Protein 2CB1 (pdb70)

InterPro domains:
  IPR000277 Cys/Met metabolism, pyridoxal phosphate-dependent enzyme [PF01053] (5-410)
  IPR000277 Cys/Met metabolism, pyridoxal phosphate-dependent enzyme [PIRSF001434] (5-411)
  IPR006235 O-acetylhomoserine/O-acetylserine sulfhydrylase [PTHR43797] (2-411)
  IPR015421 Pyridoxal phosphate-dependent transferase, major domain [G3DSA:3.40.640.10] (1-277)
  IPR015422 Pyridoxal phosphate-dependent transferase, small domain [G3DSA:3.90.1150.10] (278-412)
  IPR015424 Pyridoxal phosphate-dependent transferase [SSF53383] (5-410)

Structure (mmCIF, N/CA/C/O backbone):
data_2CB1
#
_entry.id   2CB1
#
_cell.length_a   55.986
_cell.length_b   86.392
_cell.length_c   156.138
_cell.angle_alpha   90.00
_cell.angle_beta   90.00
_cell.angle_gamma   90.00
#
_symmetry.space_group_name_H-M   'I 2 2 2'
#
loop_
_entity.id
_entity.type
_entity.pdbx_description
1 polymer 'O-ACETYL HOMOSERINE SULFHYDRYLASE'
2 non-polymer "PYRIDOXAL-5'-PHOSPHATE"
3 water water
#
loop_
_atom_site.group_PDB
_atom_site.id
_atom_site.type_symbol
_atom_site.label_atom_id
_atom_site.label_alt_id
_atom_site.label_comp_id
_atom_site.label_asym_id
_atom_site.label_entity_id
_atom_site.label_seq_id
_atom_site.pdbx_PDB_ins_code
_atom_site.Cartn_x
_atom_site.Cartn_y
_atom_site.Cartn_z
_atom_site.occupancy
_atom_site.B_iso_or_equiv
_atom_site.auth_seq_id
_atom_site.auth_comp_id
_atom_site.auth_asym_id
_atom_site.auth_atom_id
_atom_site.pdbx_PDB_model_num
ATOM 1 N N . MET A 1 1 ? 9.550 26.206 70.640 1.00 32.11 1 MET A N 1
ATOM 2 C CA . MET A 1 1 ? 10.676 25.945 71.608 1.00 33.83 1 MET A CA 1
ATOM 3 C C . MET A 1 1 ? 11.995 26.248 70.915 1.00 30.05 1 MET A C 1
ATOM 4 O O . MET A 1 1 ? 12.083 26.015 69.722 1.00 29.22 1 MET A O 1
ATOM 9 N N . GLU A 1 2 ? 12.978 26.768 71.648 1.00 26.26 2 GLU A N 1
ATOM 10 C CA . GLU A 1 2 ? 14.293 27.100 71.089 1.00 25.45 2 GLU A CA 1
ATOM 11 C C . GLU A 1 2 ? 15.150 25.848 71.003 1.00 23.63 2 GLU A C 1
ATOM 12 O O . GLU A 1 2 ? 14.838 24.842 71.654 1.00 22.55 2 GLU A O 1
ATOM 18 N N . TYR A 1 3 ? 16.223 25.908 70.211 1.00 21.62 3 TYR A N 1
ATOM 19 C CA . TYR A 1 3 ? 17.123 24.761 70.023 1.00 19.54 3 TYR A CA 1
ATOM 20 C C . TYR A 1 3 ? 17.586 24.108 71.404 1.00 20.25 3 TYR A C 1
ATOM 21 O O . TYR A 1 3 ? 17.659 22.864 71.565 1.00 17.27 3 TYR A O 1
ATOM 30 N N . THR A 1 4 ? 17.953 24.957 72.366 1.00 19.75 4 THR A N 1
ATOM 31 C CA . THR A 1 4 ? 18.524 24.479 73.638 1.00 21.03 4 THR A CA 1
ATOM 32 C C . TH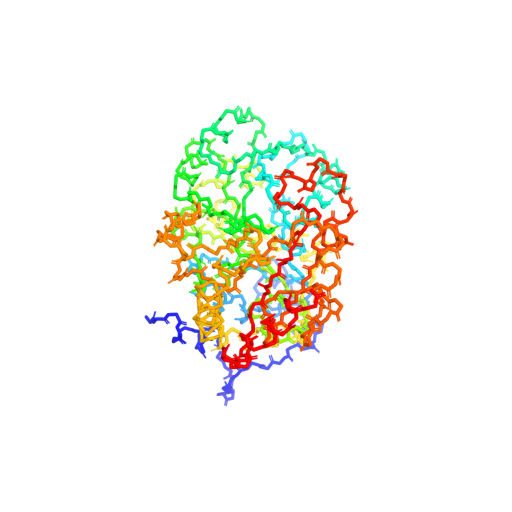R A 1 4 ? 17.436 23.712 74.391 1.00 19.15 4 THR A C 1
ATOM 33 O O . THR A 1 4 ? 17.715 22.717 75.038 1.00 18.54 4 THR A O 1
ATOM 37 N N . THR A 1 5 ? 16.195 24.216 74.301 1.00 18.82 5 THR A N 1
ATOM 38 C CA . THR A 1 5 ? 15.054 23.527 74.847 1.00 19.11 5 THR A CA 1
ATOM 39 C C . THR A 1 5 ? 14.797 22.183 74.190 1.00 19.67 5 THR A C 1
ATOM 40 O O . THR A 1 5 ? 14.636 21.107 74.876 1.00 18.64 5 THR A O 1
ATOM 44 N N . LEU A 1 6 ? 14.750 22.171 72.849 1.00 17.83 6 LEU A N 1
ATOM 45 C CA . LEU A 1 6 ? 14.456 20.916 72.125 1.00 19.12 6 LEU A CA 1
ATOM 46 C C . LEU A 1 6 ? 15.537 19.827 72.412 1.00 17.20 6 LEU A C 1
ATOM 47 O O . LEU A 1 6 ? 15.276 18.650 72.434 1.00 16.52 6 LEU A O 1
ATOM 52 N N . ALA A 1 7 ? 16.753 20.285 72.620 1.00 17.04 7 ALA A N 1
ATOM 53 C CA . ALA A 1 7 ? 17.908 19.389 72.679 1.00 17.26 7 ALA A CA 1
ATOM 54 C C . ALA A 1 7 ? 17.866 18.501 73.901 1.00 16.67 7 ALA A C 1
ATOM 55 O O . ALA A 1 7 ? 18.536 17.492 73.890 1.00 17.52 7 ALA A O 1
ATOM 57 N N . VAL A 1 8 ? 17.148 18.918 74.978 1.00 16.84 8 VAL A N 1
ATOM 58 C CA . VAL A 1 8 ? 17.067 18.096 76.203 1.00 17.32 8 VAL A CA 1
ATOM 59 C C . VAL A 1 8 ? 15.704 17.417 76.299 1.00 20.14 8 VAL A C 1
ATOM 60 O O . VAL A 1 8 ? 15.517 16.544 77.158 1.00 18.54 8 VAL A O 1
ATOM 64 N N . LEU A 1 9 ? 14.754 17.797 75.416 1.00 18.71 9 LEU A N 1
ATOM 65 C CA . LEU A 1 9 ? 13.395 17.233 75.490 1.00 19.60 9 LEU A CA 1
ATOM 66 C C . LEU A 1 9 ? 13.009 16.379 74.277 1.00 18.89 9 LEU A C 1
ATOM 67 O O . LEU A 1 9 ? 12.377 15.346 74.434 1.00 20.07 9 LEU A O 1
ATOM 72 N N . ALA A 1 10 ? 13.373 16.822 73.063 1.00 18.11 10 ALA A N 1
ATOM 73 C CA . ALA A 1 10 ? 12.962 16.095 71.854 1.00 18.66 10 ALA A CA 1
ATOM 74 C C . ALA A 1 10 ? 13.455 14.696 71.831 1.00 18.27 10 ALA A C 1
ATOM 75 O O . ALA A 1 10 ? 14.598 14.429 72.202 1.00 18.30 10 ALA A O 1
ATOM 77 N N . GLY A 1 11 ? 12.584 13.747 71.474 1.00 18.31 11 GLY A N 1
ATOM 78 C CA . GLY A 1 11 ? 13.021 12.354 71.292 1.00 19.00 11 GLY A CA 1
ATOM 79 C C . GLY A 1 11 ? 13.012 11.525 72.610 1.00 20.35 11 GLY A C 1
ATOM 80 O O . GLY A 1 11 ? 13.245 10.372 72.566 1.00 21.94 11 GLY A O 1
ATOM 81 N N . LEU A 1 12 ? 12.835 12.125 73.768 1.00 19.21 12 LEU A N 1
ATOM 82 C CA . LEU A 1 12 ? 12.592 11.364 74.980 1.00 20.56 12 LEU A CA 1
ATOM 83 C C . LEU A 1 12 ? 11.382 10.437 74.818 1.00 21.49 12 LEU A C 1
ATOM 84 O O . LEU A 1 12 ? 10.304 10.883 74.455 1.00 18.72 12 LEU A O 1
ATOM 89 N N . PRO A 1 13 ? 11.575 9.147 75.077 1.00 24.51 13 PRO A N 1
ATOM 90 C CA . PRO A 1 13 ? 10.489 8.185 74.873 1.00 25.03 13 PRO A CA 1
ATOM 91 C C . PRO A 1 13 ? 9.422 8.335 75.951 1.00 26.11 13 PRO A C 1
ATOM 92 O O . PRO A 1 13 ? 9.697 8.862 77.057 1.00 23.81 13 PRO A O 1
ATOM 96 N N . GLU A 1 14 ? 8.209 7.919 75.612 1.00 27.48 14 GLU A N 1
ATOM 97 C CA . GLU A 1 14 ? 7.140 7.796 76.581 1.00 30.60 14 GLU A CA 1
ATOM 98 C C . GLU A 1 14 ? 7.337 6.444 77.314 1.00 29.60 14 GLU A C 1
ATOM 99 O O . GLU A 1 14 ? 6.842 5.368 76.938 1.00 29.93 14 GLU A O 1
ATOM 105 N N . ASP A 1 15 ? 8.154 6.507 78.357 1.00 27.69 15 ASP A N 1
ATOM 106 C CA . ASP A 1 15 ? 8.549 5.272 79.014 1.00 27.10 15 ASP A CA 1
ATOM 107 C C . ASP A 1 15 ? 7.431 4.776 79.914 1.00 26.80 15 ASP A C 1
ATOM 108 O O . ASP A 1 15 ? 6.802 5.575 80.541 1.00 27.83 15 ASP A O 1
ATOM 113 N N . PRO A 1 16 ? 7.176 3.459 79.977 1.00 28.01 16 PRO A N 1
ATOM 114 C CA . PRO A 1 16 ? 6.060 3.017 80.836 1.00 28.70 16 PRO A CA 1
ATOM 115 C C . PRO A 1 16 ? 6.280 3.380 82.299 1.00 28.74 16 PRO A C 1
ATOM 116 O O . PRO A 1 16 ? 5.319 3.394 83.050 1.00 28.40 16 PRO A O 1
ATOM 120 N N . HIS A 1 17 ? 7.527 3.663 82.699 1.00 27.55 17 HIS A N 1
ATOM 121 C CA . HIS A 1 17 ? 7.777 3.879 84.133 1.00 26.38 17 HIS A CA 1
ATOM 122 C C . HIS A 1 17 ? 7.927 5.358 84.437 1.00 26.72 17 HIS A C 1
ATOM 123 O O . HIS A 1 17 ? 8.181 5.738 85.583 1.00 27.64 17 HIS A O 1
ATOM 130 N N . GLY A 1 18 ? 7.868 6.203 83.409 1.00 24.38 18 GLY A N 1
ATOM 131 C CA . GLY A 1 18 ? 8.166 7.602 83.623 1.00 23.80 18 GLY A CA 1
ATOM 132 C C . GLY A 1 18 ? 9.657 7.951 83.482 1.00 21.89 18 GLY A C 1
ATOM 133 O O . GLY A 1 18 ? 10.017 9.068 83.755 1.00 24.06 18 GLY A O 1
ATOM 134 N N . ALA A 1 19 ? 10.507 7.007 83.102 1.00 22.76 19 ALA A N 1
ATOM 135 C CA . ALA A 1 19 ? 11.971 7.229 82.993 1.00 20.57 19 ALA A CA 1
ATOM 136 C C . ALA A 1 19 ? 12.345 8.534 82.301 1.00 21.25 19 ALA A C 1
ATOM 137 O O . ALA A 1 19 ? 11.826 8.900 81.197 1.00 21.59 19 ALA A O 1
ATOM 139 N N . VAL A 1 20 ? 13.193 9.303 82.972 1.00 20.40 20 VAL A N 1
ATOM 140 C CA . VAL A 1 20 ? 13.647 10.598 82.447 1.00 20.48 20 VAL A CA 1
ATOM 141 C C . VAL A 1 20 ? 14.991 10.316 81.827 1.00 22.09 20 VAL A C 1
ATOM 142 O O . VAL A 1 20 ? 16.110 10.513 82.433 1.00 22.05 20 VAL A O 1
ATOM 146 N N . GLY A 1 21 ? 14.904 9.790 80.599 1.00 21.82 21 GLY A N 1
ATOM 147 C CA . GLY A 1 21 ? 16.101 9.490 79.826 1.00 18.20 21 GLY A CA 1
ATOM 148 C C . GLY A 1 21 ? 15.756 8.371 78.889 1.00 19.65 21 GLY A C 1
ATOM 149 O O . GLY A 1 21 ? 14.547 8.121 78.587 1.00 18.66 21 GLY A O 1
ATOM 150 N N . LEU A 1 22 ? 16.790 7.660 78.479 1.00 17.72 22 LEU A N 1
ATOM 151 C CA . LEU A 1 22 ? 16.687 6.710 77.370 1.00 19.91 22 LEU A CA 1
ATOM 152 C C . LEU A 1 22 ? 17.220 5.310 77.680 1.00 19.96 22 LEU A C 1
ATOM 153 O O . LEU A 1 22 ? 18.445 5.090 77.641 1.00 18.65 22 LEU A O 1
ATOM 158 N N . PRO A 1 23 ? 16.326 4.340 77.917 1.00 20.26 23 PRO A N 1
ATOM 159 C CA . PRO A 1 23 ? 16.855 2.984 78.123 1.00 19.92 23 PRO A CA 1
ATOM 160 C C . PRO A 1 23 ? 17.632 2.516 76.839 1.00 21.09 23 PRO A C 1
ATOM 161 O O . PRO A 1 23 ? 17.307 2.963 75.692 1.00 21.61 23 PRO A O 1
ATOM 165 N N . ILE A 1 24 ? 18.623 1.645 77.015 1.00 18.06 24 ILE A N 1
ATOM 166 C CA . ILE A 1 24 ? 19.417 1.147 75.898 1.00 18.26 24 ILE A CA 1
ATOM 167 C C . ILE A 1 24 ? 18.872 -0.204 75.501 1.00 18.43 24 ILE A C 1
ATOM 168 O O . ILE A 1 24 ? 18.889 -1.189 76.275 1.00 18.36 24 ILE A O 1
ATOM 173 N N . TYR A 1 25 ? 18.278 -0.234 74.330 1.00 18.37 25 TYR A N 1
ATOM 174 C CA . TYR A 1 25 ? 17.721 -1.464 73.811 1.00 19.01 25 TYR A CA 1
ATOM 175 C C . TYR A 1 25 ? 18.783 -2.300 73.149 1.00 18.57 25 TYR A C 1
ATOM 176 O O . TYR A 1 25 ? 18.764 -2.486 71.919 1.00 18.43 25 TYR A O 1
ATOM 185 N N . ALA A 1 26 ? 19.668 -2.892 73.966 1.00 17.50 26 ALA A N 1
ATOM 186 C CA . ALA A 1 26 ? 20.700 -3.832 73.517 1.00 17.23 26 ALA A CA 1
ATOM 187 C C . ALA A 1 26 ? 20.111 -5.245 73.450 1.00 19.24 26 ALA A C 1
ATOM 188 O O . ALA A 1 26 ? 20.498 -6.181 74.200 1.00 18.13 26 ALA A O 1
ATOM 190 N N . VAL A 1 27 ? 19.144 -5.389 72.509 1.00 19.35 27 VAL A N 1
ATOM 191 C CA . VAL A 1 27 ? 18.409 -6.603 72.206 1.00 20.17 27 VAL A CA 1
ATOM 192 C C . VAL A 1 27 ? 18.344 -6.729 70.675 1.00 19.99 27 VAL A C 1
ATOM 193 O O . VAL A 1 27 ? 18.132 -5.706 69.961 1.00 21.21 27 VAL A O 1
ATOM 197 N N . ALA A 1 28 ? 18.551 -7.934 70.185 1.00 19.03 28 ALA A N 1
ATOM 198 C CA . ALA A 1 28 ? 18.588 -8.170 68.741 1.00 18.49 28 ALA A CA 1
ATOM 199 C C . ALA A 1 28 ? 17.176 -8.307 68.132 1.00 20.45 28 ALA A C 1
ATOM 200 O O . ALA A 1 28 ? 16.970 -7.890 66.955 1.00 21.49 28 ALA A O 1
ATOM 202 N N . ALA A 1 29 ? 16.259 -8.950 68.858 1.00 20.36 29 ALA A N 1
ATOM 203 C CA . ALA A 1 29 ? 14.963 -9.306 68.256 1.00 21.37 29 ALA A CA 1
ATOM 204 C C . ALA A 1 29 ? 13.769 -9.055 69.202 1.00 22.96 29 ALA A C 1
ATOM 205 O O . ALA A 1 29 ? 13.912 -8.938 70.449 1.00 21.22 29 ALA A O 1
ATOM 207 N N . TYR A 1 30 ? 12.581 -8.962 68.582 1.00 22.99 30 TYR A N 1
ATOM 208 C CA . TYR A 1 30 ? 11.371 -8.609 69.286 1.00 23.60 30 TYR A CA 1
ATOM 209 C C . TYR A 1 30 ? 10.388 -9.714 68.906 1.00 24.79 30 TYR A C 1
ATOM 210 O O . TYR A 1 30 ? 10.161 -10.014 67.693 1.00 25.62 30 TYR A O 1
ATOM 219 N N . GLY A 1 31 ? 9.800 -10.329 69.919 1.00 24.20 31 GLY A N 1
ATOM 220 C CA . GLY A 1 31 ? 8.919 -11.469 69.670 1.00 24.56 31 GLY A CA 1
ATOM 221 C C . GLY A 1 31 ? 7.443 -11.100 69.493 1.00 23.11 31 GLY A C 1
ATOM 222 O O . GLY A 1 31 ? 7.029 -9.962 69.696 1.00 23.24 31 GLY A O 1
ATOM 223 N N . PHE A 1 32 ? 6.675 -12.074 69.042 1.00 24.64 32 PHE A N 1
ATOM 224 C CA . PHE A 1 32 ? 5.247 -11.894 68.739 1.00 25.44 32 PHE A CA 1
ATOM 225 C C . PHE A 1 32 ? 4.518 -13.152 69.160 1.00 25.78 32 PHE A C 1
ATOM 226 O O . PHE A 1 32 ? 5.143 -14.248 69.319 1.00 24.86 32 PHE A O 1
ATOM 234 N N . LYS A 1 33 ? 3.209 -13.015 69.394 1.00 26.61 33 LYS A N 1
ATOM 235 C CA . LYS A 1 33 ? 2.498 -14.127 70.046 1.00 28.85 33 LYS A CA 1
ATOM 236 C C . LYS A 1 33 ? 1.856 -15.083 69.052 1.00 27.71 33 LYS A C 1
ATOM 237 O O . LYS A 1 33 ? 1.586 -16.229 69.390 1.00 26.60 33 LYS A O 1
ATOM 243 N N . THR A 1 34 ? 1.676 -14.645 67.796 1.00 27.20 34 THR A N 1
ATOM 244 C CA . THR A 1 34 ? 1.041 -15.529 66.812 1.00 26.91 34 THR A CA 1
ATOM 245 C C . THR A 1 34 ? 1.719 -15.442 65.479 1.00 26.08 34 THR A C 1
ATOM 246 O O . THR A 1 34 ? 2.448 -14.460 65.181 1.00 24.44 34 THR A O 1
ATOM 250 N N . LEU A 1 35 ? 1.452 -16.448 64.633 1.00 25.49 35 LEU A N 1
ATOM 251 C CA . LEU A 1 35 ? 1.940 -16.385 63.253 1.00 24.83 35 LEU A CA 1
ATOM 252 C C . LEU A 1 35 ? 1.525 -15.069 62.625 1.00 24.95 35 LEU A C 1
ATOM 253 O O . LEU A 1 35 ? 2.360 -14.356 61.977 1.00 23.22 35 LEU A O 1
ATOM 258 N N . GLU A 1 36 ? 0.245 -14.712 62.833 1.00 24.57 36 GLU A N 1
ATOM 259 C CA . GLU A 1 36 ? -0.333 -13.499 62.237 1.00 25.83 36 GLU A CA 1
ATOM 260 C C . GLU A 1 36 ? 0.263 -12.159 62.691 1.00 25.17 36 GLU A C 1
ATOM 261 O O . GLU A 1 36 ? 0.452 -11.201 61.899 1.00 26.13 36 GLU A O 1
ATOM 267 N N . GLU A 1 37 ? 0.587 -12.065 63.965 1.00 25.33 37 GLU A N 1
ATOM 268 C CA . GLU A 1 37 ? 1.199 -10.843 64.481 1.00 25.48 37 GLU A CA 1
ATOM 269 C C . GLU A 1 37 ? 2.550 -10.646 63.843 1.00 25.11 37 GLU A C 1
ATOM 270 O O . GLU A 1 37 ? 2.864 -9.549 63.392 1.00 26.53 37 GLU A O 1
ATOM 276 N N . GLY A 1 38 ? 3.344 -11.715 63.825 1.00 26.14 38 GLY A N 1
ATOM 277 C CA . GLY A 1 38 ? 4.645 -11.726 63.095 1.00 26.93 38 GLY A CA 1
ATOM 278 C C . GLY A 1 38 ? 4.539 -11.288 61.640 1.00 26.40 38 GLY A C 1
ATOM 279 O O . GLY A 1 38 ? 5.320 -10.471 61.147 1.00 25.39 38 GLY A O 1
ATOM 280 N N . GLN A 1 39 ? 3.566 -11.862 60.951 1.00 26.77 39 GLN A N 1
ATOM 281 C CA . GLN A 1 39 ? 3.319 -11.568 59.546 1.00 26.23 39 GLN A CA 1
ATOM 282 C C . GLN A 1 39 ? 2.943 -10.093 59.325 1.00 25.38 39 GLN A C 1
ATOM 283 O O . GLN A 1 39 ? 3.423 -9.460 58.385 1.00 24.52 39 GLN A O 1
ATOM 289 N N . GLU A 1 40 ? 2.058 -9.553 60.169 1.00 25.25 40 GLU A N 1
ATOM 290 C CA . GLU A 1 40 ? 1.702 -8.127 60.084 1.00 27.45 40 GLU A CA 1
ATOM 291 C C . GLU A 1 40 ? 2.882 -7.149 60.367 1.00 26.59 40 GLU A C 1
ATOM 292 O O . GLU A 1 40 ? 3.018 -6.134 59.655 1.00 26.06 40 GLU A O 1
ATOM 298 N N . ARG A 1 41 ? 3.738 -7.426 61.364 1.00 25.82 41 ARG A N 1
ATOM 299 C CA . ARG A 1 41 ? 4.922 -6.511 61.591 1.00 27.61 41 ARG A CA 1
ATOM 300 C C . ARG A 1 41 ? 5.882 -6.529 60.369 1.00 28.37 41 ARG A C 1
ATOM 301 O O . ARG A 1 41 ? 6.421 -5.505 59.957 1.00 26.76 41 ARG A O 1
ATOM 309 N N . PHE A 1 42 ? 6.057 -7.711 59.787 1.00 28.99 42 PHE A N 1
ATOM 310 C CA . PHE A 1 42 ? 6.882 -7.826 58.564 1.00 31.09 42 PHE A CA 1
ATOM 311 C C . PHE A 1 42 ? 6.308 -7.094 57.304 1.00 31.79 42 PHE A C 1
ATOM 312 O O . PHE A 1 42 ? 7.058 -6.441 56.534 1.00 31.36 42 PHE A O 1
ATOM 320 N N . ALA A 1 43 ? 4.986 -7.172 57.141 1.00 31.92 43 ALA A N 1
ATOM 321 C CA . ALA A 1 43 ? 4.276 -6.536 56.030 1.00 32.41 43 ALA A CA 1
ATOM 322 C C . ALA A 1 43 ? 4.270 -4.997 56.130 1.00 33.93 43 ALA A C 1
ATOM 323 O O . ALA A 1 43 ? 4.546 -4.291 55.170 1.00 34.68 43 ALA A O 1
ATOM 325 N N . THR A 1 44 ? 3.959 -4.470 57.311 1.00 34.69 44 THR A N 1
ATOM 326 C CA . THR A 1 44 ? 3.718 -3.049 57.499 1.00 33.35 44 THR A CA 1
ATOM 327 C C . THR A 1 44 ? 4.952 -2.299 58.007 1.00 34.30 44 THR A C 1
ATOM 328 O O . THR A 1 44 ? 4.991 -1.060 57.953 1.00 35.17 44 THR A O 1
ATOM 332 N N . GLY A 1 45 ? 5.952 -3.028 58.490 1.00 34.25 45 GLY A N 1
ATOM 333 C CA . GLY A 1 45 ? 7.118 -2.409 59.149 1.00 35.09 45 GLY A CA 1
ATOM 334 C C . GLY A 1 45 ? 6.775 -1.700 60.459 1.00 35.86 45 GLY A C 1
ATOM 335 O O . GLY A 1 45 ? 7.584 -0.957 61.014 1.00 37.09 45 GLY A O 1
ATOM 336 N N . GLU A 1 46 ? 5.580 -1.907 60.982 1.00 35.47 46 GLU A N 1
ATOM 337 C CA . GLU A 1 46 ? 5.255 -1.274 62.235 1.00 36.40 46 GLU A CA 1
ATOM 338 C C . GLU A 1 46 ? 5.644 -2.172 63.388 1.00 34.72 46 GLU A C 1
ATOM 339 O O . GLU A 1 46 ? 5.762 -3.396 63.218 1.00 34.48 46 GLU A O 1
ATOM 345 N N . GLY A 1 47 ? 5.812 -1.585 64.568 1.00 32.29 47 GLY A N 1
ATOM 346 C CA . GLY A 1 47 ? 6.371 -2.369 65.679 1.00 31.91 47 GLY A CA 1
ATOM 347 C C . GLY A 1 47 ? 7.823 -2.813 65.411 1.00 30.25 47 GLY A C 1
ATOM 348 O O . GLY A 1 47 ? 8.424 -2.472 64.394 1.00 29.92 47 GLY A O 1
ATOM 349 N N . TYR A 1 48 ? 8.391 -3.606 66.306 1.00 29.57 48 TYR A N 1
ATOM 350 C CA . TYR A 1 48 ? 9.776 -4.007 66.101 1.00 27.85 48 TYR A CA 1
ATOM 351 C C . TYR A 1 48 ? 9.915 -5.493 65.768 1.00 26.86 48 TYR A C 1
ATOM 352 O O . TYR A 1 48 ? 9.125 -6.317 66.238 1.00 24.35 48 TYR A O 1
ATOM 361 N N . VAL A 1 49 ? 10.965 -5.859 64.999 1.00 26.21 49 VAL A N 1
ATOM 362 C CA . VAL A 1 49 ? 11.225 -7.293 64.877 1.00 23.92 49 VAL A CA 1
ATOM 363 C C . VAL A 1 49 ? 12.705 -7.664 65.045 1.00 21.97 49 VAL A C 1
ATOM 364 O O . VAL A 1 49 ? 13.034 -8.701 65.561 1.00 19.99 49 VAL A O 1
ATOM 368 N N . TYR A 1 50 ? 13.567 -6.812 64.556 1.00 21.38 50 TYR A N 1
ATOM 369 C CA . TYR A 1 50 ? 14.989 -7.154 64.497 1.00 20.99 50 TYR A CA 1
ATOM 370 C C . TYR A 1 50 ? 15.758 -5.840 64.470 1.00 20.15 50 TYR A C 1
ATOM 371 O O . TYR A 1 50 ? 15.374 -4.876 63.792 1.00 18.04 50 TYR A O 1
ATOM 380 N N . ALA A 1 51 ? 16.858 -5.802 65.229 1.00 19.81 51 ALA A N 1
ATOM 381 C CA . ALA A 1 51 ? 17.476 -4.543 65.532 1.00 20.70 51 ALA A CA 1
ATOM 382 C C . ALA A 1 51 ? 18.194 -3.949 64.281 1.00 20.51 51 ALA A C 1
ATOM 383 O O . ALA A 1 51 ? 18.417 -2.746 64.241 1.00 20.40 51 ALA A O 1
ATOM 385 N N . ARG A 1 52 ? 18.583 -4.768 63.278 1.00 19.90 52 ARG A N 1
ATOM 386 C CA . ARG A 1 52 ? 19.223 -4.147 62.119 1.00 22.52 52 ARG A CA 1
ATOM 387 C C . ARG A 1 52 ? 18.279 -3.157 61.365 1.00 24.46 52 ARG A C 1
ATOM 388 O O . ARG A 1 52 ? 18.773 -2.190 60.791 1.00 27.79 52 ARG A O 1
ATOM 396 N N . GLN A 1 53 ? 16.974 -3.411 61.317 1.00 27.54 53 GLN A N 1
ATOM 397 C CA . GLN A 1 53 ? 16.030 -2.470 60.637 1.00 31.57 53 GLN A CA 1
ATOM 398 C C . GLN A 1 53 ? 15.735 -1.202 61.439 1.00 31.84 53 GLN A C 1
ATOM 399 O O . GLN A 1 53 ? 15.802 -0.084 60.891 1.00 35.16 53 GLN A O 1
ATOM 405 N N . LYS A 1 54 ? 15.424 -1.373 62.735 1.00 31.14 54 LYS A N 1
ATOM 406 C CA . LYS A 1 54 ? 15.176 -0.245 63.676 1.00 28.67 54 LYS A CA 1
ATOM 407 C C . LYS A 1 54 ? 15.202 -0.747 65.164 1.00 24.48 54 LYS A C 1
ATOM 408 O O . LYS A 1 54 ? 15.006 -1.914 65.442 1.00 22.74 54 LYS A O 1
ATOM 414 N N . ASP A 1 55 ? 15.385 0.201 66.084 1.00 22.25 55 ASP A N 1
ATOM 415 C CA . ASP A 1 55 ? 15.596 -0.058 67.470 1.00 20.63 55 ASP A CA 1
ATOM 416 C C . ASP A 1 55 ? 15.104 1.193 68.224 1.00 20.55 55 ASP A C 1
ATOM 417 O O . ASP A 1 55 ? 15.196 2.307 67.702 1.00 18.01 55 ASP A O 1
ATOM 422 N N . PRO A 1 56 ? 14.414 1.021 69.371 1.00 18.73 56 PRO A N 1
ATOM 423 C CA . PRO A 1 56 ? 13.862 2.244 70.067 1.00 19.18 56 PRO A CA 1
ATOM 424 C C . PRO A 1 56 ? 14.890 3.237 70.499 1.00 17.89 56 PRO A C 1
ATOM 425 O O . PRO A 1 56 ? 14.586 4.433 70.637 1.00 17.99 56 PRO A O 1
ATOM 429 N N . THR A 1 57 ? 16.132 2.786 70.744 1.00 18.14 57 THR A N 1
ATOM 430 C C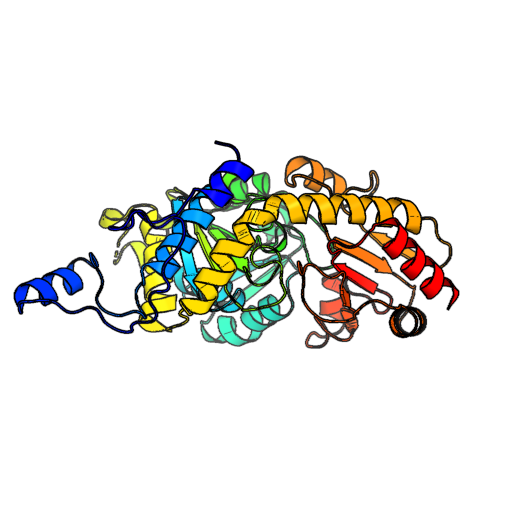A . THR A 1 57 ? 17.138 3.762 71.192 1.00 16.39 57 THR A CA 1
ATOM 431 C C . THR A 1 57 ? 17.591 4.625 70.008 1.00 17.33 57 THR A C 1
ATOM 432 O O . THR A 1 57 ? 17.707 5.828 70.126 1.00 17.18 57 THR A O 1
ATOM 436 N N . ALA A 1 58 ? 17.946 3.998 68.871 1.00 16.73 58 ALA A N 1
ATOM 437 C CA . ALA A 1 58 ? 18.249 4.776 67.665 1.00 16.22 58 ALA A CA 1
ATOM 438 C C . ALA A 1 58 ? 17.047 5.703 67.312 1.00 16.65 58 ALA A C 1
ATOM 439 O O . ALA A 1 58 ? 17.216 6.782 66.856 1.00 14.07 58 ALA A O 1
ATOM 441 N N . LYS A 1 59 ? 15.813 5.227 67.465 1.00 17.25 59 LYS A N 1
ATOM 442 C CA . LYS A 1 59 ? 14.633 6.053 67.106 1.00 17.87 59 LYS A CA 1
ATOM 443 C C . LYS A 1 59 ? 14.586 7.322 67.923 1.00 17.20 59 LYS A C 1
ATOM 444 O O . LYS A 1 59 ? 14.353 8.419 67.372 1.00 16.68 59 LYS A O 1
ATOM 450 N N . ALA A 1 60 ? 14.859 7.239 69.228 1.00 15.50 60 ALA A N 1
ATOM 451 C CA . ALA A 1 60 ? 14.950 8.468 70.027 1.00 15.80 60 ALA A CA 1
ATOM 452 C C . ALA A 1 60 ? 15.983 9.426 69.516 1.00 16.92 60 ALA A C 1
ATOM 453 O O . ALA A 1 60 ? 15.761 10.638 69.512 1.00 16.69 60 ALA A O 1
ATOM 455 N N . LEU A 1 61 ? 17.147 8.913 69.112 1.00 16.10 61 LEU A N 1
ATOM 456 C CA . LEU A 1 61 ? 18.192 9.837 68.647 1.00 15.77 61 LEU A CA 1
ATOM 457 C C . LEU A 1 61 ? 17.764 10.467 67.292 1.00 15.85 61 LEU A C 1
ATOM 458 O O . LEU A 1 61 ? 18.082 11.571 67.052 1.00 17.41 61 LEU A O 1
ATOM 463 N N . GLU A 1 62 ? 17.128 9.698 66.399 1.00 16.72 62 GLU A N 1
ATOM 464 C CA . GLU A 1 62 ? 16.555 10.232 65.142 1.00 15.70 62 GLU A CA 1
ATOM 465 C C . GLU A 1 62 ? 15.563 11.334 65.486 1.00 17.33 62 GLU A C 1
ATOM 466 O O . GLU A 1 62 ? 15.572 12.423 64.903 1.00 16.41 62 GLU A O 1
ATOM 472 N N . GLU A 1 63 ? 14.652 11.067 66.411 1.00 16.62 63 GLU A N 1
ATOM 473 C CA . GLU A 1 63 ? 13.637 12.096 66.670 1.00 17.88 63 GLU A CA 1
ATOM 474 C C . GLU A 1 63 ? 14.280 13.340 67.218 1.00 16.85 63 GLU A C 1
ATOM 475 O O . GLU A 1 63 ? 13.826 14.470 66.924 1.00 16.06 63 GLU A O 1
ATOM 481 N N . ARG A 1 64 ? 15.325 13.205 68.048 1.00 14.64 64 ARG A N 1
ATOM 482 C CA . ARG A 1 64 ? 15.934 14.425 68.556 1.00 14.37 64 ARG A CA 1
ATOM 483 C C . ARG A 1 64 ? 16.669 15.179 67.425 1.00 14.46 64 ARG A C 1
ATOM 484 O O . ARG A 1 64 ? 16.533 16.423 67.292 1.00 13.74 64 ARG A O 1
ATOM 492 N N . LEU A 1 65 ? 17.453 14.422 66.622 1.00 14.58 65 LEU A N 1
ATOM 493 C CA . LEU A 1 65 ? 18.176 15.088 65.540 1.00 15.86 65 LEU A CA 1
ATOM 494 C C . LEU A 1 65 ? 17.167 15.706 64.559 1.00 15.42 65 LEU A C 1
ATOM 495 O O . LEU A 1 65 ? 17.439 16.710 64.017 1.00 15.32 65 LEU A O 1
ATOM 500 N N . LYS A 1 66 ? 16.060 15.024 64.256 1.00 16.66 66 LYS A N 1
ATOM 501 C CA . LYS A 1 66 ? 15.000 15.659 63.437 1.00 17.45 66 LYS A CA 1
ATOM 502 C C . LYS A 1 66 ? 14.578 17.051 63.976 1.00 17.66 66 LYS A C 1
ATOM 503 O O . LYS A 1 66 ? 14.436 18.020 63.233 1.00 18.46 66 LYS A O 1
ATOM 509 N N . ALA A 1 67 ? 14.288 17.137 65.278 1.00 17.67 67 ALA A N 1
ATOM 510 C CA . ALA A 1 67 ? 13.892 18.375 65.919 1.00 17.37 67 ALA A CA 1
ATOM 511 C C . ALA A 1 67 ? 15.012 19.417 65.807 1.00 16.09 67 ALA A C 1
ATOM 512 O O . ALA A 1 67 ? 14.733 20.612 65.514 1.00 16.78 67 ALA A O 1
ATOM 514 N N . LEU A 1 68 ? 16.280 18.982 65.898 1.00 15.57 68 LEU A N 1
ATOM 515 C CA . LEU A 1 68 ? 17.325 19.948 66.018 1.00 15.69 68 LEU A CA 1
ATOM 516 C C . LEU A 1 68 ? 17.717 20.493 64.621 1.00 17.95 68 LEU A C 1
ATOM 517 O O . LEU A 1 68 ? 18.112 21.663 64.478 1.00 20.36 68 LEU A O 1
ATOM 522 N N . GLU A 1 69 ? 17.704 19.617 63.622 1.00 18.51 69 GLU A N 1
ATOM 523 C CA . GLU A 1 69 ? 17.973 20.054 62.220 1.00 18.47 69 GLU A CA 1
ATOM 524 C C . GLU A 1 69 ? 16.732 20.617 61.520 1.00 19.82 69 GLU A C 1
ATOM 525 O O . GLU A 1 69 ? 16.865 21.300 60.491 1.00 19.56 69 GLU A O 1
ATOM 531 N N . GLY A 1 70 ? 15.562 20.354 62.103 1.00 21.70 70 GLY A N 1
ATOM 532 C CA . GLY A 1 70 ? 14.263 20.903 61.599 1.00 22.08 70 GLY A CA 1
ATOM 533 C C . GLY A 1 70 ? 13.872 20.111 60.371 1.00 22.24 70 GLY A C 1
ATOM 534 O O . GLY A 1 70 ? 13.484 20.702 59.344 1.00 23.05 70 GLY A O 1
ATOM 535 N N . ALA A 1 71 ? 14.067 18.797 60.435 1.00 18.97 71 ALA A N 1
ATOM 536 C CA . ALA A 1 71 ? 13.865 17.940 59.286 1.00 17.74 71 ALA A CA 1
ATOM 537 C C . ALA A 1 71 ? 12.487 17.287 59.222 1.00 18.12 71 ALA A C 1
ATOM 538 O O . ALA A 1 71 ? 11.760 17.216 60.207 1.00 18.02 71 ALA A O 1
ATOM 540 N N . LEU A 1 72 ? 12.202 16.713 58.064 1.00 17.43 72 LEU A N 1
ATOM 541 C CA . LEU A 1 72 ? 11.140 15.721 57.959 1.00 18.70 72 LEU A CA 1
ATOM 542 C C . LEU A 1 72 ? 11.393 14.372 58.669 1.00 19.57 72 LEU A C 1
ATOM 543 O O . LEU A 1 72 ? 10.484 13.786 59.297 1.00 18.59 72 LEU A O 1
ATOM 548 N N . GLU A 1 73 ? 12.590 13.827 58.522 1.00 18.51 73 GLU A N 1
ATOM 549 C CA . GLU A 1 73 ? 12.876 12.496 59.013 1.00 19.00 73 GLU A CA 1
ATOM 550 C C . GLU A 1 73 ? 14.424 12.411 59.165 1.00 18.32 73 GLU A C 1
ATOM 551 O O . GLU A 1 73 ? 15.139 13.063 58.381 1.00 17.72 73 GLU A O 1
ATOM 557 N N . ALA A 1 74 ? 14.909 11.654 60.150 1.00 16.77 74 ALA A N 1
ATOM 558 C CA . ALA A 1 74 ? 16.332 11.318 60.301 1.00 16.11 74 ALA A CA 1
ATOM 559 C C . ALA A 1 74 ? 16.480 9.850 60.310 1.00 16.44 74 ALA A C 1
ATOM 560 O O . ALA A 1 74 ? 15.581 9.165 60.807 1.00 17.19 74 ALA A O 1
ATOM 562 N N . VAL A 1 75 ? 17.629 9.342 59.792 1.00 16.06 75 VAL A N 1
ATOM 563 C CA . VAL A 1 75 ? 18.013 7.961 59.851 1.00 15.10 75 VAL A CA 1
ATOM 564 C C . VAL A 1 75 ? 19.445 7.940 60.421 1.00 15.13 75 VAL A C 1
ATOM 565 O O . VAL A 1 75 ? 20.346 8.669 59.908 1.00 13.83 75 VAL A O 1
ATOM 569 N N . VAL A 1 76 ? 19.670 7.145 61.467 1.00 13.91 76 VAL A N 1
ATOM 570 C CA . VAL A 1 76 ? 21.053 7.078 61.994 1.00 14.48 76 VAL A CA 1
ATOM 571 C C . VAL A 1 76 ? 21.723 5.807 61.542 1.00 12.51 76 VAL A C 1
ATOM 572 O O . VAL A 1 76 ? 21.066 4.771 61.338 1.00 16.24 76 VAL A O 1
ATOM 576 N N . LEU A 1 77 ? 23.047 5.848 61.424 1.00 13.75 77 LEU A N 1
ATOM 577 C CA . LEU A 1 77 ? 23.855 4.764 60.926 1.00 12.24 77 LEU A CA 1
ATOM 578 C C . LEU A 1 77 ? 25.230 4.803 61.669 1.00 13.95 77 LEU A C 1
ATOM 579 O O . LEU A 1 77 ? 25.456 5.659 62.486 1.00 11.82 77 LEU A O 1
ATOM 584 N N . ALA A 1 78 ? 26.084 3.821 61.364 1.00 14.76 78 ALA A N 1
ATOM 585 C CA . ALA A 1 78 ? 27.209 3.430 62.202 1.00 15.26 78 ALA A CA 1
ATOM 586 C C . ALA A 1 78 ? 28.286 4.494 62.276 1.00 16.10 78 ALA A C 1
ATOM 587 O O . ALA A 1 78 ? 29.038 4.555 63.246 1.00 14.46 78 ALA A O 1
ATOM 589 N N . SER A 1 79 ? 28.300 5.402 61.286 1.00 14.37 79 SER A N 1
ATOM 590 C CA . SER A 1 79 ? 29.298 6.468 61.197 1.00 14.48 79 SER A CA 1
ATOM 591 C C . SER A 1 79 ? 28.856 7.550 60.208 1.00 16.02 79 SER A C 1
ATOM 592 O O . SER A 1 79 ? 27.854 7.347 59.526 1.00 17.24 79 SER A O 1
ATOM 595 N N . GLY A 1 80 ? 29.512 8.727 60.265 1.00 15.11 80 GLY A N 1
ATOM 596 C CA . GLY A 1 80 ? 29.421 9.793 59.273 1.00 15.64 80 GLY A CA 1
ATOM 597 C C . GLY A 1 80 ? 29.650 9.274 57.862 1.00 16.32 80 GLY A C 1
ATOM 598 O O . GLY A 1 80 ? 28.825 9.545 56.968 1.00 16.85 80 GLY A O 1
ATOM 599 N N . GLN A 1 81 ? 30.723 8.487 57.662 1.00 15.54 81 GLN A N 1
ATOM 600 C CA . GLN A 1 81 ? 30.982 7.886 56.357 1.00 15.66 81 GLN A CA 1
ATOM 601 C C . GLN A 1 81 ? 29.807 7.049 55.895 1.00 15.48 81 GLN A C 1
ATOM 602 O O . GLN A 1 81 ? 29.451 7.107 54.704 1.00 15.41 81 GLN A O 1
ATOM 608 N N . ALA A 1 82 ? 29.216 6.228 56.792 1.00 13.40 82 ALA A N 1
ATOM 609 C CA . ALA A 1 82 ? 28.139 5.316 56.396 1.00 13.59 82 ALA A CA 1
ATOM 610 C C . ALA A 1 82 ? 26.930 6.113 55.901 1.00 14.17 82 ALA A C 1
ATOM 611 O O . ALA A 1 82 ? 26.180 5.628 55.000 1.00 15.41 82 ALA A O 1
ATOM 613 N N . ALA A 1 83 ? 26.677 7.261 56.557 1.00 13.49 83 ALA A N 1
ATOM 614 C CA . ALA A 1 83 ? 25.552 8.169 56.233 1.00 13.93 83 ALA A CA 1
ATOM 615 C C . ALA A 1 83 ? 25.763 8.854 54.842 1.00 15.82 83 ALA A C 1
ATOM 616 O O . ALA A 1 83 ? 24.793 8.939 54.055 1.00 15.04 83 ALA A O 1
ATOM 618 N N . THR A 1 84 ? 26.957 9.437 54.619 1.00 13.83 84 THR A N 1
ATOM 619 C CA . THR A 1 84 ? 27.260 10.000 53.284 1.00 17.70 84 THR A CA 1
ATOM 620 C C . THR A 1 84 ? 27.031 8.853 52.262 1.00 18.68 84 THR A C 1
ATOM 621 O 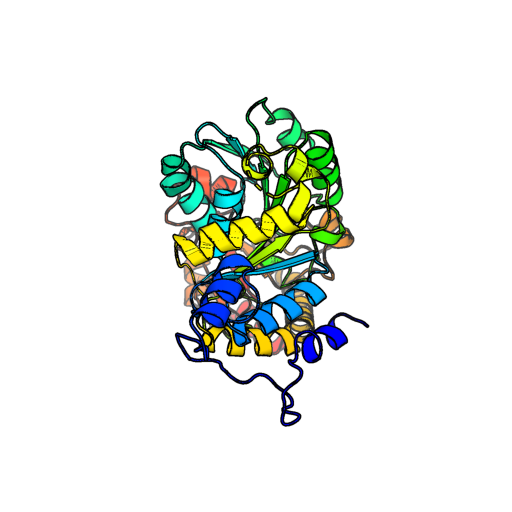O . THR A 1 84 ? 26.336 9.015 51.258 1.00 20.95 84 THR A O 1
ATOM 625 N N . PHE A 1 85 ? 27.614 7.678 52.512 1.00 18.78 85 PHE A N 1
ATOM 626 C CA . PHE A 1 85 ? 27.460 6.571 51.554 1.00 18.65 85 PHE A CA 1
ATOM 627 C C . PHE A 1 85 ? 25.988 6.104 51.337 1.00 18.58 85 PHE A C 1
ATOM 628 O O . PHE A 1 85 ? 25.551 5.911 50.185 1.00 18.89 85 PHE A O 1
ATOM 636 N N . ALA A 1 86 ? 25.222 5.921 52.421 1.00 16.14 86 ALA A N 1
ATOM 637 C CA . ALA A 1 86 ? 23.850 5.481 52.317 1.00 17.40 86 ALA A CA 1
ATOM 638 C C . ALA A 1 86 ? 22.934 6.475 51.585 1.00 17.34 86 ALA A C 1
ATOM 639 O O . ALA A 1 86 ? 22.043 6.057 50.812 1.00 17.58 86 ALA A O 1
ATOM 641 N N . ALA A 1 87 ? 23.108 7.750 51.879 1.00 19.23 87 ALA A N 1
ATOM 642 C CA . ALA A 1 87 ? 22.356 8.830 51.231 1.00 19.30 87 ALA A CA 1
ATOM 643 C C . ALA A 1 87 ? 22.533 8.834 49.670 1.00 20.02 87 ALA A C 1
ATOM 644 O O . ALA A 1 87 ? 21.545 9.010 48.932 1.00 17.87 87 ALA A O 1
ATOM 646 N N . LEU A 1 88 ? 23.780 8.687 49.224 1.00 19.69 88 LEU A N 1
ATOM 647 C CA . LEU A 1 88 ? 24.155 8.689 47.801 1.00 21.12 88 LEU A CA 1
ATOM 648 C C . LEU A 1 88 ? 23.712 7.401 47.139 1.00 22.18 88 LEU A C 1
ATOM 649 O O . LEU A 1 88 ? 23.193 7.446 46.031 1.00 22.52 88 LEU A O 1
ATOM 654 N N . LEU A 1 89 ? 23.915 6.265 47.824 1.00 21.24 89 LEU A N 1
ATOM 655 C CA . LEU A 1 89 ? 23.426 4.966 47.401 1.00 23.33 89 LEU A CA 1
ATOM 656 C C . LEU A 1 89 ? 21.871 5.006 47.152 1.00 23.71 89 LEU A C 1
ATOM 657 O O . LEU A 1 89 ? 21.385 4.425 46.185 1.00 19.23 89 LEU A O 1
ATOM 662 N N . ALA A 1 90 ? 21.138 5.739 47.998 1.00 22.28 90 ALA A N 1
ATOM 663 C CA . ALA A 1 90 ? 19.679 5.847 47.844 1.00 24.43 90 ALA A CA 1
ATOM 664 C C . ALA A 1 90 ? 19.238 6.769 46.683 1.00 25.09 90 ALA A C 1
ATOM 665 O O . ALA A 1 90 ? 18.084 6.706 46.227 1.00 25.22 90 ALA A O 1
ATOM 667 N N . LEU A 1 91 ? 20.154 7.603 46.235 1.00 26.31 91 LEU A N 1
ATOM 668 C CA . LEU A 1 91 ? 19.935 8.615 45.159 1.00 28.62 91 LEU A CA 1
ATOM 669 C C . LEU A 1 91 ? 20.359 8.188 43.755 1.00 28.23 91 LEU A C 1
ATOM 670 O O . LEU A 1 91 ? 19.744 8.585 42.772 1.00 28.80 91 LEU A O 1
ATOM 675 N N . LEU A 1 92 ? 21.402 7.396 43.664 1.00 27.60 92 LEU A N 1
ATOM 676 C CA . LEU A 1 92 ? 22.184 7.289 42.447 1.00 28.11 92 LEU A CA 1
ATOM 677 C C . LEU A 1 92 ? 22.035 5.927 41.750 1.00 29.73 92 LEU A C 1
ATOM 678 O O . LEU A 1 92 ? 21.701 4.928 42.424 1.00 28.71 92 LEU A O 1
ATOM 683 N N . ARG A 1 93 ? 22.299 5.905 40.416 1.00 29.86 93 ARG A N 1
ATOM 684 C CA . ARG A 1 93 ? 22.274 4.703 39.553 1.00 31.22 93 ARG A CA 1
ATOM 685 C C . ARG A 1 93 ? 23.565 4.688 38.748 1.00 30.25 93 ARG A C 1
ATOM 686 O O . ARG A 1 93 ? 24.198 5.721 38.593 1.00 28.36 93 ARG A O 1
ATOM 694 N N . PRO A 1 94 ? 23.985 3.512 38.223 1.00 31.26 94 PRO A N 1
ATOM 695 C CA . PRO A 1 94 ? 25.192 3.537 37.398 1.00 31.02 94 PRO A CA 1
ATOM 696 C C . PRO A 1 94 ? 25.050 4.503 36.176 1.00 30.75 94 PRO A C 1
ATOM 697 O O . PRO A 1 94 ? 24.022 4.512 35.522 1.00 32.54 94 PRO A O 1
ATOM 701 N N . GLY A 1 95 ? 26.046 5.335 35.917 1.00 29.63 95 GLY A N 1
ATOM 702 C CA . GLY A 1 95 ? 25.946 6.311 34.854 1.00 29.52 95 GLY A CA 1
ATOM 703 C C . GLY A 1 95 ? 25.573 7.702 35.369 1.00 29.07 95 GLY A C 1
ATOM 704 O O . GLY A 1 95 ? 25.700 8.710 34.631 1.00 28.56 95 GLY A O 1
ATOM 705 N N . ASP A 1 96 ? 25.101 7.811 36.619 1.00 26.22 96 ASP A N 1
ATOM 706 C CA . ASP A 1 96 ? 24.799 9.161 37.118 1.00 25.73 96 ASP A CA 1
ATOM 707 C C . ASP A 1 96 ? 26.091 9.969 37.314 1.00 23.43 96 ASP A C 1
ATOM 708 O O . ASP A 1 96 ? 27.169 9.427 37.396 1.00 21.96 96 ASP A O 1
ATOM 713 N N . GLU A 1 97 ? 25.938 11.273 37.445 1.00 24.86 97 GLU A N 1
ATOM 714 C CA . GLU A 1 97 ? 27.064 12.111 37.850 1.00 26.12 97 GLU A CA 1
ATOM 715 C C . GLU A 1 97 ? 26.715 12.868 39.109 1.00 23.97 97 GLU A C 1
ATOM 716 O O . GLU A 1 97 ? 25.547 13.294 39.329 1.00 24.65 97 GLU A O 1
ATOM 722 N N . VAL A 1 98 ? 27.738 13.098 39.920 1.00 23.71 98 VAL A N 1
ATOM 723 C CA . VAL A 1 98 ? 27.633 14.046 41.007 1.00 21.83 98 VAL A CA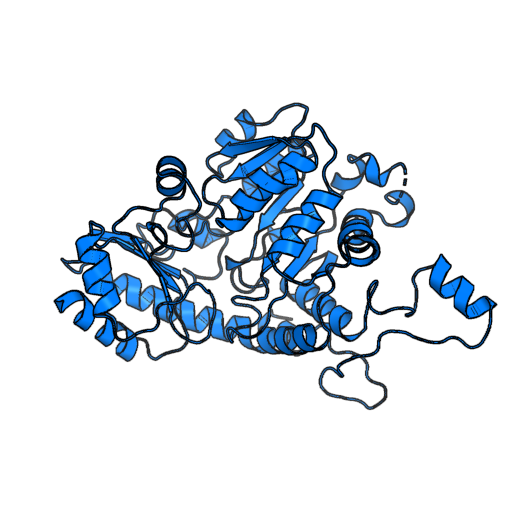 1
ATOM 724 C C . VAL A 1 98 ? 28.516 15.272 40.752 1.00 22.73 98 VAL A C 1
ATOM 725 O O . VAL A 1 98 ? 29.656 15.125 40.327 1.00 22.96 98 VAL A O 1
ATOM 729 N N . VAL A 1 99 ? 28.016 16.450 41.112 1.00 22.00 99 VAL A N 1
ATOM 730 C CA . VAL A 1 99 ? 28.832 17.638 41.136 1.00 22.89 99 VAL A CA 1
ATOM 731 C C . VAL A 1 99 ? 29.117 17.974 42.580 1.00 22.26 99 VAL A C 1
ATOM 732 O O . VAL A 1 99 ? 28.143 18.372 43.306 1.00 20.48 99 VAL A O 1
ATOM 736 N N . ALA A 1 100 ? 30.408 17.878 42.971 1.00 20.24 100 ALA A N 1
ATOM 737 C CA . ALA A 1 100 ? 30.827 17.922 44.377 1.00 20.02 100 ALA A CA 1
ATOM 738 C C . ALA A 1 100 ? 31.777 19.120 44.610 1.00 21.26 100 ALA A C 1
ATOM 739 O O . ALA A 1 100 ? 32.559 19.437 43.749 1.00 21.74 100 ALA A O 1
ATOM 741 N N . ALA A 1 101 ? 31.665 19.825 45.731 1.00 20.38 101 ALA A N 1
ATOM 742 C CA . ALA A 1 101 ? 32.623 20.885 46.057 1.00 20.79 101 ALA A CA 1
ATOM 743 C C . ALA A 1 101 ? 34.062 20.324 46.048 1.00 20.80 101 ALA A C 1
ATOM 744 O O . ALA A 1 101 ? 34.295 19.212 46.406 1.00 18.18 101 ALA A O 1
ATOM 746 N N . LYS A 1 102 ? 35.021 21.155 45.697 1.00 21.98 102 LYS A N 1
ATOM 747 C CA . LYS A 1 102 ? 36.413 20.743 45.797 1.00 25.76 102 LYS A CA 1
ATOM 748 C C . LYS A 1 102 ? 36.945 20.576 47.226 1.00 26.16 102 LYS A C 1
ATOM 749 O O . LYS A 1 102 ? 37.936 19.853 47.454 1.00 26.28 102 LYS A O 1
ATOM 755 N N . GLY A 1 103 ? 36.400 21.285 48.183 1.00 27.64 103 GLY A N 1
ATOM 756 C CA . GLY A 1 103 ? 37.208 21.277 49.462 1.00 30.87 103 GLY A CA 1
ATOM 757 C C . GLY A 1 103 ? 37.077 20.090 50.443 1.00 31.38 103 GLY A C 1
ATOM 758 O O . GLY A 1 103 ? 37.488 20.204 51.577 1.00 33.60 103 GLY A O 1
ATOM 759 N N . LEU A 1 104 ? 36.610 18.929 49.978 1.00 30.43 104 LEU A N 1
ATOM 760 C CA . LEU A 1 104 ? 35.834 18.018 50.843 1.00 28.32 104 LEU A CA 1
ATOM 761 C C . LEU A 1 104 ? 36.695 17.235 51.865 1.00 27.97 104 LEU A C 1
ATOM 762 O O . LEU A 1 104 ? 37.938 17.134 51.684 1.00 26.94 104 LEU A O 1
ATOM 767 N N . PHE A 1 105 ? 36.038 16.679 52.910 1.00 25.92 105 PHE A N 1
ATOM 768 C CA . PHE A 1 105 ? 36.654 15.704 53.812 1.00 26.33 105 PHE A CA 1
ATOM 769 C C . PHE A 1 105 ? 37.387 14.595 53.003 1.00 26.37 105 PHE A C 1
ATOM 770 O O . PHE A 1 105 ? 36.827 14.088 52.014 1.00 24.52 105 PHE A O 1
ATOM 778 N N . GLY A 1 106 ? 38.626 14.246 53.392 1.00 25.73 106 GLY A N 1
ATOM 779 C CA . GLY A 1 106 ? 39.449 13.314 52.552 1.00 25.02 106 GLY A CA 1
ATOM 780 C C . GLY A 1 106 ? 38.809 11.957 52.306 1.00 25.31 106 GLY A C 1
ATOM 781 O O . GLY A 1 106 ? 38.873 11.422 51.185 1.00 23.75 106 GLY A O 1
ATOM 782 N N . GLN A 1 107 ? 38.143 11.396 53.347 1.00 24.92 107 GLN A N 1
ATOM 783 C CA . GLN A 1 107 ? 37.385 10.179 53.178 1.00 26.03 107 GLN A CA 1
ATOM 784 C C . GLN A 1 107 ? 36.131 10.404 52.326 1.00 24.83 107 GLN A C 1
ATOM 785 O O . GLN A 1 107 ? 35.631 9.494 51.750 1.00 27.12 107 GLN A O 1
ATOM 791 N N . THR A 1 108 ? 35.583 11.604 52.245 1.00 23.22 108 THR A N 1
ATOM 792 C CA . THR A 1 108 ? 34.458 11.732 51.277 1.00 23.78 108 THR A CA 1
ATOM 793 C C . THR A 1 108 ? 35.063 11.625 49.859 1.00 22.82 108 THR A C 1
ATOM 794 O O . THR A 1 108 ? 34.543 10.985 49.000 1.00 22.85 108 THR A O 1
ATOM 798 N N . ILE A 1 109 ? 36.188 12.258 49.634 1.00 24.71 109 ILE A N 1
ATOM 799 C CA . ILE A 1 109 ? 36.852 12.137 48.294 1.00 24.14 10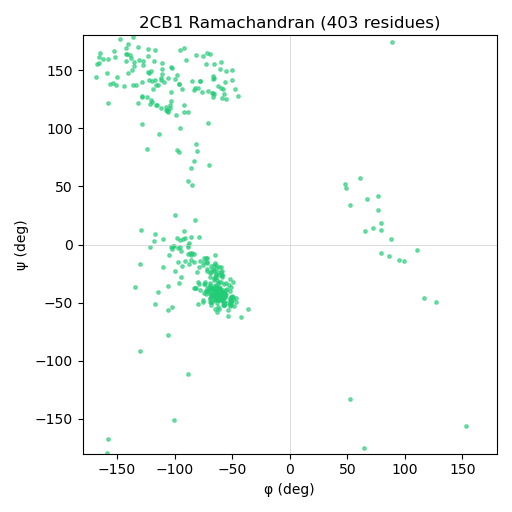9 ILE A CA 1
ATOM 800 C C . ILE A 1 109 ? 37.252 10.702 48.026 1.00 24.49 109 ILE A C 1
ATOM 801 O O . ILE A 1 109 ? 37.029 10.187 46.931 1.00 25.49 109 ILE A O 1
ATOM 806 N N . GLY A 1 110 ? 37.810 10.027 49.047 1.00 25.80 110 GLY A N 1
ATOM 807 C CA . GLY A 1 110 ? 38.115 8.610 48.919 1.00 23.68 110 GLY A CA 1
ATOM 808 C C . GLY A 1 110 ? 36.884 7.749 48.636 1.00 26.32 110 GLY A C 1
ATOM 809 O O . GLY A 1 110 ? 36.892 6.856 47.743 1.00 23.80 110 GLY A O 1
ATOM 810 N N . LEU A 1 111 ? 35.803 7.964 49.415 1.00 25.15 111 LEU A N 1
ATOM 811 C CA . LEU A 1 111 ? 34.585 7.229 49.128 1.00 25.01 111 LEU A CA 1
ATOM 812 C C . LEU A 1 111 ? 34.140 7.500 47.674 1.00 26.49 111 LEU A C 1
ATOM 813 O O . LEU A 1 111 ? 33.655 6.577 46.983 1.00 26.67 111 LEU A O 1
ATOM 818 N N . PHE A 1 112 ? 34.206 8.768 47.245 1.00 26.37 112 PHE A N 1
ATOM 819 C CA . PHE A 1 112 ? 33.737 9.100 45.867 1.00 28.52 112 PHE A CA 1
ATOM 820 C C . PHE A 1 112 ? 34.602 8.387 44.818 1.00 29.93 112 PHE A C 1
ATOM 821 O O . PHE A 1 112 ? 34.053 7.743 43.866 1.00 30.87 112 PHE A O 1
ATOM 829 N N . GLY A 1 113 ? 35.932 8.450 45.026 1.00 30.32 113 GLY A N 1
ATOM 830 C CA . GLY A 1 113 ? 36.897 7.819 44.104 1.00 31.17 113 GLY A CA 1
ATOM 831 C C . GLY A 1 113 ? 36.906 6.289 44.055 1.00 31.81 113 GLY A C 1
ATOM 832 O O . GLY A 1 113 ? 37.077 5.682 42.975 1.00 33.12 113 GLY A O 1
ATOM 833 N N . GLN A 1 114 ? 36.713 5.640 45.197 1.00 30.77 114 GLN A N 1
ATOM 834 C CA . GLN A 1 114 ? 37.010 4.229 45.312 1.00 31.30 114 GLN A CA 1
ATOM 835 C C . GLN A 1 114 ? 35.755 3.359 45.442 1.00 30.54 114 GLN A C 1
ATOM 836 O O . GLN A 1 114 ? 35.776 2.147 45.121 1.00 29.21 114 GLN A O 1
ATOM 842 N N . VAL A 1 115 ? 34.639 3.982 45.839 1.00 28.20 115 VAL A N 1
ATOM 843 C CA . VAL A 1 115 ? 33.434 3.223 46.053 1.00 26.37 115 VAL A CA 1
ATOM 844 C C . VAL A 1 115 ? 32.380 3.679 45.080 1.00 27.29 115 VAL A C 1
ATOM 845 O O . VAL A 1 115 ? 31.780 2.858 44.419 1.00 27.21 115 VAL A O 1
ATOM 849 N N . LEU A 1 116 ? 32.121 4.975 44.988 1.00 28.50 116 LEU A N 1
ATOM 850 C CA . LEU A 1 116 ? 31.075 5.437 43.998 1.00 30.55 116 LEU A CA 1
ATOM 851 C C . LEU A 1 116 ? 31.472 5.135 42.550 1.00 30.27 116 LEU A C 1
ATOM 852 O O . LEU A 1 116 ? 30.586 4.943 41.677 1.00 29.53 116 LEU A O 1
ATOM 857 N N . SER A 1 117 ? 32.786 5.028 42.324 1.00 30.15 117 SER A N 1
ATOM 858 C CA . SER A 1 117 ? 33.307 4.501 41.024 1.00 30.43 117 SER A CA 1
ATOM 859 C C . SER A 1 117 ? 32.789 3.079 40.700 1.00 31.04 117 SER A C 1
ATOM 860 O O . SER A 1 117 ? 32.409 2.781 39.562 1.00 28.33 117 SER A O 1
ATOM 863 N N . LEU A 1 118 ? 32.767 2.235 41.738 1.00 31.46 118 LEU A N 1
ATOM 864 C CA . LEU A 1 118 ? 32.206 0.867 41.731 1.00 32.74 118 LEU A CA 1
ATOM 865 C C . LEU A 1 118 ? 30.667 0.782 41.511 1.00 34.00 118 LEU A C 1
ATOM 866 O O . LEU A 1 118 ? 30.168 -0.255 41.049 1.00 33.65 118 LEU A O 1
ATOM 871 N N . MET A 1 119 ? 29.939 1.823 41.935 1.00 34.05 119 MET A N 1
ATOM 872 C CA . MET A 1 119 ? 28.516 1.999 41.671 1.00 35.34 119 MET A CA 1
ATOM 873 C C . MET A 1 119 ? 28.300 2.686 40.295 1.00 34.77 119 MET A C 1
ATOM 874 O O . MET A 1 119 ? 27.151 3.067 39.965 1.00 35.23 119 MET A O 1
ATOM 879 N N . GLY A 1 120 ? 29.372 2.893 39.516 1.00 33.33 120 GLY A N 1
ATOM 880 C CA . GLY A 1 120 ? 29.255 3.478 38.136 1.00 32.49 120 GLY A CA 1
ATOM 881 C C . GLY A 1 120 ? 29.070 5.014 38.000 1.00 31.26 120 GLY A C 1
ATOM 882 O O . GLY A 1 120 ? 28.646 5.509 36.968 1.00 31.11 120 GLY A O 1
ATOM 883 N N . VAL A 1 121 ? 29.401 5.776 39.042 1.00 29.01 121 VAL A N 1
ATOM 884 C CA . VAL A 1 121 ? 29.066 7.179 39.144 1.00 27.27 121 VAL A CA 1
ATOM 885 C C . VAL A 1 121 ? 30.314 7.998 38.901 1.00 26.96 121 VAL A C 1
ATOM 886 O O . VAL A 1 121 ? 31.430 7.563 39.231 1.00 27.22 121 VAL A O 1
ATOM 890 N N . THR A 1 122 ? 30.168 9.140 38.239 1.00 26.28 122 THR A N 1
ATOM 891 C CA . THR A 1 122 ? 31.352 9.957 38.004 1.00 27.77 122 THR A CA 1
ATOM 892 C C . THR A 1 122 ? 31.193 11.207 38.848 1.00 26.78 122 THR A C 1
ATOM 893 O O . THR A 1 122 ? 30.076 11.708 39.008 1.00 26.97 122 THR A O 1
ATOM 897 N N . VAL A 1 123 ? 32.282 11.767 39.355 1.00 26.77 123 VAL A N 1
ATOM 898 C CA . VAL A 1 123 ? 32.130 13.017 40.113 1.00 27.16 123 VAL A CA 1
ATOM 899 C C . VAL A 1 123 ? 32.897 14.170 39.454 1.00 28.56 123 VAL A C 1
ATOM 900 O O . VAL A 1 123 ? 34.089 14.034 39.093 1.00 27.97 123 VAL A O 1
ATOM 904 N N . ARG A 1 124 ? 32.227 15.308 39.339 1.00 27.73 124 ARG A N 1
ATOM 905 C CA . ARG A 1 124 ? 32.874 16.538 38.890 1.00 28.90 124 ARG A CA 1
ATOM 906 C C . ARG A 1 124 ? 33.101 17.443 40.047 1.00 27.52 124 ARG A C 1
ATOM 907 O O . ARG A 1 124 ? 32.110 17.928 40.631 1.00 27.85 124 ARG A O 1
ATOM 915 N N . TYR A 1 125 ? 34.353 17.785 40.308 1.00 25.10 125 TYR A N 1
ATOM 916 C CA . TYR A 1 125 ? 34.641 18.675 41.429 1.00 26.48 125 TYR A CA 1
ATOM 917 C C . TYR A 1 125 ? 34.705 20.157 40.994 1.00 26.89 125 TYR A C 1
ATOM 918 O O . TYR A 1 125 ? 35.361 20.452 39.996 1.00 28.39 125 TYR A O 1
ATOM 927 N N . VAL A 1 126 ? 34.054 21.063 41.730 1.00 24.98 126 VAL A N 1
ATOM 928 C CA . VAL A 1 126 ? 33.987 22.476 41.379 1.00 26.68 126 VAL A CA 1
ATOM 929 C C . VAL A 1 126 ? 34.093 23.357 42.601 1.00 27.44 126 VAL A C 1
ATOM 930 O O . VAL A 1 126 ? 33.874 22.860 43.721 1.00 26.50 126 VAL A O 1
ATOM 934 N N . ASP A 1 127 ? 34.369 24.645 42.411 1.00 26.98 127 ASP A N 1
ATOM 935 C CA . ASP A 1 127 ? 34.130 25.627 43.481 1.00 31.04 127 ASP A CA 1
ATOM 936 C C . ASP A 1 127 ? 32.626 25.605 43.874 1.00 31.43 127 ASP A C 1
ATOM 937 O O . ASP A 1 127 ? 31.773 25.708 42.997 1.00 32.76 127 ASP A O 1
ATOM 942 N N . PRO A 1 128 ? 32.302 25.424 45.184 1.00 30.91 128 PRO A N 1
ATOM 943 C CA . PRO A 1 128 ? 30.866 25.332 45.624 1.00 31.23 128 PRO A CA 1
ATOM 944 C C . PRO A 1 128 ? 30.068 26.663 45.545 1.00 30.53 128 PRO A C 1
ATOM 945 O O . PRO A 1 128 ? 29.722 27.292 46.585 1.00 30.60 128 PRO A O 1
ATOM 949 N N . GLU A 1 129 ? 29.833 27.095 44.315 1.00 27.86 129 GLU A N 1
ATOM 950 C CA . GLU A 1 129 ? 29.366 28.439 44.010 1.00 28.15 129 GLU A CA 1
ATOM 951 C C . GLU A 1 129 ? 28.396 28.319 42.823 1.00 26.05 129 GLU A C 1
ATOM 952 O O . GLU A 1 129 ? 28.676 27.552 41.931 1.00 24.32 129 GLU A O 1
ATOM 958 N N . PRO A 1 130 ? 27.232 29.032 42.851 1.00 25.85 130 PRO A N 1
ATOM 959 C CA . PRO A 1 130 ? 26.156 28.747 41.849 1.00 26.17 130 PRO A CA 1
ATOM 960 C C . PRO A 1 130 ? 26.615 28.616 40.377 1.00 24.99 130 PRO A C 1
ATOM 961 O O . PRO A 1 130 ? 26.237 27.705 39.663 1.00 25.07 130 PRO A O 1
ATOM 965 N N . GLU A 1 131 ? 27.448 29.521 39.911 1.00 25.83 131 GLU A N 1
ATOM 966 C CA . GLU A 1 131 ? 27.767 29.523 38.489 1.00 25.96 131 GLU A CA 1
ATOM 967 C C . GLU A 1 131 ? 28.654 28.395 38.111 1.00 26.16 131 GLU A C 1
ATOM 968 O O . GLU A 1 131 ? 28.475 27.787 37.034 1.00 25.13 131 GLU A O 1
ATOM 974 N N . ALA A 1 132 ? 29.641 28.084 38.983 1.00 24.47 132 ALA A N 1
ATOM 975 C CA . ALA A 1 132 ? 30.526 26.956 38.710 1.00 23.28 132 ALA A CA 1
ATOM 976 C C . ALA A 1 132 ? 29.693 25.663 38.733 1.00 23.15 132 ALA A C 1
ATOM 977 O O . ALA A 1 132 ? 29.897 24.744 37.946 1.00 23.26 132 ALA A O 1
ATOM 979 N N . VAL A 1 133 ? 28.725 25.593 39.634 1.00 22.55 133 VAL A N 1
ATOM 980 C CA . VAL A 1 133 ? 27.851 24.401 39.686 1.00 23.26 133 VAL A CA 1
ATOM 981 C C . VAL A 1 133 ? 26.967 24.235 38.401 1.00 22.56 133 VAL A C 1
ATOM 982 O O . VAL A 1 133 ? 26.977 23.172 37.769 1.00 23.10 133 VAL A O 1
ATOM 986 N N . ARG A 1 134 ? 26.202 25.274 38.096 1.00 23.65 134 ARG A N 1
ATOM 987 C CA . ARG A 1 134 ? 25.447 25.514 36.817 1.00 25.75 134 ARG A CA 1
ATOM 988 C C . ARG A 1 134 ? 26.198 25.028 35.594 1.00 26.69 134 ARG A C 1
ATOM 989 O O . ARG A 1 134 ? 25.743 24.139 34.842 1.00 25.31 134 ARG A O 1
ATOM 997 N N . GLU A 1 135 ? 27.420 25.523 35.440 1.00 25.45 135 GLU A N 1
ATOM 998 C CA . GLU A 1 135 ? 28.181 25.159 34.262 1.00 28.15 135 GLU A CA 1
ATOM 999 C C . GLU A 1 135 ? 28.687 23.761 34.342 1.00 27.33 135 GLU A C 1
ATOM 1000 O O . GLU A 1 135 ? 29.143 23.212 33.343 1.00 28.78 135 GLU A O 1
ATOM 1006 N N . ALA A 1 136 ? 28.608 23.119 35.518 1.00 29.01 136 ALA A N 1
ATOM 1007 C CA . ALA A 1 136 ? 28.937 21.668 35.555 1.00 28.58 136 ALA A CA 1
ATOM 1008 C C . ALA A 1 136 ? 27.735 20.725 35.342 1.00 26.23 136 ALA A C 1
ATOM 1009 O O . ALA A 1 136 ? 27.890 19.548 35.108 1.00 27.22 136 ALA A O 1
ATOM 1011 N N . LEU A 1 137 ? 26.544 21.245 35.433 1.00 27.08 137 LEU A N 1
ATOM 1012 C CA . LEU A 1 137 ? 25.348 20.413 35.212 1.00 27.27 137 LEU A CA 1
ATOM 1013 C C . LEU A 1 137 ? 25.364 19.733 33.842 1.00 28.88 137 LEU A C 1
ATOM 1014 O O . LEU A 1 137 ? 25.797 20.334 32.850 1.00 27.35 137 LEU A O 1
ATOM 1019 N N . SER A 1 138 ? 24.930 18.482 33.805 1.00 28.31 138 SER A N 1
ATOM 1020 C CA . SER A 1 138 ? 24.647 17.817 32.580 1.00 29.92 138 SER A CA 1
ATOM 1021 C C . SER A 1 138 ? 23.327 17.060 32.719 1.00 30.20 138 SER A C 1
ATOM 1022 O O . SER A 1 138 ? 22.709 17.062 33.798 1.00 29.67 138 SER A O 1
ATOM 1025 N N . ALA A 1 139 ? 22.900 16.405 31.629 1.00 29.19 139 ALA A N 1
ATOM 1026 C CA . ALA A 1 139 ? 21.660 15.649 31.621 1.00 29.51 139 ALA A CA 1
ATOM 1027 C C . ALA A 1 139 ? 21.744 14.556 32.701 1.00 28.81 139 ALA A C 1
ATOM 1028 O O . ALA A 1 139 ? 20.715 14.060 33.152 1.00 29.91 139 ALA A O 1
ATOM 1030 N N . LYS A 1 140 ? 22.968 14.165 33.070 1.00 27.55 140 LYS A N 1
ATOM 1031 C CA . LYS A 1 140 ? 23.198 13.033 33.978 1.00 28.21 140 LYS A CA 1
ATOM 1032 C C . LYS A 1 140 ? 23.422 13.442 35.453 1.00 27.61 140 LYS A C 1
ATOM 1033 O O . LYS A 1 140 ? 23.539 12.593 36.316 1.00 27.76 140 LYS A O 1
ATOM 1039 N N . THR A 1 141 ? 23.442 14.733 35.736 1.00 27.66 141 THR A N 1
ATOM 1040 C CA . THR A 1 141 ? 23.679 15.170 37.117 1.00 27.28 141 THR A CA 1
ATOM 1041 C C . THR A 1 141 ? 22.493 14.706 37.987 1.00 27.43 141 THR A C 1
ATOM 1042 O O . THR A 1 141 ? 21.318 14.943 37.629 1.00 25.73 141 THR A O 1
ATOM 1046 N N . ARG A 1 142 ? 22.790 14.047 39.102 1.00 26.22 142 ARG A N 1
ATOM 1047 C CA . ARG A 1 142 ? 21.722 13.624 39.991 1.00 26.11 142 ARG A CA 1
ATOM 1048 C C . ARG A 1 142 ? 21.841 14.182 41.413 1.00 26.79 142 ARG A C 1
ATOM 1049 O O . ARG A 1 142 ? 20.968 13.964 42.252 1.00 26.56 142 ARG A O 1
ATOM 1057 N N . ALA A 1 143 ? 22.904 14.934 41.680 1.00 24.77 143 ALA A N 1
ATOM 1058 C CA . ALA A 1 143 ? 23.140 15.462 43.038 1.00 23.47 143 ALA A CA 1
ATOM 1059 C C . ALA A 1 143 ? 24.229 16.500 42.994 1.00 22.33 143 ALA A C 1
ATOM 1060 O O . ALA A 1 143 ? 25.176 16.401 42.183 1.00 21.05 143 ALA A O 1
ATOM 1062 N N . VAL A 1 144 ? 24.052 17.516 43.833 1.00 20.83 144 VAL A N 1
ATOM 1063 C CA . VAL A 1 144 ? 25.069 18.519 44.033 1.00 20.31 144 VAL A CA 1
ATOM 1064 C C . VAL A 1 144 ? 25.426 18.262 45.542 1.00 20.11 144 VAL A C 1
ATOM 1065 O O . VAL A 1 144 ? 24.535 18.355 46.438 1.00 18.53 144 VAL A O 1
ATOM 1069 N N . PHE A 1 145 ? 26.681 17.927 45.782 1.00 17.87 145 PHE A N 1
ATOM 1070 C CA . PHE A 1 145 ? 27.210 17.696 47.167 1.00 17.37 145 PHE A CA 1
ATOM 1071 C C . PHE A 1 145 ? 28.228 18.747 47.656 1.00 18.11 145 PHE A C 1
ATOM 1072 O O . PHE A 1 145 ? 29.317 18.876 47.086 1.00 16.54 145 PHE A O 1
ATOM 1080 N N . VAL A 1 146 ? 27.878 19.467 48.735 1.00 17.00 146 VAL A N 1
ATOM 1081 C CA . VAL A 1 146 ? 28.783 20.411 49.385 1.00 17.37 146 VAL A CA 1
ATOM 1082 C C . VAL A 1 146 ? 28.801 20.176 50.950 1.00 17.97 146 VAL A C 1
ATOM 1083 O O . VAL A 1 146 ? 27.927 19.460 51.524 1.00 17.14 146 VAL A O 1
ATOM 1087 N N . GLU A 1 147 ? 29.738 20.837 51.633 1.00 17.81 147 GLU A N 1
ATOM 1088 C CA . GLU A 1 147 ? 29.844 20.767 53.079 1.00 19.53 147 GLU A CA 1
ATOM 1089 C C . GLU A 1 147 ? 29.461 22.137 53.550 1.00 20.10 147 GLU A C 1
ATOM 1090 O O . GLU A 1 147 ? 29.814 23.091 52.921 1.00 21.52 147 GLU A O 1
ATOM 1096 N N . THR A 1 148 ? 28.757 22.238 54.673 1.00 19.37 148 THR A N 1
ATOM 1097 C CA . THR A 1 148 ? 28.419 23.509 55.266 1.00 17.94 148 THR A CA 1
ATOM 1098 C C . THR A 1 148 ? 29.603 24.492 55.428 1.00 19.96 148 THR A C 1
ATOM 1099 O O . THR A 1 148 ? 29.449 25.683 55.154 1.00 17.73 148 THR A O 1
ATOM 1103 N N . VAL A 1 149 ? 30.748 23.992 55.921 1.00 20.30 149 VAL A N 1
ATOM 1104 C CA . VAL A 1 149 ? 31.947 24.817 56.006 1.00 23.31 149 VAL A CA 1
ATOM 1105 C C . VAL A 1 149 ? 32.997 23.946 55.424 1.00 21.24 149 VAL A C 1
ATOM 1106 O O . VAL A 1 149 ? 33.192 22.877 55.919 1.00 24.23 149 VAL A O 1
ATOM 1110 N N . ALA A 1 150 ? 33.683 24.367 54.376 1.00 23.41 150 ALA A N 1
ATOM 1111 C CA . ALA A 1 150 ? 34.739 23.473 53.805 1.00 23.36 150 ALA A CA 1
ATOM 1112 C C . ALA A 1 150 ? 35.856 23.187 54.817 1.00 23.80 150 ALA A C 1
ATOM 1113 O O . ALA A 1 150 ? 36.334 24.051 55.470 1.00 27.46 150 ALA A O 1
ATOM 1115 N N . ASN A 1 151 ? 36.289 21.967 54.917 1.00 27.49 151 ASN A N 1
ATOM 1116 C CA . ASN A 1 151 ? 37.334 21.663 55.847 1.00 27.95 151 ASN A CA 1
ATOM 1117 C C . ASN A 1 151 ? 38.539 21.110 55.227 1.00 25.54 151 ASN A C 1
ATOM 1118 O O . ASN A 1 151 ? 38.461 20.064 54.606 1.00 26.69 151 ASN A O 1
ATOM 1123 N N . PRO A 1 152 ? 39.697 21.764 55.440 1.00 24.36 152 PRO A N 1
ATOM 1124 C CA . PRO A 1 152 ? 40.013 22.974 56.195 1.00 23.07 152 PRO A CA 1
ATOM 1125 C C . PRO A 1 152 ? 40.003 24.335 55.475 1.00 23.26 152 PRO A C 1
ATOM 1126 O O . PRO A 1 152 ? 40.506 25.320 56.040 1.00 23.20 152 PRO A O 1
ATOM 1130 N N . ALA A 1 153 ? 39.479 24.419 54.252 1.00 22.08 153 ALA A N 1
ATOM 1131 C CA . ALA A 1 153 ? 39.535 25.681 53.504 1.00 22.93 153 ALA A CA 1
ATOM 1132 C C . ALA A 1 153 ? 38.694 26.769 54.185 1.00 23.29 153 ALA A C 1
ATOM 1133 O O . ALA A 1 153 ? 38.872 27.946 53.873 1.00 22.67 153 ALA A O 1
ATOM 1135 N N . LEU A 1 154 ? 37.767 26.357 55.092 1.00 23.64 154 LEU A N 1
ATOM 1136 C CA . LEU A 1 154 ? 36.825 27.261 55.803 1.00 24.41 154 LEU A CA 1
ATOM 1137 C C . LEU A 1 154 ? 36.138 28.215 54.869 1.00 25.53 154 LEU A C 1
ATOM 1138 O O . LEU A 1 154 ? 36.220 29.436 55.060 1.00 29.56 154 LEU A O 1
ATOM 1143 N N . LEU A 1 155 ? 35.545 27.691 53.807 1.00 25.48 155 LEU A N 1
ATOM 1144 C CA . LEU A 1 155 ? 34.671 28.541 52.960 1.00 26.99 155 LEU A CA 1
ATOM 1145 C C . LEU A 1 155 ? 33.269 28.082 53.206 1.00 24.42 155 LEU A C 1
ATOM 1146 O O . LEU A 1 155 ? 33.048 26.898 53.266 1.00 26.70 155 LEU A O 1
ATOM 1151 N N . VAL A 1 156 ? 32.338 29.011 53.300 1.00 23.84 156 VAL A N 1
ATOM 1152 C CA . VAL A 1 156 ? 30.902 28.717 53.502 1.00 23.12 156 VAL A CA 1
ATOM 1153 C C . VAL A 1 156 ? 30.195 28.971 52.173 1.00 22.71 156 VAL A C 1
ATOM 1154 O O . VAL A 1 156 ? 30.163 30.112 51.713 1.00 23.33 156 VAL A O 1
ATOM 1158 N N . PRO A 1 157 ? 29.618 27.919 51.567 1.00 22.58 157 PRO A N 1
ATOM 1159 C CA . PRO A 1 157 ? 28.842 28.044 50.335 1.00 21.99 157 PRO A CA 1
ATOM 1160 C C . PRO A 1 157 ? 27.576 28.854 50.536 1.00 21.52 157 PRO A C 1
ATOM 1161 O O . PRO A 1 157 ? 27.049 28.915 51.668 1.00 20.12 157 PRO A O 1
ATOM 1165 N N . ASP A 1 158 ? 27.095 29.434 49.445 1.00 20.79 158 ASP A N 1
ATOM 1166 C CA . ASP A 1 158 ? 25.878 30.187 49.398 1.00 21.68 158 ASP A CA 1
ATOM 1167 C C . ASP A 1 158 ? 24.718 29.167 49.300 1.00 21.06 158 ASP A C 1
ATOM 1168 O O . ASP A 1 158 ? 24.220 28.849 48.207 1.00 21.51 158 ASP A O 1
ATOM 1173 N N . LEU A 1 159 ? 24.320 28.583 50.450 1.00 20.76 159 LEU A N 1
ATOM 1174 C CA . LEU A 1 159 ? 23.364 27.447 50.441 1.00 19.27 159 LEU A CA 1
ATOM 1175 C C . LEU A 1 159 ? 22.035 27.771 49.819 1.00 19.42 159 LEU A C 1
ATOM 1176 O O . LEU A 1 159 ? 21.379 26.916 49.193 1.00 20.38 159 LEU A O 1
ATOM 1181 N N . GLU A 1 160 ? 21.542 28.940 50.115 1.00 21.28 160 GLU A N 1
ATOM 1182 C CA . GLU A 1 160 ? 20.192 29.224 49.641 1.00 23.20 160 GLU A CA 1
ATOM 1183 C C . GLU A 1 160 ? 20.182 29.266 48.107 1.00 22.53 160 GLU A C 1
ATOM 1184 O O . GLU A 1 160 ? 19.267 28.751 47.487 1.00 22.05 160 GLU A O 1
ATOM 1190 N N . ALA A 1 161 ? 21.177 29.920 47.508 1.00 22.07 161 ALA A N 1
ATOM 1191 C CA . ALA A 1 161 ? 21.279 29.997 46.032 1.00 21.63 161 ALA A CA 1
ATOM 1192 C C . ALA A 1 161 ? 21.632 28.682 45.407 1.00 21.36 161 ALA A C 1
ATOM 1193 O O . ALA A 1 161 ? 21.139 28.360 44.325 1.00 20.15 161 ALA A O 1
ATOM 1195 N N . LEU A 1 162 ? 22.491 27.870 46.050 1.00 21.46 162 LEU A N 1
ATOM 1196 C CA . LEU A 1 162 ? 22.667 26.493 45.573 1.00 20.43 162 LEU A CA 1
ATOM 1197 C C . LEU A 1 162 ? 21.346 25.664 45.644 1.00 20.49 162 LEU A C 1
ATOM 1198 O O . LEU A 1 162 ? 21.134 24.793 44.807 1.00 19.16 162 LEU A O 1
ATOM 1203 N N . ALA A 1 163 ? 20.560 25.853 46.698 1.00 19.92 163 ALA A N 1
ATOM 1204 C CA . ALA A 1 163 ? 19.285 25.055 46.814 1.00 21.95 163 ALA A CA 1
ATOM 1205 C C . ALA A 1 163 ? 18.291 25.497 45.725 1.00 22.75 163 ALA A C 1
ATOM 1206 O O . ALA A 1 163 ? 17.610 24.681 45.148 1.00 23.25 163 ALA A O 1
ATOM 1208 N N . THR A 1 164 ? 18.189 26.799 45.514 1.00 23.35 164 THR A N 1
ATOM 1209 C CA . THR A 1 164 ? 17.334 27.299 44.380 1.00 25.11 164 THR A CA 1
ATOM 1210 C C . THR A 1 164 ? 17.770 26.698 43.024 1.00 23.27 164 THR A C 1
ATOM 1211 O O . THR A 1 164 ? 16.918 26.167 42.245 1.00 24.27 164 THR A O 1
ATOM 1215 N N . LEU A 1 165 ? 19.074 26.679 42.754 1.00 22.33 165 LEU A N 1
ATOM 1216 C CA . LEU A 1 165 ? 19.590 26.045 41.503 1.00 22.79 165 LEU A CA 1
ATOM 1217 C C . LEU A 1 165 ? 19.301 24.556 41.414 1.00 24.62 165 LEU A C 1
ATOM 1218 O O . LEU A 1 165 ? 18.850 24.060 40.386 1.00 24.36 165 LEU A O 1
ATOM 1223 N N . ALA A 1 166 ? 19.585 23.814 42.507 1.00 24.19 166 ALA A N 1
ATOM 1224 C CA . ALA A 1 166 ? 19.334 22.378 42.507 1.00 23.41 166 ALA A CA 1
ATOM 1225 C C . ALA A 1 166 ? 17.814 22.129 42.230 1.00 22.92 166 ALA A C 1
ATOM 1226 O O . ALA A 1 166 ? 17.479 21.287 41.382 1.00 20.94 166 ALA A O 1
ATOM 1228 N N . GLU A 1 167 ? 16.953 22.851 42.965 1.00 24.45 167 GLU A N 1
ATOM 1229 C CA . GLU A 1 167 ? 15.488 22.716 42.867 1.00 26.77 167 GLU A CA 1
ATOM 1230 C C . GLU A 1 167 ? 15.125 22.989 41.411 1.00 26.93 167 GLU A C 1
ATOM 1231 O O . GLU A 1 167 ? 14.512 22.136 40.759 1.00 27.58 167 GLU A O 1
ATOM 1237 N N . GLU A 1 168 ? 15.584 24.131 40.863 1.00 27.49 168 GLU A N 1
ATOM 1238 C CA . GLU A 1 168 ? 15.389 24.414 39.386 1.00 27.28 168 GLU A CA 1
ATOM 1239 C C . GLU A 1 168 ? 15.902 23.393 38.392 1.00 26.08 168 GLU A C 1
ATOM 1240 O O . GLU A 1 168 ? 15.149 23.025 37.498 1.00 27.76 168 GLU A O 1
ATOM 1246 N N . ALA A 1 169 ? 17.111 22.827 38.590 1.00 24.45 169 ALA A N 1
ATOM 1247 C CA . ALA A 1 169 ? 17.573 21.697 37.791 1.00 22.67 169 ALA A CA 1
ATOM 1248 C C . ALA A 1 169 ? 16.932 20.334 38.011 1.00 22.16 169 ALA A C 1
ATOM 1249 O O . ALA A 1 169 ? 17.254 19.427 37.238 1.00 23.34 169 ALA A O 1
ATOM 1251 N N . GLY A 1 170 ? 16.131 20.126 39.075 1.00 21.02 170 GLY A N 1
ATOM 1252 C CA . GLY A 1 170 ? 15.543 18.817 39.383 1.00 22.97 170 GLY A CA 1
ATOM 1253 C C . GLY A 1 170 ? 16.567 17.860 40.013 1.00 22.31 170 GLY A C 1
ATOM 1254 O O . GLY A 1 170 ? 16.495 16.625 39.819 1.00 26.06 170 GLY A O 1
ATOM 1255 N N . VAL A 1 171 ? 17.541 18.400 40.737 1.00 21.71 171 VAL A N 1
ATOM 1256 C CA . VAL A 1 171 ? 18.516 17.523 41.426 1.00 21.79 171 VAL A CA 1
ATOM 1257 C C . VAL A 1 171 ? 18.625 17.862 42.878 1.00 20.32 171 VAL A C 1
ATOM 1258 O O . VAL A 1 171 ? 18.243 18.975 43.312 1.00 21.44 171 VAL A O 1
ATOM 1262 N N . ALA A 1 172 ? 19.099 16.890 43.654 1.00 19.71 172 ALA A N 1
ATOM 1263 C CA . ALA A 1 172 ? 19.178 17.073 45.097 1.00 20.03 172 ALA A CA 1
ATOM 1264 C C . ALA A 1 172 ? 20.413 17.900 45.477 1.00 20.30 172 ALA A C 1
ATOM 1265 O O . ALA A 1 172 ? 21.508 17.540 45.054 1.00 19.68 172 ALA A O 1
ATOM 1267 N N . LEU A 1 173 ? 20.264 18.876 46.370 1.00 21.01 173 LEU A N 1
ATOM 1268 C CA . LEU A 1 173 ? 21.396 19.483 47.040 1.00 19.94 173 LEU A CA 1
ATOM 1269 C C . LEU A 1 173 ? 21.592 18.683 48.329 1.00 21.62 173 LEU A C 1
ATOM 1270 O O . LEU A 1 173 ? 20.706 18.701 49.236 1.00 20.97 173 LEU A O 1
ATOM 1275 N N . VAL A 1 174 ? 22.730 17.979 48.399 1.00 20.50 174 VAL A N 1
ATOM 1276 C CA . VAL A 1 174 ? 23.100 17.152 49.573 1.00 20.42 174 VAL A CA 1
ATOM 1277 C C . VAL A 1 174 ? 24.152 17.971 50.329 1.00 21.21 174 VAL A C 1
ATOM 1278 O O . VAL A 1 174 ? 25.157 18.414 49.698 1.00 20.04 174 VAL A O 1
ATOM 1282 N N . VAL A 1 175 ? 23.904 18.266 51.627 1.00 18.38 175 VAL A N 1
ATOM 1283 C CA . VAL A 1 175 ? 24.849 19.073 52.396 1.00 17.01 175 VAL A CA 1
ATOM 1284 C C . VAL A 1 175 ? 25.381 18.186 53.517 1.00 17.87 175 VAL A C 1
ATOM 1285 O O . VAL A 1 175 ? 24.597 17.686 54.344 1.00 15.18 175 VAL A O 1
ATOM 1289 N N . ASP A 1 176 ? 26.687 17.992 53.520 1.00 16.71 176 ASP A N 1
ATOM 1290 C CA . ASP A 1 176 ? 27.387 17.545 54.730 1.00 16.17 176 ASP A CA 1
ATOM 1291 C C . ASP A 1 176 ? 27.467 18.639 55.822 1.00 15.80 176 ASP A C 1
ATOM 1292 O O . ASP A 1 176 ? 28.280 19.591 55.766 1.00 14.20 176 ASP A O 1
ATOM 1297 N N . ASN A 1 177 ? 26.624 18.471 56.843 1.00 14.67 177 ASN A N 1
ATOM 1298 C CA . ASN A 1 177 ? 26.470 19.473 57.883 1.00 16.72 177 ASN A CA 1
ATOM 1299 C C . ASN A 1 177 ? 27.266 19.101 59.124 1.00 16.33 177 ASN A C 1
ATOM 1300 O O . ASN A 1 177 ? 26.936 19.546 60.209 1.00 15.90 177 ASN A O 1
ATOM 1305 N N . THR A 1 178 ? 28.318 18.305 58.950 1.00 17.71 178 THR A N 1
ATOM 1306 C CA . THR A 1 178 ? 29.159 17.932 60.083 1.00 16.77 178 THR A CA 1
ATOM 1307 C C . THR A 1 178 ? 29.592 19.202 60.878 1.00 17.03 178 THR A C 1
ATOM 1308 O O . THR A 1 178 ? 29.371 19.266 62.092 1.00 16.07 178 THR A O 1
ATOM 1312 N N . PHE A 1 179 ? 30.089 20.252 60.204 1.00 18.27 179 PHE A N 1
ATOM 1313 C CA . PHE A 1 179 ? 30.516 21.510 60.850 1.00 17.33 179 PHE A CA 1
ATOM 1314 C C . PHE A 1 179 ? 29.319 22.338 61.356 1.00 18.57 179 PHE A C 1
ATOM 1315 O O . PHE A 1 179 ? 29.460 23.257 62.169 1.00 18.84 179 PHE A O 1
ATOM 1323 N N . GLY A 1 180 ? 28.104 22.054 60.905 1.00 17.41 180 GLY A N 1
ATOM 1324 C CA . GLY A 1 180 ? 27.017 22.864 61.419 1.00 18.34 180 GLY A CA 1
ATOM 1325 C C . GLY A 1 180 ? 26.480 22.286 62.698 1.00 18.19 180 GLY A C 1
ATOM 1326 O O . GLY A 1 180 ? 25.501 22.816 63.253 1.00 18.16 180 GLY A O 1
ATOM 1327 N N . ALA A 1 181 ? 27.085 21.197 63.144 1.00 17.98 181 ALA A N 1
ATOM 1328 C CA . ALA A 1 181 ? 26.876 20.726 64.542 1.00 19.06 181 ALA A CA 1
ATOM 1329 C C . ALA A 1 181 ? 25.425 20.389 64.804 1.00 17.88 181 ALA A C 1
ATOM 1330 O O . ALA A 1 181 ? 24.811 20.952 65.694 1.00 17.56 181 ALA A O 1
ATOM 1332 N N . ALA A 1 182 ? 24.878 19.475 64.012 1.00 17.00 182 ALA A N 1
ATOM 1333 C CA . ALA A 1 182 ? 23.503 19.015 64.227 1.00 16.65 182 ALA A CA 1
ATOM 1334 C C . ALA A 1 182 ? 22.477 20.171 64.323 1.00 19.24 182 ALA A C 1
ATOM 1335 O O . ALA A 1 182 ? 21.540 20.106 65.141 1.00 19.43 182 ALA A O 1
ATOM 1337 N N . GLY A 1 183 ? 22.709 21.274 63.559 1.00 18.85 183 GLY A N 1
ATOM 1338 C CA . GLY A 1 183 ? 21.763 22.372 63.526 1.00 18.77 183 GLY A CA 1
ATOM 1339 C C . GLY A 1 183 ? 22.106 23.479 64.490 1.00 19.45 183 GLY A C 1
ATOM 1340 O O . GLY A 1 183 ? 21.512 24.568 64.431 1.00 18.75 183 GLY A O 1
ATOM 1341 N N . ALA A 1 184 ? 23.030 23.219 65.423 1.00 17.82 184 ALA A N 1
ATOM 1342 C CA . ALA A 1 184 ? 23.379 24.267 66.415 1.00 18.24 184 ALA A CA 1
ATOM 1343 C C . ALA A 1 184 ? 24.130 25.440 65.767 1.00 20.25 184 ALA A C 1
ATOM 1344 O O . ALA A 1 184 ? 23.974 26.600 66.217 1.00 20.55 184 ALA A O 1
ATOM 1346 N N . LEU A 1 185 ? 24.929 25.145 64.737 1.00 18.62 185 LEU A N 1
ATOM 1347 C CA . LEU A 1 185 ? 25.706 26.214 64.074 1.00 20.17 185 LEU A CA 1
ATOM 1348 C C . LEU A 1 185 ? 25.053 26.530 62.728 1.00 18.84 185 LEU A C 1
ATOM 1349 O O . LEU A 1 185 ? 24.997 27.683 62.348 1.00 20.00 185 LEU A O 1
ATOM 1354 N N . CYS A 1 186 ? 24.519 25.494 62.062 1.00 19.90 186 CYS A N 1
ATOM 1355 C CA . CYS A 1 186 ? 23.819 25.661 60.740 1.00 21.16 186 CYS A CA 1
ATOM 1356 C C . CYS A 1 186 ? 22.732 24.625 60.554 1.00 19.21 186 CYS A C 1
ATOM 1357 O O . CYS A 1 186 ? 22.891 23.470 60.978 1.00 21.04 186 CYS A O 1
ATOM 1360 N N . ARG A 1 187 ? 21.629 25.028 59.912 1.00 20.48 187 ARG A N 1
ATOM 1361 C CA . ARG A 1 187 ? 20.534 24.132 59.484 1.00 20.40 187 ARG A CA 1
ATOM 1362 C C . ARG A 1 187 ? 20.282 24.280 57.949 1.00 19.28 187 ARG A C 1
ATOM 1363 O O . ARG A 1 187 ? 19.365 25.015 57.498 1.00 19.24 187 ARG A O 1
ATOM 1371 N N . PRO A 1 188 ? 21.095 23.584 57.143 1.00 18.79 188 PRO A N 1
ATOM 1372 C CA . PRO A 1 188 ? 20.993 23.616 55.685 1.00 18.18 188 PRO A CA 1
ATOM 1373 C C . PRO A 1 188 ? 19.592 23.299 55.130 1.00 20.66 188 PRO A C 1
ATOM 1374 O O . PRO A 1 188 ? 19.210 23.867 54.109 1.00 20.06 188 PRO A O 1
ATOM 1378 N N . LEU A 1 189 ? 18.842 22.397 55.779 1.00 20.21 189 LEU A N 1
ATOM 1379 C CA . LEU A 1 189 ? 17.4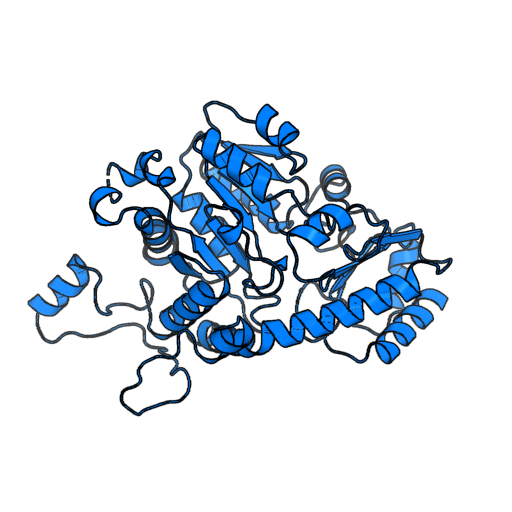89 22.111 55.321 1.00 21.93 189 LEU A CA 1
ATOM 1380 C C . LEU A 1 189 ? 16.590 23.384 55.347 1.00 21.54 189 LEU A C 1
ATOM 1381 O O . LEU A 1 189 ? 15.751 23.558 54.479 1.00 22.01 189 LEU A O 1
ATOM 1386 N N . ALA A 1 190 ? 16.839 24.273 56.292 1.00 20.51 190 ALA A N 1
ATOM 1387 C CA . ALA A 1 190 ? 16.080 25.479 56.454 1.00 23.14 190 ALA A CA 1
ATOM 1388 C C . ALA A 1 190 ? 16.331 26.454 55.280 1.00 23.88 190 ALA A C 1
ATOM 1389 O O . ALA A 1 190 ? 15.524 27.378 55.045 1.00 22.75 190 ALA A O 1
ATOM 1391 N N . TRP A 1 191 ? 17.435 26.239 54.549 1.00 21.65 191 TRP A N 1
ATOM 1392 C CA . TRP A 1 191 ? 17.771 27.125 53.454 1.00 20.95 191 TRP A CA 1
ATOM 1393 C C . TRP A 1 191 ? 17.394 26.539 52.116 1.00 20.70 191 TRP A C 1
ATOM 1394 O O . TRP A 1 191 ? 17.695 27.160 51.084 1.00 21.26 191 TRP A O 1
ATOM 1405 N N . GLY A 1 192 ? 16.836 25.312 52.129 1.00 19.99 192 GLY A N 1
ATOM 1406 C CA . GLY A 1 192 ? 16.411 24.578 50.927 1.00 18.54 192 GLY A CA 1
ATOM 1407 C C . GLY A 1 192 ? 17.220 23.331 50.549 1.00 18.41 192 GLY A C 1
ATOM 1408 O O . GLY A 1 192 ? 16.889 22.688 49.587 1.00 19.10 192 GLY A O 1
ATOM 1409 N N . ALA A 1 193 ? 18.320 22.989 51.243 1.00 19.05 193 ALA A N 1
ATOM 1410 C CA . ALA A 1 193 ? 18.945 21.665 50.993 1.00 18.43 193 ALA A CA 1
ATOM 1411 C C . ALA A 1 193 ? 17.890 20.589 51.069 1.00 17.78 193 ALA A C 1
ATOM 1412 O O . ALA A 1 193 ? 16.959 20.697 51.906 1.00 17.53 193 ALA A O 1
ATOM 1414 N N . HIS A 1 194 ? 17.988 19.589 50.181 1.00 17.68 194 HIS A N 1
ATOM 1415 C CA . HIS A 1 194 ? 17.070 18.439 50.226 1.00 18.60 194 HIS A CA 1
ATOM 1416 C C . HIS A 1 194 ? 17.487 17.389 51.242 1.00 18.48 194 HIS A C 1
ATOM 1417 O O . HIS A 1 194 ? 16.584 16.813 51.891 1.00 14.54 194 HIS A O 1
ATOM 1424 N N . VAL A 1 195 ? 18.828 17.173 51.365 1.00 16.25 195 VAL A N 1
ATOM 1425 C CA . VAL A 1 195 ? 19.382 16.110 52.197 1.00 15.82 195 VAL A CA 1
ATOM 1426 C C . VAL A 1 195 ? 20.510 16.719 53.027 1.00 16.21 195 VAL A C 1
ATOM 1427 O O . VAL A 1 195 ? 21.323 17.502 52.498 1.00 16.42 195 VAL A O 1
ATOM 1431 N N . VAL A 1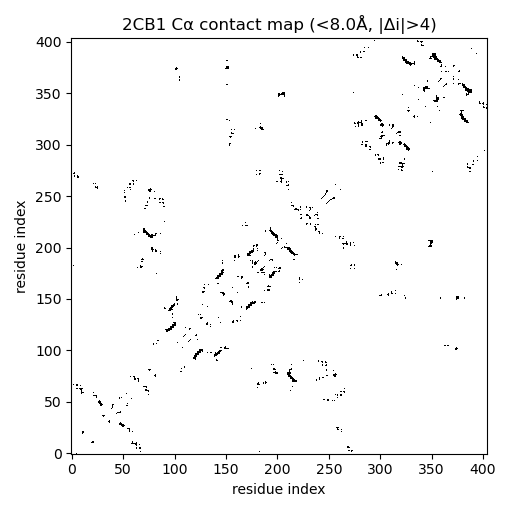 196 ? 20.573 16.363 54.329 1.00 16.74 196 VAL A N 1
ATOM 1432 C CA . VAL A 1 196 ? 21.792 16.607 55.114 1.00 17.21 196 VAL A CA 1
ATOM 1433 C C . VAL A 1 196 ? 22.368 15.251 55.503 1.00 16.35 196 VAL A C 1
ATOM 1434 O O . VAL A 1 196 ? 21.630 14.3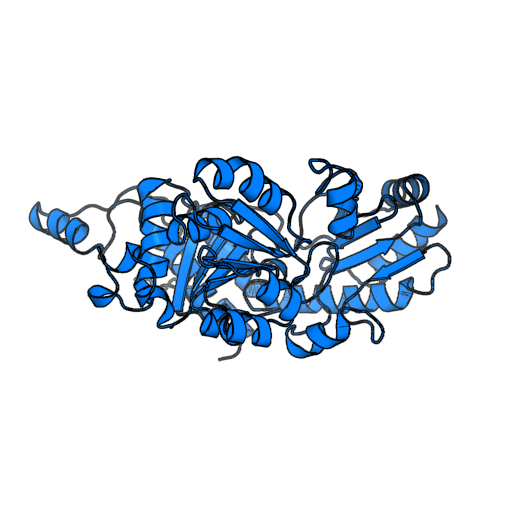37 55.846 1.00 16.70 196 VAL A O 1
ATOM 1438 N N . VAL A 1 197 ? 23.677 15.100 55.410 1.00 16.25 197 VAL A N 1
ATOM 1439 C CA . VAL A 1 197 ? 24.378 13.992 56.077 1.00 15.23 197 VAL A CA 1
ATOM 1440 C C . VAL A 1 197 ? 25.371 14.606 57.109 1.00 15.57 197 VAL A C 1
ATOM 1441 O O . VAL A 1 197 ? 25.794 15.745 56.967 1.00 15.54 197 VAL A O 1
ATOM 1445 N N . GLU A 1 198 ? 25.789 13.866 58.135 1.00 16.50 198 GLU A N 1
ATOM 1446 C CA . GLU A 1 198 ? 26.764 14.431 59.046 1.00 16.59 198 GLU A CA 1
ATOM 1447 C C . GLU A 1 198 ? 27.326 13.323 59.889 1.00 15.22 198 GLU A C 1
ATOM 1448 O O . GLU A 1 198 ? 26.667 12.298 60.082 1.00 13.66 198 GLU A O 1
ATOM 1454 N N . SER A 1 199 ? 28.537 13.579 60.394 1.00 16.24 199 SER A N 1
ATOM 1455 C CA . SER A 1 199 ? 29.197 12.726 61.418 1.00 15.50 199 SER A CA 1
ATOM 1456 C C . SER A 1 199 ? 28.746 13.235 62.796 1.00 14.01 199 SER A C 1
ATOM 1457 O O . SER A 1 199 ? 29.017 14.347 63.175 1.00 16.62 199 SER A O 1
ATOM 1460 N N . LEU A 1 200 ? 28.000 12.420 63.517 1.00 14.83 200 LEU A N 1
ATOM 1461 C CA . LEU A 1 200 ? 27.691 12.714 64.897 1.00 13.81 200 LEU A CA 1
ATOM 1462 C C . LEU A 1 200 ? 28.910 12.500 65.789 1.00 15.59 200 LEU A C 1
ATOM 1463 O O . LEU A 1 200 ? 28.856 12.850 66.939 1.00 14.95 200 LEU A O 1
ATOM 1468 N N . THR A 1 201 ? 29.972 11.858 65.256 1.00 14.61 201 THR A N 1
ATOM 1469 C CA . THR A 1 201 ? 31.153 11.586 66.015 1.00 15.02 201 THR A CA 1
ATOM 1470 C C . THR A 1 201 ? 31.794 12.806 66.558 1.00 15.20 201 THR A C 1
ATOM 1471 O O . THR A 1 201 ? 32.511 12.728 67.591 1.00 16.17 201 THR A O 1
ATOM 1475 N N . LYS A 1 202 ? 31.558 13.926 65.857 1.00 14.57 202 LYS A N 1
ATOM 1476 C CA . LYS A 1 202 ? 32.276 15.166 66.047 1.00 15.51 202 LYS A CA 1
ATOM 1477 C C . LYS A 1 202 ? 31.597 16.003 67.118 1.00 15.46 202 LYS A C 1
ATOM 1478 O O . LYS A 1 202 ? 31.591 15.576 68.297 1.00 19.07 202 LYS A O 1
ATOM 1484 N N . TRP A 1 203 ? 30.983 17.124 66.774 1.00 14.04 203 TRP A N 1
ATOM 1485 C CA . TRP A 1 203 ? 30.386 18.029 67.723 1.00 15.58 203 TRP A CA 1
ATOM 1486 C C . TRP A 1 203 ? 29.174 17.477 68.502 1.00 15.68 203 TRP A C 1
ATOM 1487 O O . TRP A 1 203 ? 28.991 17.845 69.666 1.00 16.75 203 TRP A O 1
ATOM 1498 N N . ALA A 1 204 ? 28.346 16.651 67.864 1.00 14.46 204 ALA A N 1
ATOM 1499 C CA . ALA A 1 204 ? 27.116 16.145 68.441 1.00 15.20 204 ALA A CA 1
ATOM 1500 C C . ALA A 1 204 ? 27.525 15.273 69.637 1.00 16.43 204 ALA A C 1
ATOM 1501 O O . ALA A 1 204 ? 26.916 15.358 70.717 1.00 16.72 204 ALA A O 1
ATOM 1503 N N . SER A 1 205 ? 28.539 14.416 69.420 1.00 15.11 205 SER A N 1
ATOM 1504 C CA . SER A 1 205 ? 28.995 13.547 70.507 1.00 17.17 205 SER A CA 1
ATOM 1505 C C . SER A 1 205 ? 29.640 14.440 71.542 1.00 17.83 205 SER A C 1
ATOM 1506 O O . SER A 1 205 ? 29.298 14.366 72.730 1.00 17.53 205 SER A O 1
ATOM 1509 N N . GLY A 1 206 ? 30.587 15.271 71.100 1.00 16.27 206 GLY A N 1
ATOM 1510 C CA . GLY A 1 206 ? 31.278 16.197 72.035 1.00 16.32 206 GLY A CA 1
ATOM 1511 C C . GLY A 1 206 ? 32.405 15.644 72.916 1.00 16.16 206 GLY A C 1
ATOM 1512 O O . GLY A 1 206 ? 33.095 16.430 73.566 1.00 18.28 206 GLY A O 1
ATOM 1513 N N . HIS A 1 207 ? 32.620 14.330 72.920 1.00 16.69 207 HIS A N 1
ATOM 1514 C CA . HIS A 1 207 ? 33.605 13.694 73.845 1.00 16.86 207 HIS A CA 1
ATOM 1515 C C . HIS A 1 207 ? 34.599 12.772 73.156 1.00 17.30 207 HIS A C 1
ATOM 1516 O O . HIS A 1 207 ? 35.319 12.006 73.817 1.00 15.89 207 HIS A O 1
ATOM 1523 N N . GLY A 1 208 ? 34.666 12.823 71.817 1.00 18.31 208 GLY A N 1
ATOM 1524 C CA . GLY A 1 208 ? 35.668 11.979 71.107 1.00 15.72 208 GLY A CA 1
ATOM 1525 C C . GLY A 1 208 ? 35.573 10.565 71.639 1.00 17.49 208 GLY A C 1
ATOM 1526 O O . GLY A 1 208 ? 36.607 9.917 72.007 1.00 17.03 208 GLY A O 1
ATOM 1527 N N . SER A 1 209 ? 34.326 10.071 71.689 1.00 15.10 209 SER A N 1
ATOM 1528 C CA . SER A 1 209 ? 34.046 8.774 72.216 1.00 16.26 209 SER A CA 1
ATOM 1529 C C . SER A 1 209 ? 33.708 7.713 71.130 1.00 17.22 209 SER A C 1
ATOM 1530 O O . SER A 1 209 ? 34.534 6.877 70.849 1.00 19.22 209 SER A O 1
ATOM 1533 N N . VAL A 1 210 ? 32.490 7.725 70.596 1.00 15.41 210 VAL A N 1
ATOM 1534 C CA . VAL A 1 210 ? 32.018 6.643 69.716 1.00 14.98 210 VAL A CA 1
ATOM 1535 C C . VAL A 1 210 ? 31.589 7.267 68.381 1.00 12.81 210 VAL A C 1
ATOM 1536 O O . VAL A 1 210 ? 31.389 8.469 68.329 1.00 13.57 210 VAL A O 1
ATOM 1540 N N . LEU A 1 211 ? 31.364 6.422 67.357 1.00 14.31 211 LEU A N 1
ATOM 1541 C CA . LEU A 1 211 ? 31.079 6.875 65.971 1.00 14.17 211 LEU A CA 1
ATOM 1542 C C . LEU A 1 211 ? 29.590 6.847 65.793 1.00 13.88 211 LEU A C 1
ATOM 1543 O O . LEU A 1 211 ? 28.924 6.019 66.426 1.00 11.69 211 LEU A O 1
ATOM 1548 N N . GLY A 1 212 ? 29.071 7.797 65.015 1.00 14.41 212 GLY A N 1
ATOM 1549 C CA . GLY A 1 212 ? 27.677 7.672 64.573 1.00 13.75 212 GLY A CA 1
ATOM 1550 C C . GLY A 1 212 ? 27.574 8.628 63.393 1.00 12.93 212 GLY A C 1
ATOM 1551 O O . GLY A 1 212 ? 28.421 9.548 63.221 1.00 14.20 212 GLY A O 1
ATOM 1552 N N . GLY A 1 213 ? 26.576 8.412 62.556 1.00 13.44 213 GLY A N 1
ATOM 1553 C CA . GLY A 1 213 ? 26.221 9.393 61.527 1.00 12.23 213 GLY A CA 1
ATOM 1554 C C . GLY A 1 213 ? 24.727 9.493 61.330 1.00 13.28 213 GLY A C 1
ATOM 1555 O O . GLY A 1 213 ? 23.932 8.701 61.896 1.00 11.62 213 GLY A O 1
ATOM 1556 N N . ALA A 1 214 ? 24.321 10.524 60.584 1.00 13.76 214 ALA A N 1
ATOM 1557 C CA . ALA A 1 214 ? 22.889 10.670 60.337 1.00 13.48 214 ALA A CA 1
ATOM 1558 C C . ALA A 1 214 ? 22.638 11.126 58.909 1.00 13.58 214 ALA A C 1
ATOM 1559 O O . ALA A 1 214 ? 23.412 11.901 58.385 1.00 14.20 214 ALA A O 1
ATOM 1561 N N . VAL A 1 215 ? 21.514 10.674 58.346 1.00 13.22 215 VAL A N 1
ATOM 1562 C CA . VAL A 1 215 ? 20.938 11.267 57.120 1.00 13.17 215 VAL A CA 1
ATOM 1563 C C . VAL A 1 215 ? 19.582 11.865 57.460 1.00 12.59 215 VAL A C 1
ATOM 1564 O O . VAL A 1 215 ? 18.747 11.237 58.154 1.00 14.75 215 VAL A O 1
ATOM 1568 N N . LEU A 1 216 ? 19.326 13.045 56.933 1.00 12.44 216 LEU A N 1
ATOM 1569 C CA . LEU A 1 216 ? 18.058 13.735 57.197 1.00 14.16 216 LEU A CA 1
ATOM 1570 C C . LEU A 1 216 ? 17.611 14.299 55.883 1.00 16.82 216 LEU A C 1
ATOM 1571 O O . LEU A 1 216 ? 18.449 14.634 55.025 1.00 17.32 216 LEU A O 1
ATOM 1576 N N . SER A 1 217 ? 16.287 14.412 55.700 1.00 17.72 217 SER A N 1
ATOM 1577 C CA . SER A 1 217 ? 15.775 15.144 54.560 1.00 16.26 217 SER A CA 1
ATOM 1578 C C . SER A 1 217 ? 14.553 15.973 54.953 1.00 19.03 217 SER A C 1
ATOM 1579 O O . SER A 1 217 ? 14.005 15.869 56.112 1.00 17.29 217 SER A O 1
ATOM 1582 N N . ARG A 1 218 ? 14.124 16.792 53.981 1.00 17.13 218 ARG A N 1
ATOM 1583 C CA . ARG A 1 218 ? 12.992 17.683 54.182 1.00 19.07 218 ARG A CA 1
ATOM 1584 C C . ARG A 1 218 ? 11.833 17.334 53.241 1.00 18.00 218 ARG A C 1
ATOM 1585 O O . ARG A 1 218 ? 11.954 16.451 52.341 1.00 17.10 218 ARG A O 1
ATOM 1593 N N . GLU A 1 219 ? 10.684 17.932 53.547 1.00 21.00 219 GLU A N 1
ATOM 1594 C CA . GLU A 1 219 ? 9.498 17.794 52.684 1.00 22.76 219 GLU A CA 1
ATOM 1595 C C . GLU A 1 219 ? 9.882 18.537 51.384 1.00 22.07 219 GLU A C 1
ATOM 1596 O O . GLU A 1 219 ? 10.464 19.633 51.437 1.00 19.91 219 GLU A O 1
ATOM 1602 N N . THR A 1 220 ? 9.659 17.855 50.270 1.00 22.17 220 THR A N 1
ATOM 1603 C CA . THR A 1 220 ? 10.012 18.262 48.924 1.00 23.42 220 THR A CA 1
ATOM 1604 C C . THR A 1 220 ? 9.291 17.329 47.993 1.00 24.44 220 THR A C 1
ATOM 1605 O O . THR A 1 220 ? 8.948 16.178 48.384 1.00 25.99 220 THR A O 1
ATOM 1609 N N . GLU A 1 221 ? 9.059 17.837 46.773 1.00 23.93 221 GLU A N 1
ATOM 1610 C CA . GLU A 1 221 ? 8.482 17.130 45.628 1.00 24.95 221 GLU A CA 1
ATOM 1611 C C . GLU A 1 221 ? 9.503 16.559 44.704 1.00 24.33 221 GLU A C 1
ATOM 1612 O O . GLU A 1 221 ? 9.168 15.848 43.779 1.00 23.61 221 GLU A O 1
ATOM 1618 N N . LEU A 1 222 ? 10.785 16.862 44.982 1.00 24.10 222 LEU A N 1
ATOM 1619 C CA . LEU A 1 222 ? 11.920 16.413 44.146 1.00 22.27 222 LEU A CA 1
ATOM 1620 C C . LEU A 1 222 ? 11.882 14.913 43.882 1.00 22.39 222 LEU A C 1
ATOM 1621 O O . LEU A 1 222 ? 12.020 14.495 42.744 1.00 22.12 222 LEU A O 1
ATOM 1626 N N . TRP A 1 223 ? 11.621 14.077 44.906 1.00 21.60 223 TRP A N 1
ATOM 1627 C CA . TRP A 1 223 ? 11.815 12.635 44.730 1.00 21.66 223 TRP A CA 1
ATOM 1628 C C . TRP A 1 223 ? 10.892 11.989 43.700 1.00 24.01 223 TRP A C 1
ATOM 1629 O O . TRP A 1 223 ? 11.151 10.849 43.259 1.00 23.41 223 TRP A O 1
ATOM 1640 N N . ARG A 1 224 ? 9.811 12.718 43.325 1.00 25.60 224 ARG A N 1
ATOM 1641 C CA . ARG A 1 224 ? 8.863 12.283 42.248 1.00 28.08 224 ARG A CA 1
ATOM 1642 C C . ARG A 1 224 ? 9.609 12.081 40.912 1.00 28.31 224 ARG A C 1
ATOM 1643 O O . ARG A 1 224 ? 9.244 11.241 40.105 1.00 28.21 224 ARG A O 1
ATOM 1651 N N . ASN A 1 225 ? 10.703 12.832 40.753 1.00 29.80 225 ASN A N 1
ATOM 1652 C CA . ASN A 1 225 ? 11.572 12.860 39.582 1.00 30.69 225 ASN A CA 1
ATOM 1653 C C . ASN A 1 225 ? 12.696 11.848 39.588 1.00 30.32 225 ASN A C 1
ATOM 1654 O O . ASN A 1 225 ? 13.458 11.770 38.624 1.00 31.06 225 ASN A O 1
ATOM 1659 N N . TYR A 1 226 ? 12.797 11.045 40.651 1.00 28.68 226 TYR A N 1
ATOM 1660 C CA . TYR A 1 226 ? 13.713 9.904 40.650 1.00 29.52 226 TYR A CA 1
ATOM 1661 C C . TYR A 1 226 ? 12.980 8.557 40.463 1.00 30.25 226 TYR A C 1
ATOM 1662 O O . TYR A 1 226 ? 12.169 8.131 41.311 1.00 29.59 226 TYR A O 1
ATOM 1671 N N . PRO A 1 227 ? 13.296 7.860 39.365 1.00 31.54 227 PRO A N 1
ATOM 1672 C CA . PRO A 1 227 ? 12.670 6.600 38.970 1.00 31.99 227 PRO A CA 1
ATOM 1673 C C . PRO A 1 227 ? 12.580 5.533 40.080 1.00 32.54 227 PRO A C 1
ATOM 1674 O O . PRO A 1 227 ? 11.613 4.737 40.122 1.00 33.03 227 PRO A O 1
ATOM 1678 N N . GLN A 1 228 ? 13.549 5.511 40.982 1.00 30.57 228 GLN A N 1
ATOM 1679 C CA . GLN A 1 228 ? 13.529 4.480 42.016 1.00 30.23 228 GLN A CA 1
ATOM 1680 C C . GLN A 1 228 ? 12.341 4.652 42.933 1.00 29.36 228 GLN A C 1
ATOM 1681 O O . GLN A 1 228 ? 11.949 3.716 43.584 1.00 31.79 228 GLN A O 1
ATOM 1687 N N . PHE A 1 229 ? 11.778 5.852 43.006 1.00 29.24 229 PHE A N 1
ATOM 1688 C CA . PHE A 1 229 ? 10.623 6.103 43.840 1.00 29.79 229 PHE A CA 1
ATOM 1689 C C . PHE A 1 229 ? 9.292 5.937 43.099 1.00 33.46 229 PHE A C 1
ATOM 1690 O O . PHE A 1 229 ? 8.209 6.173 43.671 1.00 33.15 229 PHE A O 1
ATOM 1698 N N . LEU A 1 230 ? 9.411 5.493 41.848 1.00 36.68 230 LEU A N 1
ATOM 1699 C CA . LEU A 1 230 ? 8.285 5.208 40.943 1.00 40.20 230 LEU A CA 1
ATOM 1700 C C . LEU A 1 230 ? 8.056 3.730 40.628 1.00 42.27 230 LEU A C 1
ATOM 1701 O O . LEU A 1 230 ? 7.179 3.423 39.839 1.00 42.68 230 LEU A O 1
ATOM 1706 N N . GLN A 1 231 ? 8.804 2.822 41.246 1.00 44.28 231 GLN A N 1
ATOM 1707 C CA . GLN A 1 231 ? 8.703 1.407 40.941 1.00 47.44 231 GLN A CA 1
ATOM 1708 C C . GLN A 1 231 ? 7.624 0.641 41.747 1.00 47.26 231 GLN A C 1
ATOM 1709 O O . GLN A 1 231 ? 6.862 -0.170 41.182 1.00 47.82 231 GLN A O 1
ATOM 1715 N N . PRO A 1 239 ? 6.354 3.826 45.982 1.00 30.29 239 PRO A N 1
ATOM 1716 C CA . PRO A 1 239 ? 6.939 4.570 47.138 1.00 27.26 239 PRO A CA 1
ATOM 1717 C C . PRO A 1 239 ? 6.527 6.051 47.173 1.00 26.12 239 PRO A C 1
ATOM 1718 O O . PRO A 1 239 ? 6.105 6.563 48.230 1.00 24.84 239 PRO A O 1
ATOM 1722 N N . TRP A 1 240 ? 6.645 6.782 46.060 1.00 26.03 240 TRP A N 1
ATOM 1723 C CA . TRP A 1 240 ? 6.209 8.210 46.098 1.00 26.63 240 TRP A CA 1
ATOM 1724 C C . TRP A 1 240 ? 4.712 8.360 46.520 1.00 26.61 240 TRP A C 1
ATOM 1725 O O . TRP A 1 240 ? 4.288 9.264 47.299 1.00 27.34 240 TRP A O 1
ATOM 1736 N N . GLU A 1 241 ? 3.899 7.487 45.982 1.00 29.53 241 GLU A N 1
ATOM 1737 C CA . GLU A 1 241 ? 2.460 7.555 46.250 1.00 32.35 241 GLU A CA 1
ATOM 1738 C C . GLU A 1 241 ? 2.161 7.227 47.706 1.00 31.87 241 GLU A C 1
ATOM 1739 O O . GLU A 1 241 ? 1.350 7.884 48.375 1.00 32.77 241 GLU A O 1
ATOM 1745 N N . ALA A 1 242 ? 2.832 6.180 48.178 1.00 32.03 242 ALA A N 1
ATOM 1746 C CA . ALA A 1 242 ? 2.606 5.594 49.500 1.00 30.67 242 ALA A CA 1
ATOM 1747 C C . ALA A 1 242 ? 3.146 6.448 50.614 1.00 29.98 242 ALA A C 1
ATOM 1748 O O . ALA A 1 242 ? 2.538 6.501 51.664 1.00 29.61 242 ALA A O 1
ATOM 1750 N N . LEU A 1 243 ? 4.249 7.172 50.335 1.00 27.78 243 LEU A N 1
ATOM 1751 C CA . LEU A 1 243 ? 5.138 7.792 51.331 1.00 26.69 243 LEU A CA 1
ATOM 1752 C C . LEU A 1 243 ? 5.455 9.265 51.078 1.00 25.35 243 LEU A C 1
ATOM 1753 O O . LEU A 1 243 ? 5.911 9.965 52.010 1.00 26.04 243 LEU A O 1
ATOM 1758 N N . ARG A 1 244 ? 5.211 9.748 49.839 1.00 25.45 244 ARG A N 1
ATOM 1759 C CA . ARG A 1 244 ? 5.443 11.165 49.451 1.00 25.66 244 ARG A CA 1
ATOM 1760 C C . ARG A 1 244 ? 6.880 11.516 49.855 1.00 21.69 244 ARG A C 1
ATOM 1761 O O . ARG A 1 244 ? 7.729 10.765 49.539 1.00 22.10 244 ARG A O 1
ATOM 1769 N N . ALA A 1 245 ? 7.177 12.623 50.502 1.00 21.30 245 ALA A N 1
ATOM 1770 C CA . ALA A 1 245 ? 8.613 13.033 50.696 1.00 21.10 245 ALA A CA 1
ATOM 1771 C C . ALA A 1 245 ? 9.429 12.028 51.614 1.00 20.86 245 ALA A C 1
ATOM 1772 O O . ALA A 1 245 ? 10.671 12.135 51.711 1.00 19.44 245 ALA A O 1
ATOM 1774 N N . ARG A 1 246 ? 8.728 11.063 52.240 1.00 20.19 246 ARG A N 1
ATOM 1775 C CA . ARG A 1 246 ? 9.352 10.101 53.173 1.00 22.09 246 ARG A CA 1
ATOM 1776 C C . ARG A 1 246 ? 9.889 8.924 52.386 1.00 21.65 246 ARG A C 1
ATOM 1777 O O . ARG A 1 246 ? 10.616 8.083 52.934 1.00 22.28 246 ARG A O 1
ATOM 1785 N N . CYS A 1 247 ? 9.600 8.878 51.091 1.00 19.79 247 CYS A N 1
ATOM 1786 C CA . CYS A 1 247 ? 10.159 7.848 50.254 1.00 19.20 247 CYS A CA 1
ATOM 1787 C C . CYS A 1 247 ? 11.749 7.902 50.313 1.00 18.67 247 CYS A C 1
ATOM 1788 O O . CYS A 1 247 ? 12.402 6.823 50.297 1.00 19.96 247 CYS A O 1
ATOM 1791 N N . PHE A 1 248 ? 12.358 9.094 50.303 1.00 18.88 248 PHE A N 1
ATOM 1792 C CA . PHE A 1 248 ? 13.856 9.145 50.326 1.00 19.24 248 PHE A CA 1
ATOM 1793 C C . PHE A 1 248 ? 14.455 8.526 51.617 1.00 19.47 248 PHE A C 1
ATOM 1794 O O . PHE A 1 248 ? 15.311 7.641 51.532 1.00 20.56 248 PHE A O 1
ATOM 1802 N N . PRO A 1 249 ? 14.025 8.984 52.815 1.00 20.85 249 PRO A N 1
ATOM 1803 C CA . PRO A 1 249 ? 14.575 8.358 54.057 1.00 20.03 249 PRO A CA 1
ATOM 1804 C C . PRO A 1 249 ? 14.210 6.907 54.262 1.00 21.23 249 PRO A C 1
ATOM 1805 O O . PRO A 1 249 ? 15.010 6.134 54.780 1.00 21.20 249 PRO A O 1
ATOM 1809 N N . GLU A 1 250 ? 13.055 6.462 53.747 1.00 20.24 250 GLU A N 1
ATOM 1810 C CA . GLU A 1 250 ? 12.760 5.068 53.763 1.00 20.02 250 GLU A CA 1
ATOM 1811 C C . GLU A 1 250 ? 13.693 4.209 52.946 1.00 19.76 250 GLU A C 1
ATOM 1812 O O . GLU A 1 250 ? 14.071 3.132 53.393 1.00 17.69 250 GLU A O 1
ATOM 1818 N N . ARG A 1 251 ? 14.096 4.690 51.794 1.00 18.06 251 ARG A N 1
ATOM 1819 C CA . ARG A 1 251 ? 15.095 3.989 50.986 1.00 18.91 251 ARG A CA 1
ATOM 1820 C C . ARG A 1 251 ? 16.536 3.997 51.613 1.00 17.54 251 ARG A C 1
ATOM 1821 O O . ARG A 1 251 ? 17.270 3.061 51.448 1.00 19.41 251 ARG A O 1
ATOM 1829 N N . VAL A 1 252 ? 16.923 5.061 52.291 1.00 18.28 252 VAL A N 1
ATOM 1830 C CA . VAL A 1 252 ? 18.240 5.133 53.017 1.00 17.24 252 VAL A CA 1
ATOM 1831 C C . VAL A 1 252 ? 18.200 4.068 54.075 1.00 17.95 252 VAL A C 1
ATOM 1832 O O . VAL A 1 252 ? 19.112 3.215 54.179 1.00 17.66 252 VAL A O 1
ATOM 1836 N N . ARG A 1 253 ? 17.095 4.042 54.812 1.00 18.75 253 ARG A N 1
ATOM 1837 C CA . ARG A 1 253 ? 16.874 2.953 55.757 1.00 20.56 253 ARG A CA 1
ATOM 1838 C C . ARG A 1 253 ? 16.987 1.591 55.158 1.00 19.90 253 ARG A C 1
ATOM 1839 O O . ARG A 1 253 ? 17.806 0.782 55.580 1.00 19.28 253 ARG A O 1
ATOM 1847 N N . THR A 1 254 ? 16.137 1.285 54.186 1.00 19.96 254 THR A N 1
ATOM 1848 C CA . THR A 1 254 ? 16.209 0.001 53.519 1.00 19.50 254 THR A CA 1
ATOM 1849 C C . THR A 1 254 ? 17.594 -0.384 52.975 1.00 19.52 254 THR A C 1
ATOM 1850 O O . THR A 1 254 ? 18.153 -1.492 53.283 1.00 19.48 254 THR A O 1
ATOM 1854 N N . LEU A 1 255 ? 18.189 0.501 52.195 1.00 17.38 255 LEU A N 1
ATOM 1855 C CA . LEU A 1 255 ? 19.479 0.140 51.588 1.00 18.47 255 LEU A CA 1
ATOM 1856 C C . LEU A 1 255 ? 20.614 0.181 52.624 1.00 17.34 255 LEU A C 1
ATOM 1857 O O . LEU A 1 255 ? 21.488 -0.663 52.589 1.00 17.63 255 LEU A O 1
ATOM 1862 N N . GLY A 1 256 ? 20.608 1.198 53.472 1.00 17.03 256 GLY A N 1
ATOM 1863 C CA . GLY A 1 256 ? 21.762 1.509 54.336 1.00 16.67 256 GLY A CA 1
ATOM 1864 C C . GLY A 1 256 ? 21.799 0.558 55.528 1.00 18.59 256 GLY A C 1
ATOM 1865 O O . GLY A 1 256 ? 22.887 0.128 55.913 1.00 16.88 256 GLY A O 1
ATOM 1866 N N . LEU A 1 257 ? 20.613 0.241 56.089 1.00 17.27 257 LEU A N 1
ATOM 1867 C CA . LEU A 1 257 ? 20.456 -0.539 57.328 1.00 17.70 257 LEU A CA 1
ATOM 1868 C C . LEU A 1 257 ? 19.981 -1.961 57.058 1.00 18.03 257 LEU A C 1
ATOM 1869 O O . LEU A 1 257 ? 20.676 -2.961 57.381 1.00 17.69 257 LEU A O 1
ATOM 1874 N N . SER A 1 258 ? 18.838 -2.104 56.371 1.00 19.37 258 SER A N 1
ATOM 1875 C CA . SER A 1 258 ? 18.314 -3.473 56.157 1.00 20.91 258 SER A CA 1
ATOM 1876 C C . SER A 1 258 ? 19.286 -4.302 55.353 1.00 20.34 258 SER A C 1
ATOM 1877 O O . SER A 1 258 ? 19.558 -5.459 55.724 1.00 19.09 258 SER A O 1
ATOM 1880 N N . LEU A 1 259 ? 19.880 -3.690 54.328 1.00 19.45 259 LEU A N 1
ATOM 1881 C CA . LEU A 1 259 ? 20.653 -4.470 53.362 1.00 21.70 259 LEU A CA 1
ATOM 1882 C C . LEU A 1 259 ? 22.137 -4.366 53.559 1.00 21.68 259 LEU A C 1
ATOM 1883 O O . LEU A 1 259 ? 22.794 -5.383 53.620 1.00 26.10 259 LEU A O 1
ATOM 1888 N N . CYS A 1 260 ? 22.690 -3.166 53.596 1.00 21.23 260 CYS A N 1
ATOM 1889 C CA . CYS A 1 260 ? 24.096 -3.033 53.807 1.00 20.93 260 CYS A CA 1
ATOM 1890 C C . CYS A 1 260 ? 24.461 -3.204 55.273 1.00 19.47 260 CYS A C 1
ATOM 1891 O O . CYS A 1 260 ? 25.616 -3.370 55.559 1.00 18.25 260 CYS A O 1
ATOM 1894 N N . GLY A 1 261 ? 23.479 -3.052 56.171 1.00 19.25 261 GLY A N 1
ATOM 1895 C CA . GLY A 1 261 ? 23.645 -3.344 57.609 1.00 19.36 261 GLY A CA 1
ATOM 1896 C C . GLY A 1 261 ? 24.603 -2.400 58.324 1.00 18.11 261 GLY A C 1
ATOM 1897 O O . GLY A 1 261 ? 25.357 -2.818 59.215 1.00 17.48 261 GLY A O 1
ATOM 1898 N N . MET A 1 262 ? 24.547 -1.122 57.972 1.00 15.84 262 MET A N 1
ATOM 1899 C CA . MET A 1 262 ? 25.469 -0.154 58.544 1.00 16.89 262 MET A CA 1
ATOM 1900 C C . MET A 1 262 ? 24.856 0.422 59.874 1.00 16.45 262 MET A C 1
ATOM 1901 O O . MET A 1 262 ? 24.655 1.602 60.018 1.00 16.85 262 MET A O 1
ATOM 1906 N N . ALA A 1 263 ? 24.499 -0.472 60.796 1.00 17.58 263 ALA A N 1
ATOM 1907 C CA . ALA A 1 263 ? 23.616 -0.111 61.931 1.00 15.73 263 ALA A CA 1
ATOM 1908 C C . ALA A 1 263 ? 24.426 0.477 63.067 1.00 14.54 263 ALA A C 1
ATOM 1909 O O . ALA A 1 263 ? 25.530 0.016 63.340 1.00 15.78 263 ALA A O 1
ATOM 1911 N N . LEU A 1 264 ? 23.862 1.503 63.691 1.00 15.36 264 LEU A N 1
ATOM 1912 C CA . LEU A 1 264 ? 24.493 2.168 64.825 1.00 15.75 264 LEU A CA 1
ATOM 1913 C C . LEU A 1 264 ? 24.189 1.341 66.080 1.00 15.86 264 LEU A C 1
ATOM 1914 O O . LEU A 1 264 ? 23.007 1.013 66.326 1.00 13.57 264 LEU A O 1
ATOM 1919 N N . SER A 1 265 ? 25.197 1.103 66.929 1.00 14.39 265 SER A N 1
ATOM 1920 C CA . SER A 1 265 ? 24.931 0.351 68.195 1.00 14.09 265 SER A CA 1
ATOM 1921 C C . SER A 1 265 ? 24.009 1.190 69.111 1.00 12.88 265 SER A C 1
ATOM 1922 O O . SER A 1 265 ? 24.067 2.375 69.097 1.00 11.92 265 SER A O 1
ATOM 1925 N N . PRO A 1 266 ? 23.081 0.554 69.837 1.00 13.40 266 PRO A N 1
ATOM 1926 C CA . PRO A 1 266 ? 22.268 1.332 70.801 1.00 12.67 266 PRO A CA 1
ATOM 1927 C C . PRO A 1 266 ? 23.144 1.914 71.894 1.00 11.21 266 PRO A C 1
ATOM 1928 O O . PRO A 1 266 ? 22.779 2.880 72.474 1.00 12.12 266 PRO A O 1
ATOM 1932 N N . PHE A 1 267 ? 24.302 1.303 72.207 1.00 12.66 267 PHE A N 1
ATOM 1933 C CA . PHE A 1 267 ? 25.227 1.997 73.163 1.00 14.51 267 PHE A CA 1
ATOM 1934 C C . PHE A 1 267 ? 25.730 3.291 72.602 1.00 13.49 267 PHE A C 1
ATOM 1935 O O . PHE A 1 267 ? 25.721 4.319 73.272 1.00 11.56 267 PHE A O 1
ATOM 1943 N N . ASN A 1 268 ? 26.114 3.279 71.321 1.00 12.21 268 ASN A N 1
ATOM 1944 C CA . ASN A 1 268 ? 26.520 4.551 70.666 1.00 12.20 268 ASN A CA 1
ATOM 1945 C C . ASN A 1 268 ? 25.359 5.585 70.559 1.00 11.43 268 ASN A C 1
ATOM 1946 O O . ASN A 1 268 ? 25.552 6.746 70.859 1.00 12.68 268 ASN A O 1
ATOM 1951 N N . ALA A 1 269 ? 24.173 5.153 70.160 1.00 10.08 269 ALA A N 1
ATOM 1952 C CA . ALA A 1 269 ? 22.956 6.059 70.092 1.00 12.64 269 ALA A CA 1
ATOM 1953 C C . ALA A 1 269 ? 22.705 6.807 71.408 1.00 11.54 269 ALA A C 1
ATOM 1954 O O . ALA A 1 269 ? 22.382 7.949 71.408 1.00 12.93 269 ALA A O 1
ATOM 1956 N N . TYR A 1 270 ? 22.905 6.103 72.524 1.00 13.50 270 TYR A N 1
ATOM 1957 C CA . TYR A 1 270 ? 22.631 6.584 73.864 1.00 12.22 270 TYR A CA 1
ATOM 1958 C C . TYR A 1 270 ? 23.638 7.674 74.172 1.00 12.44 270 TYR A C 1
ATOM 1959 O O . TYR A 1 270 ? 23.254 8.712 74.597 1.00 13.98 270 TYR A O 1
ATOM 1968 N N . LEU A 1 271 ? 24.925 7.429 73.947 1.00 12.06 271 LEU A N 1
ATOM 1969 C CA . LEU A 1 271 ? 25.984 8.432 74.170 1.00 12.76 271 LEU A CA 1
ATOM 1970 C C . LEU A 1 271 ? 25.823 9.689 73.263 1.00 11.86 271 LEU A C 1
ATOM 1971 O O . LEU A 1 271 ? 25.931 10.877 73.735 1.00 10.12 271 LEU A O 1
ATOM 1976 N N . LEU A 1 272 ? 25.437 9.450 72.011 1.00 11.62 272 LEU A N 1
ATOM 1977 C CA . LEU A 1 272 ? 25.213 10.572 71.058 1.00 10.40 272 LEU A CA 1
ATOM 1978 C C . LEU A 1 272 ? 23.966 11.371 71.469 1.00 12.19 272 LEU A C 1
ATOM 1979 O O . LEU A 1 272 ? 23.978 12.577 71.382 1.00 13.35 272 LEU A O 1
ATOM 1984 N N . PHE A 1 273 ? 22.925 10.673 71.906 1.00 11.28 273 PHE A N 1
ATOM 1985 C CA . PHE A 1 273 ? 21.652 11.327 72.354 1.00 12.97 273 PHE A CA 1
ATOM 1986 C C . PHE A 1 273 ? 21.971 12.335 73.490 1.00 12.20 273 PHE A C 1
ATOM 1987 O O . PHE A 1 273 ? 21.479 13.441 73.536 1.00 12.19 273 PHE A O 1
ATOM 1995 N N . GLN A 1 274 ? 22.821 11.911 74.431 1.00 13.71 274 GLN A N 1
ATOM 1996 C CA . GLN A 1 274 ? 23.244 12.759 75.542 1.00 13.00 274 GLN A CA 1
ATOM 1997 C C . GLN A 1 274 ? 24.179 13.828 75.094 1.00 13.11 274 GLN A C 1
ATOM 1998 O O . GLN A 1 274 ? 24.094 14.898 75.590 1.00 13.43 274 GLN A O 1
ATOM 2004 N N . GLY A 1 275 ? 25.124 13.536 74.188 1.00 14.81 275 GLY A N 1
ATOM 2005 C CA . GLY A 1 275 ? 26.029 14.623 73.729 1.00 14.92 275 GLY A CA 1
ATOM 2006 C C . GLY A 1 275 ? 25.235 15.801 73.130 1.00 13.87 275 GLY A C 1
ATOM 2007 O O . GLY A 1 275 ? 25.631 16.949 73.275 1.00 15.75 275 GLY A O 1
ATOM 2008 N N . LEU A 1 276 ? 24.114 15.539 72.474 1.00 15.14 276 LEU A N 1
ATOM 2009 C CA . LEU A 1 276 ? 23.261 16.628 71.879 1.00 12.56 276 LEU A CA 1
ATOM 2010 C C . LEU A 1 276 ? 22.732 17.567 72.958 1.00 13.66 276 LEU A C 1
ATOM 2011 O O . LEU A 1 276 ? 22.366 18.686 72.688 1.00 14.38 276 LEU A O 1
ATOM 2016 N N . GLU A 1 277 ? 22.644 17.101 74.210 1.00 14.85 277 GLU A N 1
ATOM 2017 C CA . GLU A 1 277 ? 22.030 17.934 75.266 1.00 14.60 277 GLU A CA 1
ATOM 2018 C C . GLU A 1 277 ? 22.843 19.143 75.548 1.00 13.84 277 GLU A C 1
ATOM 2019 O O . GLU A 1 277 ? 22.323 20.135 76.061 1.00 17.62 277 GLU A O 1
ATOM 2025 N N . THR A 1 278 ? 24.130 19.100 75.232 1.00 13.47 278 THR A N 1
ATOM 2026 C CA . THR A 1 278 ? 25.047 20.245 75.452 1.00 14.35 278 THR A CA 1
ATOM 2027 C C . THR A 1 278 ? 25.669 20.821 74.180 1.00 15.07 278 THR A C 1
ATOM 2028 O O . THR A 1 278 ? 26.546 21.662 74.245 1.00 15.28 278 THR A O 1
ATOM 2032 N N . VAL A 1 279 ? 25.296 20.302 73.032 1.00 16.41 279 VAL A N 1
ATOM 2033 C CA . VAL A 1 279 ? 25.948 20.785 71.804 1.00 17.38 279 VAL A CA 1
ATOM 2034 C C . VAL A 1 279 ? 25.839 22.308 71.578 1.00 18.03 279 VAL A C 1
ATOM 2035 O O . VAL A 1 279 ? 26.800 22.964 71.187 1.00 19.80 279 VAL A O 1
ATOM 2039 N N . ALA A 1 280 ? 24.669 22.910 71.819 1.00 17.80 280 ALA A N 1
ATOM 2040 C CA . ALA A 1 280 ? 24.582 24.311 71.566 1.00 18.17 280 ALA A CA 1
ATOM 2041 C C . ALA A 1 280 ? 25.463 25.098 72.522 1.00 18.11 280 ALA A C 1
ATOM 2042 O O . ALA A 1 280 ? 26.181 26.003 72.099 1.00 16.86 280 ALA A O 1
ATOM 2044 N N . LEU A 1 281 ? 25.460 24.737 73.809 1.00 19.13 281 LEU A N 1
ATOM 2045 C CA . LEU A 1 281 ? 26.377 25.349 74.809 1.00 20.08 281 LEU A CA 1
ATOM 2046 C C . LEU A 1 281 ? 27.842 25.182 74.457 1.00 18.79 281 LEU A C 1
ATOM 2047 O O . LEU A 1 281 ? 28.618 26.144 74.551 1.00 20.37 281 LEU A O 1
ATOM 2052 N N . ARG A 1 282 ? 28.220 23.980 74.041 1.00 18.02 282 ARG A N 1
ATOM 2053 C CA . ARG A 1 282 ? 29.638 23.708 73.713 1.00 17.96 282 ARG A CA 1
ATOM 2054 C C . ARG A 1 282 ? 30.085 24.467 72.486 1.00 17.54 282 ARG A C 1
ATOM 2055 O O . ARG A 1 282 ? 31.155 25.076 72.519 1.00 18.98 282 ARG A O 1
ATOM 2063 N N . VAL A 1 283 ? 29.294 24.380 71.404 1.00 17.45 283 VAL A N 1
ATOM 2064 C CA . VAL A 1 283 ? 29.593 25.094 70.145 1.00 18.48 283 VAL A CA 1
ATOM 2065 C C . VAL A 1 283 ? 29.662 26.597 70.380 1.00 17.78 283 VAL A C 1
ATOM 2066 O O . VAL A 1 283 ? 30.591 27.291 69.894 1.00 17.67 283 VAL A O 1
ATOM 2070 N N . ALA A 1 284 ? 28.762 27.114 71.182 1.00 17.14 284 ALA A N 1
ATOM 2071 C CA . ALA A 1 284 ? 28.882 28.544 71.550 1.00 18.19 284 ALA A CA 1
ATOM 2072 C C . ALA A 1 284 ? 30.217 28.877 72.267 1.00 18.87 284 ALA A C 1
ATOM 2073 O O . ALA A 1 284 ? 30.874 29.859 71.959 1.00 20.13 284 ALA A O 1
ATOM 2075 N N . ARG A 1 285 ? 30.607 28.072 73.260 1.00 18.33 285 ARG A N 1
ATOM 2076 C CA . ARG A 1 285 ? 31.850 28.300 73.999 1.00 18.85 285 ARG A CA 1
ATOM 2077 C C . ARG A 1 285 ? 33.068 28.141 73.070 1.00 20.12 285 ARG A C 1
ATOM 2078 O O . ARG A 1 285 ? 34.029 28.898 73.144 1.00 21.15 285 ARG A O 1
ATOM 2086 N N . MET A 1 286 ? 33.055 27.122 72.217 1.00 17.64 286 MET A N 1
ATOM 2087 C CA . MET A 1 286 ? 34.218 26.868 71.389 1.00 18.39 286 MET A CA 1
ATOM 2088 C C . MET A 1 286 ? 34.393 28.041 70.408 1.00 19.12 286 MET A C 1
ATOM 2089 O O . MET A 1 286 ? 35.537 28.442 70.066 1.00 19.16 286 MET A O 1
ATOM 2094 N N . SER A 1 287 ? 33.260 28.527 69.922 1.00 16.40 287 SER A N 1
ATOM 2095 C CA . SER A 1 287 ? 33.278 29.534 68.900 1.00 21.59 287 SER A CA 1
ATOM 2096 C C . SER A 1 287 ? 33.670 30.930 69.474 1.00 22.87 287 SER A C 1
ATOM 2097 O O . SER A 1 287 ? 34.410 31.698 68.814 1.00 23.99 287 SER A O 1
ATOM 2100 N N . GLU A 1 288 ? 33.257 31.214 70.733 1.00 23.31 288 GLU A N 1
ATOM 2101 C CA . GLU A 1 288 ? 33.710 32.398 71.509 1.00 25.61 288 GLU A CA 1
ATOM 2102 C C . GLU A 1 288 ? 35.201 32.385 71.621 1.00 23.17 288 GLU A C 1
ATOM 2103 O O . GLU A 1 288 ? 35.857 33.364 71.250 1.00 23.79 288 GLU A O 1
ATOM 2109 N N . THR A 1 289 ? 35.735 31.243 72.084 1.00 22.78 289 THR A N 1
ATOM 2110 C CA . THR A 1 289 ? 37.158 31.039 72.238 1.00 21.89 289 THR A CA 1
ATOM 2111 C C . THR A 1 289 ? 37.886 31.115 70.883 1.00 22.85 289 THR A C 1
ATOM 2112 O O . THR A 1 289 ? 38.961 31.762 70.800 1.00 22.82 289 THR A O 1
ATOM 2116 N N . ALA A 1 290 ? 37.355 30.427 69.859 1.00 21.12 290 ALA A N 1
ATOM 2117 C CA . ALA A 1 290 ? 37.980 30.478 68.528 1.00 22.09 290 ALA A CA 1
ATOM 2118 C C . ALA A 1 290 ? 38.114 31.931 68.009 1.00 22.49 290 ALA A C 1
ATOM 2119 O O . ALA A 1 290 ? 39.177 32.296 67.492 1.00 22.71 290 ALA A O 1
ATOM 2121 N N . ARG A 1 291 ? 37.062 32.749 68.177 1.00 24.25 291 ARG A N 1
ATOM 2122 C CA . ARG A 1 291 ? 37.071 34.165 67.751 1.00 25.02 291 ARG A CA 1
ATOM 2123 C C . ARG A 1 291 ? 38.127 34.935 68.557 1.00 26.11 291 ARG A C 1
ATOM 2124 O O . ARG A 1 291 ? 38.843 35.754 68.004 1.00 23.79 291 ARG A O 1
ATOM 2132 N N . PHE A 1 292 ? 38.186 34.692 69.869 1.00 26.93 292 PHE A N 1
ATOM 2133 C CA . PHE A 1 292 ? 39.252 35.283 70.704 1.00 27.30 292 PHE A CA 1
ATOM 2134 C C . PHE A 1 292 ? 40.620 34.887 70.154 1.00 26.63 292 PHE A C 1
ATOM 2135 O O . PHE A 1 292 ? 41.405 35.769 69.873 1.00 29.22 292 PHE A O 1
ATOM 2143 N N . LEU A 1 293 ? 40.895 33.608 69.921 1.00 24.65 293 LEU A N 1
ATOM 2144 C CA . LEU A 1 293 ? 42.211 33.184 69.452 1.00 24.04 293 LEU A CA 1
ATOM 2145 C C . LEU A 1 293 ? 42.564 33.753 68.082 1.00 24.93 293 LEU A C 1
ATOM 2146 O O . LEU A 1 293 ? 43.724 34.113 67.864 1.00 25.29 293 LEU A O 1
ATOM 2151 N N . ALA A 1 294 ? 41.576 33.786 67.181 1.00 24.97 294 ALA A N 1
ATOM 2152 C CA . ALA A 1 294 ? 41.648 34.415 65.840 1.00 25.92 294 ALA A CA 1
ATOM 2153 C C . ALA A 1 294 ? 42.115 35.885 65.961 1.00 27.04 294 ALA A C 1
ATOM 2154 O O . ALA A 1 294 ? 43.096 36.274 65.321 1.00 26.94 294 ALA A O 1
ATOM 2156 N N . GLU A 1 295 ? 41.390 36.679 66.757 1.00 28.53 295 GLU A N 1
ATOM 2157 C CA . GLU A 1 295 ? 41.685 38.074 66.953 1.00 31.14 295 GLU A CA 1
ATOM 2158 C C . GLU A 1 295 ? 43.089 38.313 67.558 1.00 30.86 295 GLU A C 1
ATOM 2159 O O . GLU A 1 295 ? 43.838 39.250 67.139 1.00 29.98 295 GLU A O 1
ATOM 2165 N N . ARG A 1 296 ? 43.464 37.481 68.531 1.00 30.47 296 ARG A N 1
ATOM 2166 C CA . ARG A 1 296 ? 44.705 37.692 69.227 1.00 30.63 296 ARG A CA 1
ATOM 2167 C C . ARG A 1 296 ? 45.933 37.187 68.493 1.00 32.27 296 ARG A C 1
ATOM 2168 O O . ARG A 1 296 ? 47.042 37.659 68.756 1.00 32.75 296 ARG A O 1
ATOM 2176 N N . LEU A 1 297 ? 45.758 36.216 67.591 1.00 31.93 297 LEU A N 1
ATOM 2177 C CA . LEU A 1 297 ? 46.877 35.558 66.911 1.00 32.24 297 LEU A CA 1
ATOM 2178 C C . LEU A 1 297 ? 47.111 36.108 65.493 1.00 32.60 297 LEU A C 1
ATOM 2179 O O . LEU A 1 297 ? 48.192 35.963 64.944 1.00 31.59 297 LEU A O 1
ATOM 2184 N N . GLN A 1 298 ? 46.090 36.693 64.901 1.00 34.59 298 GLN A N 1
ATOM 2185 C CA . GLN A 1 298 ? 46.160 37.061 63.474 1.00 37.28 298 GLN A CA 1
ATOM 2186 C C . GLN A 1 298 ? 47.292 38.064 63.156 1.00 38.15 298 GLN A C 1
ATOM 2187 O O . GLN A 1 298 ? 48.002 37.916 62.149 1.00 39.55 298 GLN A O 1
ATOM 2193 N N . GLY A 1 299 ? 47.496 39.027 64.048 1.00 39.56 299 GLY A N 1
ATOM 2194 C CA . GLY A 1 299 ? 48.653 39.958 63.928 1.00 41.30 299 GLY A CA 1
ATOM 2195 C C . GLY A 1 299 ? 50.034 39.475 64.376 1.00 41.34 299 GLY A C 1
ATOM 2196 O O . GLY A 1 299 ? 50.961 40.259 64.426 1.00 41.06 299 GLY A O 1
ATOM 2197 N N . HIS A 1 300 ? 50.184 38.197 64.728 1.00 41.49 300 HIS A N 1
ATOM 2198 C CA . HIS A 1 300 ? 51.464 37.723 65.290 1.00 40.94 300 HIS A CA 1
ATOM 2199 C C . HIS A 1 300 ? 52.464 37.550 64.134 1.00 40.43 300 HIS A C 1
ATOM 2200 O O . HIS A 1 300 ? 52.083 37.068 63.056 1.00 38.69 300 HIS A O 1
ATOM 2207 N N . PRO A 1 301 ? 53.755 37.923 64.340 1.00 40.84 301 PRO A N 1
ATOM 2208 C CA . PRO A 1 301 ? 54.673 37.854 63.173 1.00 40.62 301 PRO A CA 1
ATOM 2209 C C . PRO A 1 301 ? 54.922 36.440 62.603 1.00 39.76 301 PRO A C 1
ATOM 2210 O O . PRO A 1 301 ? 55.198 36.299 61.399 1.00 39.23 301 PRO A O 1
ATOM 2214 N N . LYS A 1 302 ? 54.825 35.405 63.446 1.00 38.04 302 LYS A N 1
ATOM 2215 C CA . LYS A 1 302 ? 55.137 34.031 63.023 1.00 37.93 302 LYS A CA 1
ATOM 2216 C C . LYS A 1 302 ? 53.938 33.372 62.319 1.00 36.30 302 LYS A C 1
ATOM 2217 O O . LYS A 1 302 ? 54.066 32.276 61.778 1.00 36.43 302 LYS A O 1
ATOM 2223 N N . VAL A 1 303 ? 52.790 34.049 62.344 1.00 35.04 303 VAL A N 1
ATOM 2224 C CA . VAL A 1 303 ? 51.551 33.570 61.693 1.00 33.28 303 VAL A CA 1
ATOM 2225 C C . VAL A 1 303 ? 51.411 34.185 60.302 1.00 32.84 303 VAL A C 1
ATOM 2226 O O . VAL A 1 303 ? 50.971 35.312 60.154 1.00 31.58 303 VAL A O 1
ATOM 2230 N N . LYS A 1 304 ? 51.760 33.416 59.288 1.00 31.87 304 LYS A N 1
ATOM 2231 C CA . LYS A 1 304 ? 51.656 33.863 57.918 1.00 32.40 304 LYS A CA 1
ATOM 2232 C C . LYS A 1 304 ? 50.236 34.236 57.441 1.00 32.02 304 LYS A C 1
ATOM 2233 O O . LYS A 1 304 ? 50.051 35.244 56.748 1.00 31.37 304 LYS A O 1
ATOM 2239 N N . ALA A 1 305 ? 49.254 33.402 57.778 1.00 28.98 305 ALA A N 1
ATOM 2240 C CA . ALA A 1 305 ? 47.876 33.676 57.464 1.00 28.94 305 ALA A CA 1
ATOM 2241 C C . ALA A 1 305 ? 47.012 33.002 58.557 1.00 28.34 305 ALA A C 1
ATOM 2242 O O . ALA A 1 305 ? 47.305 31.866 58.936 1.00 29.84 305 ALA A O 1
ATOM 2244 N N . LEU A 1 306 ? 45.984 33.687 59.050 1.00 27.25 306 LEU A N 1
ATOM 2245 C CA . LEU A 1 306 ? 44.987 33.076 59.964 1.00 26.82 306 LEU A CA 1
ATOM 2246 C C . LEU A 1 306 ? 43.631 33.194 59.334 1.00 26.55 306 LEU A C 1
ATOM 2247 O O . LEU A 1 306 ? 43.209 34.321 59.074 1.00 27.36 306 LEU A O 1
ATOM 2252 N N . ARG A 1 307 ? 42.957 32.060 59.108 1.00 25.39 307 ARG A N 1
ATOM 2253 C CA . ARG A 1 307 ? 41.571 32.010 58.627 1.00 26.30 307 ARG A CA 1
ATOM 2254 C C . ARG A 1 307 ? 40.609 31.668 59.761 1.00 25.07 307 ARG A C 1
ATOM 2255 O O . ARG A 1 307 ? 40.850 30.727 60.549 1.00 23.43 307 ARG A O 1
ATOM 2263 N N . TYR A 1 308 ? 39.560 32.463 59.844 1.00 25.20 308 TYR A N 1
ATOM 2264 C CA . TYR A 1 308 ? 38.512 32.272 60.819 1.00 25.36 308 TYR A CA 1
ATOM 2265 C C . TYR A 1 308 ? 37.331 32.989 60.218 1.00 25.93 308 TYR A C 1
ATOM 2266 O O . TYR A 1 308 ? 37.423 34.199 59.971 1.00 25.38 308 TYR A O 1
ATOM 2275 N N . PRO A 1 309 ? 36.195 32.261 60.003 1.00 25.37 309 PRO A N 1
ATOM 2276 C CA . PRO A 1 309 ? 35.032 32.886 59.355 1.00 26.25 309 PRO A CA 1
ATOM 2277 C C . PRO A 1 309 ? 34.411 34.118 60.045 1.00 27.62 309 PRO A C 1
ATOM 2278 O O . PRO A 1 309 ? 33.732 34.921 59.381 1.00 29.07 309 PRO A O 1
ATOM 2282 N N . GLY A 1 310 ? 34.669 34.325 61.311 1.00 26.51 310 GLY A N 1
ATOM 2283 C CA . GLY A 1 310 ? 34.032 35.437 61.991 1.00 27.13 310 GLY A CA 1
ATOM 2284 C C . GLY A 1 310 ? 34.919 36.678 62.026 1.00 29.84 310 GLY A C 1
ATOM 2285 O O . GLY A 1 310 ? 34.477 37.687 62.556 1.00 28.91 310 GLY A O 1
ATOM 2286 N N . LEU A 1 311 ? 36.145 36.600 61.492 1.00 30.19 311 LEU A N 1
ATOM 2287 C CA . LEU A 1 311 ? 37.001 37.803 61.281 1.00 33.23 311 LEU A CA 1
ATOM 2288 C C . LEU A 1 311 ? 36.411 38.632 60.148 1.00 34.98 311 LEU A C 1
ATOM 2289 O O . LEU A 1 311 ? 36.056 38.083 59.116 1.00 35.29 311 LEU A O 1
ATOM 2294 N N . PRO A 1 312 ? 36.271 39.955 60.361 1.00 38.23 312 PRO A N 1
ATOM 2295 C CA . PRO A 1 312 ? 35.563 40.908 59.464 1.00 38.86 312 PRO A CA 1
ATOM 2296 C C . PRO A 1 312 ? 36.007 40.775 58.021 1.00 39.62 312 PRO A C 1
ATOM 2297 O O . PRO A 1 312 ? 35.171 40.665 57.115 1.00 41.21 312 PRO A O 1
ATOM 2301 N N . GLU A 1 313 ? 37.313 40.724 57.807 1.00 38.92 313 GLU A N 1
ATOM 2302 C CA . GLU A 1 313 ? 37.880 40.667 56.463 1.00 38.12 313 GLU A CA 1
ATOM 2303 C C . GLU A 1 313 ? 38.084 39.253 55.959 1.00 35.54 313 GLU A C 1
ATOM 2304 O O . GLU A 1 313 ? 38.628 39.059 54.885 1.00 34.45 313 GLU A O 1
ATOM 2310 N N . ASP A 1 314 ? 37.640 38.231 56.704 1.00 32.74 314 ASP A N 1
ATOM 2311 C CA . ASP A 1 314 ? 37.836 36.861 56.219 1.00 30.33 314 ASP A CA 1
ATOM 2312 C C . ASP A 1 314 ? 37.022 36.552 54.952 1.00 30.02 314 ASP A C 1
ATOM 2313 O O . ASP A 1 314 ? 35.924 37.019 54.822 1.00 30.38 314 ASP A O 1
ATOM 2318 N N . PRO A 1 315 ? 37.549 35.747 54.028 1.00 29.89 315 PRO A N 1
ATOM 2319 C CA . PRO A 1 315 ? 36.759 35.406 52.839 1.00 31.03 315 PRO A CA 1
ATOM 2320 C C . PRO A 1 315 ? 35.422 34.720 53.109 1.00 30.79 315 PRO A C 1
ATOM 2321 O O . PRO A 1 315 ? 34.475 34.827 52.282 1.00 31.45 315 PRO A O 1
ATOM 2325 N N . ALA A 1 316 ? 35.330 34.026 54.241 1.00 29.45 316 ALA A N 1
ATOM 2326 C CA . ALA A 1 316 ? 34.122 33.310 54.581 1.00 28.43 316 ALA A CA 1
ATOM 2327 C C . ALA A 1 316 ? 33.091 34.185 55.262 1.00 28.57 316 ALA A C 1
ATOM 2328 O O . ALA A 1 316 ? 31.977 33.732 55.476 1.00 26.92 316 ALA A O 1
ATOM 2330 N N . HIS A 1 317 ? 33.448 35.431 55.598 1.00 27.49 317 HIS A N 1
ATOM 2331 C CA . HIS A 1 317 ? 32.646 36.206 56.549 1.00 28.89 317 HIS A CA 1
ATOM 2332 C C . HIS A 1 317 ? 31.234 36.583 56.027 1.00 29.40 317 HIS A C 1
ATOM 2333 O O . HIS A 1 317 ? 30.262 36.493 56.770 1.00 27.31 317 HIS A O 1
ATOM 2340 N N . ARG A 1 318 ? 31.157 37.010 54.767 1.00 30.63 318 ARG A N 1
ATOM 2341 C CA . ARG A 1 318 ? 29.881 37.200 54.064 1.00 33.42 318 ARG A CA 1
ATOM 2342 C C . ARG A 1 318 ? 28.888 36.042 54.354 1.00 31.83 318 ARG A C 1
ATOM 2343 O O . ARG A 1 318 ? 27.799 36.265 54.917 1.00 32.26 318 ARG A O 1
ATOM 2351 N N . ASN A 1 319 ? 29.279 34.826 53.961 1.00 30.90 319 ASN A N 1
ATOM 2352 C CA . ASN A 1 319 ? 28.361 33.711 53.922 1.00 30.05 319 ASN A CA 1
ATOM 2353 C C . ASN A 1 319 ? 28.164 33.153 55.309 1.00 29.64 319 ASN A C 1
ATOM 2354 O O . ASN A 1 319 ? 27.091 32.713 55.626 1.00 29.26 319 ASN A O 1
ATOM 2359 N N . ALA A 1 320 ? 29.210 33.194 56.137 1.00 29.78 320 ALA A N 1
ATOM 2360 C CA . ALA A 1 320 ? 29.094 32.933 57.588 1.00 30.05 320 ALA A CA 1
ATOM 2361 C C . ALA A 1 320 ? 27.998 33.775 58.241 1.00 31.22 320 ALA A C 1
ATOM 2362 O O . ALA A 1 320 ? 27.252 33.281 59.063 1.00 30.72 320 ALA A O 1
ATOM 2364 N N . ARG A 1 321 ? 27.951 35.078 57.949 1.00 32.03 321 ARG A N 1
ATOM 2365 C CA . ARG A 1 321 ? 27.063 35.949 58.698 1.00 32.47 321 ARG A CA 1
ATOM 2366 C C . ARG A 1 321 ? 25.609 35.554 58.393 1.00 29.95 321 ARG A C 1
ATOM 2367 O O . ARG A 1 321 ? 24.727 35.656 59.250 1.00 27.46 321 ARG A O 1
ATOM 2375 N N . LYS A 1 322 ? 25.379 35.053 57.170 1.00 28.88 322 LYS A N 1
ATOM 2376 C CA . LYS A 1 322 ? 24.056 34.646 56.740 1.00 26.61 322 LYS A CA 1
ATOM 2377 C C . LYS A 1 322 ? 23.653 33.251 57.275 1.00 26.95 322 LYS A C 1
ATOM 2378 O O . LYS A 1 322 ? 22.561 33.101 57.836 1.00 26.93 322 LYS A O 1
ATOM 2384 N N . TYR A 1 323 ? 24.531 32.259 57.076 1.00 24.10 323 TYR A N 1
ATOM 2385 C CA . TYR A 1 323 ? 24.217 30.858 57.333 1.00 24.34 323 TYR A CA 1
ATOM 2386 C C . TYR A 1 323 ? 24.611 30.299 58.711 1.00 22.98 323 TYR A C 1
ATOM 2387 O O . TYR A 1 323 ? 23.947 29.379 59.205 1.00 23.98 323 TYR A O 1
ATOM 2396 N N . LEU A 1 324 ? 25.645 30.846 59.339 1.00 22.80 324 LEU A N 1
ATOM 2397 C CA . LEU A 1 324 ? 26.086 30.257 60.616 1.00 22.56 324 LEU A CA 1
ATOM 2398 C C . LEU A 1 324 ? 25.639 31.081 61.824 1.00 23.11 324 LEU A C 1
ATOM 2399 O O . LEU A 1 324 ? 25.614 32.321 61.738 1.00 23.01 324 LEU A O 1
ATOM 2404 N N . ALA A 1 325 ? 25.471 30.419 62.974 1.00 22.92 325 ALA A N 1
ATOM 2405 C CA . ALA A 1 325 ? 25.078 31.139 64.188 1.00 23.98 325 ALA A CA 1
ATOM 2406 C C . ALA A 1 325 ? 26.220 31.981 64.714 1.00 23.08 325 ALA A C 1
ATOM 2407 O O . ALA A 1 325 ? 26.022 32.915 65.454 1.00 22.70 325 ALA A O 1
ATOM 2409 N N . SER A 1 326 ? 27.448 31.654 64.341 1.00 21.75 326 SER A N 1
ATOM 2410 C CA . SER A 1 326 ? 28.568 32.435 64.850 1.00 21.56 326 SER A CA 1
ATOM 2411 C C . SER A 1 326 ? 29.759 32.253 63.896 1.00 21.49 326 SER A C 1
ATOM 2412 O O . SER A 1 326 ? 29.563 31.687 62.865 1.00 21.87 326 SER A O 1
ATOM 2415 N N . GLY A 1 327 ? 30.985 32.662 64.275 1.00 20.10 327 GLY A N 1
ATOM 2416 C CA . GLY A 1 327 ? 32.160 32.395 63.445 1.00 20.04 327 GLY A CA 1
ATOM 2417 C C . GLY A 1 327 ? 32.556 30.936 63.458 1.00 20.39 327 GLY A C 1
ATOM 2418 O O . GLY A 1 327 ? 33.379 30.509 62.578 1.00 19.28 327 GLY A O 1
ATOM 2419 N N . GLY A 1 328 ? 32.014 30.162 64.442 1.00 17.46 328 GLY A N 1
ATOM 2420 C CA . GLY A 1 328 ? 32.236 28.726 64.489 1.00 15.82 328 GLY A CA 1
ATOM 2421 C C . GLY A 1 328 ? 33.485 28.296 65.263 1.00 15.03 328 GLY A C 1
ATOM 2422 O O . GLY A 1 328 ? 34.206 29.120 65.780 1.00 17.77 328 GLY A O 1
ATOM 2423 N N . PRO A 1 329 ? 33.689 27.009 65.447 1.00 16.37 329 PRO A N 1
ATOM 2424 C CA . PRO A 1 329 ? 34.732 26.518 66.381 1.00 16.38 329 PRO A CA 1
ATOM 2425 C C . PRO A 1 329 ? 36.076 26.168 65.763 1.00 17.47 329 PRO A C 1
ATOM 2426 O O . PRO A 1 329 ? 36.975 25.680 66.497 1.00 17.44 329 PRO A O 1
ATOM 2430 N N . ILE A 1 330 ? 36.254 26.407 64.446 1.00 17.52 330 ILE A N 1
ATOM 2431 C CA . ILE A 1 330 ? 37.504 26.012 63.770 1.00 18.41 330 ILE A CA 1
ATOM 2432 C C . ILE A 1 330 ? 38.230 27.241 63.251 1.00 19.72 330 ILE A C 1
ATOM 2433 O O . ILE A 1 330 ? 37.615 28.184 62.697 1.00 19.10 330 ILE A O 1
ATOM 2438 N N . LEU A 1 331 ? 39.537 27.204 63.360 1.00 20.97 331 LEU A N 1
ATOM 2439 C CA . LEU A 1 331 ? 40.355 28.239 62.689 1.00 23.39 331 LEU A CA 1
ATOM 2440 C C . LEU A 1 331 ? 41.620 27.533 62.150 1.00 22.86 331 LEU A C 1
ATOM 2441 O O . LEU A 1 331 ? 41.984 26.418 62.574 1.00 22.40 331 LEU A O 1
ATOM 2446 N N . THR A 1 332 ? 42.333 28.179 61.234 1.00 23.49 332 THR A N 1
ATOM 2447 C CA . THR A 1 332 ? 43.594 27.613 60.790 1.00 23.43 332 THR A CA 1
ATOM 2448 C C . THR A 1 332 ? 44.718 28.668 60.913 1.00 24.36 332 THR A C 1
ATOM 2449 O O . THR A 1 332 ? 44.432 29.834 60.872 1.00 23.89 332 THR A O 1
ATOM 2453 N N . LEU A 1 333 ? 45.965 28.206 61.056 1.00 24.17 333 LEU A N 1
ATOM 2454 C CA . LEU A 1 333 ? 47.133 29.055 60.978 1.00 26.39 333 LEU A CA 1
ATOM 2455 C C . LEU A 1 333 ? 48.052 28.534 59.859 1.00 26.07 333 LEU A C 1
ATOM 2456 O O . LEU A 1 333 ? 48.288 27.355 59.754 1.00 25.03 333 LEU A O 1
ATOM 2461 N N . ASP A 1 334 ? 48.658 29.443 59.116 1.00 26.80 334 ASP A N 1
ATOM 2462 C CA . ASP A 1 334 ? 49.678 28.997 58.178 1.00 28.52 334 ASP A CA 1
ATOM 2463 C C . ASP A 1 334 ? 51.003 29.431 58.744 1.00 28.19 334 ASP A C 1
ATOM 2464 O O . ASP A 1 334 ? 51.197 30.584 59.036 1.00 28.10 334 ASP A O 1
ATOM 2469 N N . LEU A 1 335 ? 51.871 28.478 59.042 1.00 29.21 335 LEU A N 1
ATOM 2470 C CA . LEU A 1 335 ? 53.148 28.782 59.659 1.00 29.96 335 LEU A CA 1
ATOM 2471 C C . LEU A 1 335 ? 54.194 29.138 58.575 1.00 31.55 335 LEU A C 1
ATOM 2472 O O . LEU A 1 335 ? 55.277 29.611 58.876 1.00 32.30 335 LEU A O 1
ATOM 2477 N N . GLY A 1 336 ? 53.843 28.931 57.324 1.00 32.54 336 GLY A N 1
ATOM 2478 C CA . GLY A 1 336 ? 54.705 29.377 56.210 1.00 34.90 336 GLY A CA 1
ATOM 2479 C C . GLY A 1 336 ? 55.187 28.161 55.423 1.00 35.13 336 GLY A C 1
ATOM 2480 O O . GLY A 1 336 ? 55.136 28.161 54.205 1.00 34.94 336 GLY A O 1
ATOM 2481 N N . ASP A 1 337 ? 55.639 27.127 56.134 1.00 34.78 337 ASP A N 1
ATOM 2482 C CA . ASP A 1 337 ? 56.130 25.912 55.506 1.00 35.97 337 ASP A CA 1
ATOM 2483 C C . ASP A 1 337 ? 56.094 24.702 56.453 1.00 36.10 337 ASP A C 1
ATOM 2484 O O . ASP A 1 337 ? 55.725 24.824 57.631 1.00 34.81 337 ASP A O 1
ATOM 2489 N N . LEU A 1 338 ? 56.543 23.560 55.943 1.00 37.20 338 LEU A N 1
ATOM 2490 C CA . LEU A 1 338 ? 56.552 22.318 56.697 1.00 37.92 338 LEU A CA 1
ATOM 2491 C C . LEU A 1 338 ? 57.375 22.499 57.971 1.00 38.02 338 LEU A C 1
ATOM 2492 O O . LEU A 1 338 ? 56.877 22.257 59.061 1.00 36.03 338 LEU A O 1
ATOM 2497 N N . GLU A 1 339 ? 58.602 22.994 57.805 1.00 37.40 339 GLU A N 1
ATOM 2498 C CA . GLU A 1 339 ? 59.572 23.116 58.873 1.00 38.34 339 GLU A CA 1
ATOM 2499 C C . GLU A 1 339 ? 59.057 23.938 60.064 1.00 35.69 339 GLU A C 1
ATOM 2500 O O . GLU A 1 339 ? 59.255 23.542 61.204 1.00 34.97 339 GLU A O 1
ATOM 2506 N N . ARG A 1 340 ? 58.420 25.067 59.788 1.00 34.38 340 ARG A N 1
ATOM 2507 C CA . ARG A 1 340 ? 57.827 25.901 60.841 1.00 34.57 340 ARG A CA 1
ATOM 2508 C C . ARG A 1 340 ? 56.537 25.290 61.494 1.00 32.88 340 ARG A C 1
ATOM 2509 O O . ARG A 1 340 ? 56.353 25.380 62.715 1.00 32.79 340 ARG A O 1
ATOM 2517 N N . ALA A 1 341 ? 55.695 24.638 60.701 1.00 31.97 341 ALA A N 1
ATOM 2518 C CA . ALA A 1 341 ? 54.564 23.822 61.232 1.00 32.23 341 ALA A CA 1
ATOM 2519 C C . ALA A 1 341 ? 55.019 22.714 62.207 1.00 31.82 341 ALA A C 1
ATOM 2520 O O . ALA A 1 341 ? 54.451 22.556 63.318 1.00 31.09 341 ALA A O 1
ATOM 2522 N N . SER A 1 342 ? 56.028 21.949 61.774 1.00 31.68 342 SER A N 1
ATOM 2523 C CA . SER A 1 342 ? 56.683 20.944 62.581 1.00 32.26 342 SER A CA 1
ATOM 2524 C C . SER A 1 342 ? 57.154 21.441 63.936 1.00 31.95 342 SER A C 1
ATOM 2525 O O . SER A 1 342 ? 56.854 20.821 64.956 1.00 32.35 342 SER A O 1
ATOM 2528 N N . ARG A 1 343 ? 57.910 22.542 63.949 1.00 32.26 343 ARG A N 1
ATOM 2529 C CA . ARG A 1 343 ? 58.428 23.091 65.210 1.00 32.30 343 ARG A CA 1
ATOM 2530 C C . ARG A 1 343 ? 57.290 23.548 66.113 1.00 29.73 343 ARG A C 1
ATOM 2531 O O . ARG A 1 343 ? 57.273 23.206 67.283 1.00 28.25 343 ARG A O 1
ATOM 2539 N N . PHE A 1 344 ? 56.332 24.283 65.536 1.00 29.69 344 PHE A N 1
ATOM 2540 C CA . PHE A 1 344 ? 55.111 24.709 66.237 1.00 29.11 344 PHE A CA 1
ATOM 2541 C C . PHE A 1 344 ? 54.371 23.516 66.914 1.00 28.80 344 PHE A C 1
ATOM 2542 O O . PHE A 1 344 ? 54.030 23.584 68.113 1.00 28.90 344 PHE A O 1
ATOM 2550 N N . LEU A 1 345 ? 54.121 22.456 66.137 1.00 27.56 345 LEU A N 1
ATOM 2551 C CA . LEU A 1 345 ? 53.309 21.327 66.614 1.00 28.85 345 LEU A CA 1
ATOM 2552 C C . LEU A 1 345 ? 54.084 20.479 67.619 1.00 28.72 345 LEU A C 1
ATOM 2553 O O . LEU A 1 345 ? 53.521 19.891 68.537 1.00 28.99 345 LEU A O 1
ATOM 2558 N N . GLY A 1 346 ? 55.387 20.378 67.403 1.00 28.65 346 GLY A N 1
ATOM 2559 C CA . GLY A 1 346 ? 56.230 19.691 68.335 1.00 29.23 346 GLY A CA 1
ATOM 2560 C C . GLY A 1 346 ? 56.258 20.529 69.592 1.00 29.59 346 GLY A C 1
ATOM 2561 O O . GLY A 1 346 ? 56.212 19.964 70.680 1.00 31.24 346 GLY A O 1
ATOM 2562 N N . ALA A 1 347 ? 56.260 21.857 69.479 1.00 29.47 347 ALA A N 1
ATOM 2563 C CA . ALA A 1 347 ? 56.390 22.685 70.682 1.00 29.20 347 ALA A CA 1
ATOM 2564 C C . ALA A 1 347 ? 55.105 22.855 71.474 1.00 30.11 347 ALA A C 1
ATOM 2565 O O . ALA A 1 347 ? 55.136 22.959 72.694 1.00 29.96 347 ALA A O 1
ATOM 2567 N N . ILE A 1 348 ? 53.954 22.872 70.788 1.00 30.02 348 ILE A N 1
ATOM 2568 C CA . ILE A 1 348 ? 52.708 23.163 71.476 1.00 27.14 348 ILE A CA 1
ATOM 2569 C C . ILE A 1 348 ? 52.267 22.089 72.493 1.00 27.06 348 ILE A C 1
ATOM 2570 O O . ILE A 1 348 ? 52.186 20.884 72.182 1.00 26.76 348 ILE A O 1
ATOM 2575 N N . ARG A 1 349 ? 52.015 22.556 73.702 1.00 25.63 349 ARG A N 1
ATOM 2576 C CA . ARG A 1 349 ? 51.521 21.686 74.788 1.00 27.84 349 ARG A CA 1
ATOM 2577 C C . ARG A 1 349 ? 50.002 21.511 74.750 1.00 27.26 349 ARG A C 1
ATOM 2578 O O . ARG A 1 349 ? 49.281 21.733 75.721 1.00 27.74 349 ARG A O 1
ATOM 2586 N N . LEU A 1 350 ? 49.537 21.137 73.562 1.00 26.45 350 LEU A N 1
ATOM 2587 C CA . LEU A 1 350 ? 48.145 20.782 73.321 1.00 26.36 350 LEU A CA 1
ATOM 2588 C C . LEU A 1 350 ? 48.142 19.506 72.481 1.00 26.33 350 LEU A C 1
ATOM 2589 O O . LEU A 1 350 ? 49.135 19.177 71.774 1.00 26.29 350 LEU A O 1
ATOM 2594 N N . LEU A 1 351 ? 47.042 18.769 72.542 1.00 25.96 351 LEU A N 1
ATOM 2595 C CA . LEU A 1 351 ? 46.972 17.527 71.784 1.00 25.92 351 LEU A CA 1
ATOM 2596 C C . LEU A 1 351 ? 46.964 17.768 70.272 1.00 23.92 351 LEU A C 1
ATOM 2597 O O . LEU A 1 351 ? 46.371 18.730 69.794 1.00 21.59 351 LEU A O 1
ATOM 2602 N N . LYS A 1 352 ? 47.661 16.868 69.583 1.00 23.73 352 LYS A N 1
ATOM 2603 C CA . LYS A 1 352 ? 47.564 16.644 68.160 1.00 22.74 352 LYS A CA 1
ATOM 2604 C C . LYS A 1 352 ? 46.831 15.331 67.941 1.00 22.42 352 LYS A C 1
ATOM 2605 O O . LYS A 1 352 ? 47.289 14.249 68.367 1.00 22.20 352 LYS A O 1
ATOM 2611 N N . ALA A 1 353 ? 45.665 15.412 67.320 1.00 20.50 353 ALA A N 1
ATOM 2612 C CA . ALA A 1 353 ? 44.975 14.188 66.950 1.00 20.18 353 ALA A CA 1
ATOM 2613 C C . ALA A 1 353 ? 44.029 14.566 65.808 1.00 20.53 353 ALA A C 1
ATOM 2614 O O . ALA A 1 353 ? 43.760 15.731 65.646 1.00 21.20 353 ALA A O 1
ATOM 2616 N N . ALA A 1 354 ? 43.589 13.586 65.021 1.00 21.86 354 ALA A N 1
ATOM 2617 C CA . ALA A 1 354 ? 42.656 13.813 63.877 1.00 23.94 354 ALA A CA 1
ATOM 2618 C C . ALA A 1 354 ? 41.209 13.554 64.299 1.00 23.71 354 ALA A C 1
ATOM 2619 O O . ALA A 1 354 ? 40.656 12.459 64.097 1.00 24.84 354 ALA A O 1
ATOM 2621 N N . ASN A 1 355 ? 40.610 14.524 64.973 1.00 23.05 355 ASN A N 1
ATOM 2622 C CA . ASN A 1 355 ? 39.207 14.427 65.322 1.00 20.76 355 ASN A CA 1
ATOM 2623 C C . ASN A 1 355 ? 38.774 15.858 65.404 1.00 19.56 355 ASN A C 1
ATOM 2624 O O . ASN A 1 355 ? 39.631 16.733 65.428 1.00 20.29 355 ASN A O 1
ATOM 2629 N N . LEU A 1 356 ? 37.461 16.103 65.440 1.00 17.84 356 LEU A N 1
ATOM 2630 C CA . LEU A 1 356 ? 36.913 17.445 65.550 1.00 18.31 356 LEU A CA 1
ATOM 2631 C C . LEU A 1 356 ? 35.807 17.442 66.575 1.00 17.73 356 LEU A C 1
ATOM 2632 O O . LEU A 1 356 ? 35.110 16.431 66.746 1.00 17.53 356 LEU A O 1
ATOM 2637 N N . GLY A 1 357 ? 35.583 18.613 67.175 1.00 18.82 357 GLY A N 1
ATOM 2638 C CA . GLY A 1 357 ? 34.372 18.853 67.994 1.00 18.16 357 GLY A CA 1
ATOM 2639 C C . GLY A 1 357 ? 34.451 18.097 69.333 1.00 17.49 357 GLY A C 1
ATOM 2640 O O . GLY A 1 357 ? 33.481 18.051 70.087 1.00 18.02 357 GLY A O 1
ATOM 2641 N N . ASP A 1 358 ? 35.635 17.631 69.664 1.00 16.48 358 ASP A N 1
ATOM 2642 C CA . ASP A 1 358 ? 35.899 17.120 71.020 1.00 17.84 358 ASP A CA 1
ATOM 2643 C C . ASP A 1 358 ? 35.953 18.286 72.066 1.00 17.89 358 ASP A C 1
ATOM 2644 O O . ASP A 1 358 ? 36.034 19.492 71.740 1.00 18.27 358 ASP A O 1
ATOM 2649 N N . ALA A 1 359 ? 35.872 17.929 73.339 1.00 16.89 359 ALA A N 1
ATOM 2650 C CA . ALA A 1 359 ? 35.859 18.942 74.414 1.00 17.17 359 ALA A CA 1
ATOM 2651 C C . ALA A 1 359 ? 37.276 19.448 74.655 1.00 17.23 359 ALA A C 1
ATOM 2652 O O . ALA A 1 359 ? 37.472 20.445 75.328 1.00 19.93 359 ALA A O 1
ATOM 2654 N N . ARG A 1 360 ? 38.259 18.736 74.113 1.00 18.33 360 ARG A N 1
ATOM 2655 C CA . ARG A 1 360 ? 39.679 19.131 74.117 1.00 18.25 360 ARG A CA 1
ATOM 2656 C C . ARG A 1 360 ? 40.022 19.824 72.784 1.00 18.89 360 ARG A C 1
ATOM 2657 O O . ARG A 1 360 ? 39.605 19.385 71.700 1.00 18.23 360 ARG A O 1
ATOM 2665 N N . THR A 1 361 ? 40.784 20.899 72.894 1.00 19.27 361 THR A N 1
ATOM 2666 C CA . THR A 1 361 ? 41.352 21.600 71.702 1.00 19.83 361 THR A CA 1
ATOM 2667 C C . THR A 1 361 ? 42.343 20.660 71.048 1.00 19.52 361 THR A C 1
ATOM 2668 O O . THR A 1 361 ? 43.198 20.055 71.754 1.00 18.40 361 THR A O 1
ATOM 2672 N N . LEU A 1 362 ? 42.201 20.486 69.735 1.00 16.99 362 LEU A N 1
ATOM 2673 C CA . LEU A 1 362 ? 42.990 19.463 68.990 1.00 18.17 362 LEU A CA 1
ATOM 2674 C C . LEU A 1 362 ? 43.627 20.208 67.824 1.00 19.75 362 LEU A C 1
ATOM 2675 O O . LEU A 1 362 ? 42.986 21.058 67.249 1.00 19.34 362 LEU A O 1
ATOM 2680 N N . LEU A 1 363 ? 44.883 19.891 67.507 1.00 19.43 363 LEU A N 1
ATOM 2681 C CA . LEU A 1 363 ? 45.571 20.509 66.399 1.00 20.65 363 LEU A CA 1
ATOM 2682 C C . LEU A 1 363 ? 45.963 19.398 65.444 1.00 20.84 363 LEU A C 1
ATOM 2683 O O . LEU A 1 363 ? 46.187 18.218 65.848 1.00 20.54 363 LEU A O 1
ATOM 2688 N N . VAL A 1 364 ? 46.020 19.699 64.145 1.00 21.83 364 VAL A N 1
ATOM 2689 C CA . VAL A 1 364 ? 46.479 18.639 63.209 1.00 21.84 364 VAL A CA 1
ATOM 2690 C C . VAL A 1 364 ? 47.125 19.344 61.995 1.00 23.12 364 VAL A C 1
ATOM 2691 O O . VAL A 1 364 ? 46.884 20.534 61.749 1.00 22.87 364 VAL A O 1
ATOM 2695 N N . HIS A 1 365 ? 47.937 18.587 61.248 1.00 23.46 365 HIS A N 1
ATOM 2696 C CA . HIS A 1 365 ? 48.634 19.085 60.067 1.00 23.61 365 HIS A CA 1
ATOM 2697 C C . HIS A 1 365 ? 48.021 18.339 58.866 1.00 22.77 365 HIS A C 1
ATOM 2698 O O . HIS A 1 365 ? 48.351 17.138 58.586 1.00 21.31 365 HIS A O 1
ATOM 2705 N N . PRO A 1 366 ? 47.030 18.976 58.227 1.00 21.28 366 PRO A N 1
ATOM 2706 C CA . PRO A 1 366 ? 46.319 18.255 57.167 1.00 22.74 366 PRO A CA 1
ATOM 2707 C C . PRO A 1 366 ? 47.161 17.651 55.999 1.00 23.37 366 PRO A C 1
ATOM 2708 O O . PRO A 1 366 ? 46.796 16.600 55.435 1.00 25.06 366 PRO A O 1
ATOM 2712 N N . TRP A 1 367 ? 48.242 18.331 55.662 1.00 25.17 367 TRP A N 1
ATOM 2713 C CA . TRP A 1 367 ? 49.090 17.971 54.518 1.00 27.74 367 TRP A CA 1
ATOM 2714 C C . TRP A 1 367 ? 49.669 16.553 54.717 1.00 28.01 367 TRP A C 1
ATOM 2715 O O . TRP A 1 367 ? 49.715 15.756 53.759 1.00 27.98 367 TRP A O 1
ATOM 2726 N N . THR A 1 368 ? 50.025 16.239 55.983 1.00 28.92 368 THR A N 1
ATOM 2727 C CA . THR A 1 368 ? 50.622 14.937 56.361 1.00 27.62 368 THR A CA 1
ATOM 2728 C C . THR A 1 368 ? 49.658 13.928 57.044 1.00 28.47 368 THR A C 1
ATOM 2729 O O . THR A 1 368 ? 49.995 12.751 57.265 1.00 26.55 368 THR A O 1
ATOM 2733 N N . THR A 1 369 ? 48.433 14.352 57.292 1.00 28.59 369 THR A N 1
ATOM 2734 C CA . THR A 1 369 ? 47.489 13.459 57.942 1.00 29.89 369 THR A CA 1
ATOM 2735 C C . THR A 1 369 ? 46.130 13.357 57.231 1.00 32.04 369 THR A C 1
ATOM 2736 O O . THR A 1 369 ? 45.944 12.501 56.351 1.00 31.99 369 THR A O 1
ATOM 2740 N N . THR A 1 370 ? 45.185 14.201 57.628 1.00 33.12 370 THR A N 1
ATOM 2741 C CA . THR A 1 370 ? 43.820 14.116 57.111 1.00 35.38 370 THR A CA 1
ATOM 2742 C C . THR A 1 370 ? 43.786 14.086 55.557 1.00 36.76 370 THR A C 1
ATOM 2743 O O . THR A 1 370 ? 42.899 13.454 54.937 1.00 38.56 370 THR A O 1
ATOM 2747 N N . HIS A 1 371 ? 44.775 14.722 54.925 1.00 37.49 371 HIS A N 1
ATOM 2748 C CA . HIS A 1 371 ? 44.784 14.843 53.464 1.00 39.08 371 HIS A CA 1
ATOM 2749 C C . HIS A 1 371 ? 45.956 14.162 52.802 1.00 38.22 371 HIS A C 1
ATOM 2750 O O . HIS A 1 371 ? 46.140 14.335 51.607 1.00 38.65 371 HIS A O 1
ATOM 2757 N N . SER A 1 372 ? 46.723 13.385 53.567 1.00 37.73 372 SER A N 1
ATOM 2758 C CA . SER A 1 372 ? 47.937 12.650 53.091 1.00 37.53 372 SER A CA 1
ATOM 2759 C C . SER A 1 372 ? 47.687 11.542 52.004 1.00 37.81 372 SER A C 1
ATOM 2760 O O . SER A 1 372 ? 48.618 11.118 51.301 1.00 36.52 372 SER A O 1
ATOM 2763 N N . ARG A 1 373 ? 46.445 11.064 51.912 1.00 39.34 373 ARG A N 1
ATOM 2764 C CA . ARG A 1 373 ? 46.078 9.992 50.960 1.00 41.29 373 ARG A CA 1
ATOM 2765 C C . ARG A 1 373 ? 45.681 10.592 49.605 1.00 40.10 373 ARG A C 1
ATOM 2766 O O . ARG A 1 373 ? 45.360 9.869 48.668 1.00 40.10 373 ARG A O 1
ATOM 2774 N N . LEU A 1 374 ? 45.694 11.924 49.529 1.00 40.11 374 LEU A N 1
ATOM 2775 C CA . LEU A 1 374 ? 45.508 12.657 48.270 1.00 39.13 374 LEU A CA 1
ATOM 2776 C C . LEU A 1 374 ? 46.864 13.128 47.694 1.00 38.50 374 LEU A C 1
ATOM 2777 O O . LEU A 1 374 ? 47.788 13.523 48.406 1.00 37.99 374 LEU A O 1
ATOM 2782 N N . LYS A 1 375 ? 46.970 13.065 46.366 1.00 38.38 375 LYS A N 1
ATOM 2783 C CA . LYS A 1 375 ? 48.018 13.747 45.585 1.00 36.85 375 LYS A CA 1
ATOM 2784 C C . LYS A 1 375 ? 48.174 15.253 45.936 1.00 34.54 375 LYS A C 1
ATOM 2785 O O . LYS A 1 375 ? 47.207 15.951 46.270 1.00 34.74 375 LYS A O 1
ATOM 2791 N N . GLU A 1 376 ? 49.374 15.783 45.797 1.00 33.17 376 GLU A N 1
ATOM 2792 C CA . GLU A 1 376 ? 49.642 17.172 46.098 1.00 32.44 376 GLU A CA 1
ATOM 2793 C C . GLU A 1 376 ? 48.643 18.221 45.527 1.00 32.06 376 GLU A C 1
ATOM 2794 O O . GLU A 1 376 ? 48.185 19.089 46.284 1.00 30.59 376 GLU A O 1
ATOM 2800 N N . GLU A 1 377 ? 48.330 18.134 44.231 1.00 30.97 377 GLU A N 1
ATOM 2801 C CA . GLU A 1 377 ? 47.370 19.009 43.536 1.00 31.69 377 GLU A CA 1
ATOM 2802 C C . GLU A 1 377 ? 46.041 19.071 44.298 1.00 31.49 377 GLU A C 1
ATOM 2803 O O . GLU A 1 377 ? 45.464 20.140 44.463 1.00 30.16 377 GLU A O 1
ATOM 2809 N N . ALA A 1 378 ? 45.528 17.884 44.637 1.00 31.52 378 ALA A N 1
ATOM 2810 C CA . ALA A 1 378 ? 44.254 17.725 45.357 1.00 31.15 378 ALA A CA 1
ATOM 2811 C C . ALA A 1 378 ? 44.354 18.348 46.781 1.00 30.37 378 ALA A C 1
ATOM 2812 O O . ALA A 1 378 ? 43.418 18.960 47.293 1.00 30.99 378 ALA A O 1
ATOM 2814 N N . ARG A 1 379 ? 45.510 18.249 47.398 1.00 29.74 379 ARG A N 1
ATOM 2815 C CA . ARG A 1 379 ? 45.696 18.887 48.694 1.00 31.43 379 ARG A CA 1
ATOM 2816 C C . ARG A 1 379 ? 45.559 20.404 48.527 1.00 31.00 379 ARG A C 1
ATOM 2817 O O . ARG A 1 379 ? 44.687 21.016 49.146 1.00 30.45 379 ARG A O 1
ATOM 2825 N N . LEU A 1 380 ? 46.398 20.990 47.659 1.00 29.62 380 LEU A N 1
ATOM 2826 C CA . LEU A 1 380 ? 46.340 22.422 47.296 1.00 30.52 380 LEU A CA 1
ATOM 2827 C C . LEU A 1 380 ? 44.950 22.948 46.862 1.00 30.20 380 LEU A C 1
ATOM 2828 O O . LEU A 1 380 ? 44.559 24.052 47.205 1.00 30.66 380 LEU A O 1
ATOM 2833 N N . GLN A 1 381 ? 44.191 22.126 46.168 1.00 30.24 381 GLN A N 1
ATOM 2834 C CA . GLN A 1 381 ? 42.860 22.537 45.724 1.00 31.45 381 GLN A CA 1
ATOM 2835 C C . GLN A 1 381 ? 41.849 22.552 46.868 1.00 30.67 381 GLN A C 1
ATOM 2836 O O . GLN A 1 381 ? 40.779 23.138 46.739 1.00 30.08 381 GLN A O 1
ATOM 2842 N N . ALA A 1 382 ? 42.218 21.902 47.983 1.00 30.93 382 ALA A N 1
ATOM 2843 C CA . ALA A 1 382 ? 41.343 21.782 49.144 1.00 29.77 382 ALA A CA 1
ATOM 2844 C C . ALA A 1 382 ? 41.720 22.825 50.154 1.00 30.73 382 ALA A C 1
ATOM 2845 O O . ALA A 1 382 ? 41.169 22.861 51.286 1.00 29.81 382 ALA A O 1
ATOM 2847 N N . GLY A 1 383 ? 42.658 23.696 49.755 1.00 30.48 383 GLY A N 1
ATOM 2848 C CA . GLY A 1 383 ? 43.163 24.723 50.671 1.00 31.21 383 GLY A CA 1
ATOM 2849 C C . GLY A 1 383 ? 44.190 24.167 51.659 1.00 30.69 383 GLY A C 1
ATOM 2850 O O . GLY A 1 383 ? 44.532 24.834 52.613 1.00 30.50 383 GLY A O 1
ATOM 2851 N N . VAL A 1 384 ? 44.689 22.951 51.424 1.00 29.68 384 VAL A N 1
ATOM 2852 C CA . VAL A 1 384 ? 45.745 22.356 52.270 1.00 28.52 384 VAL A CA 1
ATOM 2853 C C . VAL A 1 384 ? 47.141 22.659 51.716 1.00 29.86 384 VAL A C 1
ATOM 2854 O O . VAL A 1 384 ? 47.455 22.194 50.566 1.00 30.10 384 VAL A O 1
ATOM 2858 N N . THR A 1 385 ? 47.979 23.338 52.512 1.00 29.15 385 THR A N 1
ATOM 2859 C CA . THR A 1 385 ? 49.380 23.707 52.128 1.00 30.09 385 THR A CA 1
ATOM 2860 C C . THR A 1 385 ? 50.355 23.144 53.168 1.00 30.04 385 THR A C 1
ATOM 2861 O O . THR A 1 385 ? 49.904 22.779 54.251 1.00 30.20 385 THR A O 1
ATOM 2865 N N . PRO A 1 386 ? 51.684 23.018 52.871 1.00 30.55 386 PRO A N 1
ATOM 2866 C CA . PRO A 1 386 ? 52.596 22.459 53.922 1.00 28.40 386 PRO A CA 1
ATOM 2867 C C . PRO A 1 386 ? 52.776 23.278 55.234 1.00 27.65 386 PRO A C 1
ATOM 2868 O O . PRO A 1 386 ? 53.290 22.747 56.229 1.00 27.87 386 PRO A O 1
ATOM 2872 N N . GLY A 1 387 ? 52.430 24.563 55.236 1.00 25.68 387 GLY A N 1
ATOM 2873 C CA . GLY A 1 387 ? 52.471 25.362 56.438 1.00 26.50 387 GLY A CA 1
ATOM 2874 C C . GLY A 1 387 ? 51.202 25.284 57.304 1.00 25.70 387 GLY A C 1
ATOM 2875 O O . GLY A 1 387 ? 51.208 25.731 58.428 1.00 26.26 387 GLY A O 1
ATOM 2876 N N . LEU A 1 388 ? 50.109 24.740 56.762 1.00 25.80 388 LEU A N 1
ATOM 2877 C CA . LEU A 1 388 ? 48.802 24.851 57.404 1.00 24.66 388 LEU A CA 1
ATOM 2878 C C . LEU A 1 388 ? 48.619 23.904 58.613 1.00 25.59 388 LEU A C 1
ATOM 2879 O O . LEU A 1 388 ? 48.928 22.679 58.585 1.00 25.51 388 LEU A O 1
ATOM 2884 N N . VAL A 1 389 ? 48.142 24.522 59.678 1.00 27.03 389 VAL A N 1
ATOM 2885 C CA . VAL A 1 389 ? 47.754 23.811 60.902 1.00 26.61 389 VAL A CA 1
ATOM 2886 C C . VAL A 1 389 ? 46.285 24.174 61.182 1.00 25.37 389 VAL A C 1
ATOM 2887 O O . VAL A 1 389 ? 45.941 25.385 61.177 1.00 26.19 389 VAL A O 1
ATOM 2891 N N . ARG A 1 390 ? 45.442 23.126 61.344 1.00 23.80 390 ARG A N 1
ATOM 2892 C CA . ARG A 1 390 ? 44.015 23.269 61.686 1.00 23.11 390 ARG A CA 1
ATOM 2893 C C . ARG A 1 390 ? 43.875 23.119 63.201 1.00 21.59 390 ARG A C 1
ATOM 2894 O O . ARG A 1 390 ? 44.499 22.239 63.799 1.00 23.57 390 ARG A O 1
ATOM 2902 N N . VAL A 1 391 ? 43.037 23.975 63.803 1.00 22.00 391 VAL A N 1
ATOM 2903 C CA . VAL A 1 391 ? 42.752 23.951 65.235 1.00 20.06 391 VAL A CA 1
ATOM 2904 C C . VAL A 1 391 ? 41.225 23.718 65.425 1.00 19.90 391 VAL A C 1
ATOM 2905 O O . VAL A 1 391 ? 40.391 24.554 64.969 1.00 18.51 391 VAL A O 1
ATOM 2909 N N . SER A 1 392 ? 40.889 22.673 66.189 1.00 18.55 392 SER A N 1
ATOM 2910 C CA . SER A 1 392 ? 39.488 22.455 66.517 1.00 17.45 392 SER A CA 1
ATOM 2911 C C . SER A 1 392 ? 39.466 22.884 67.984 1.00 17.97 392 SER A C 1
ATOM 2912 O O . SER A 1 392 ? 40.080 22.230 68.809 1.00 18.26 392 SER A O 1
ATOM 2915 N N . VAL A 1 393 ? 38.747 23.962 68.278 1.00 17.39 393 VAL A N 1
ATOM 2916 C CA . VAL A 1 393 ? 38.823 24.626 69.579 1.00 18.07 393 VAL A CA 1
ATOM 2917 C C . VAL A 1 393 ? 37.877 23.845 70.513 1.00 18.00 393 VAL A C 1
ATOM 2918 O O . VAL A 1 393 ? 36.755 23.572 70.116 1.00 17.93 393 VAL A O 1
ATOM 2922 N N . GLY A 1 394 ? 38.359 23.516 71.724 1.00 17.50 394 GLY A N 1
ATOM 2923 C CA . GLY A 1 394 ? 37.600 22.835 72.732 1.00 17.68 394 GLY A CA 1
ATOM 2924 C C . GLY A 1 394 ? 37.069 23.784 73.786 1.00 19.11 394 GLY A C 1
ATOM 2925 O O . GLY A 1 394 ? 36.786 24.967 73.521 1.00 19.04 394 GLY A O 1
ATOM 2926 N N . LEU A 1 395 ? 36.902 23.247 74.990 1.00 17.47 395 LEU A N 1
ATOM 2927 C CA . LEU A 1 395 ? 36.165 23.943 76.026 1.00 18.42 395 LEU A CA 1
ATOM 2928 C C . LEU A 1 395 ? 37.083 24.629 77.065 1.00 18.90 395 LEU A C 1
ATOM 2929 O O . LEU A 1 395 ? 36.564 25.308 77.946 1.00 19.77 395 LEU A O 1
ATOM 2934 N N . GLU A 1 396 ? 38.404 24.492 76.907 1.00 20.27 396 GLU A N 1
ATOM 2935 C CA . GLU A 1 396 ? 39.416 25.072 77.833 1.00 20.48 396 GLU A CA 1
ATOM 2936 C C . GLU A 1 396 ? 39.361 26.597 77.958 1.00 20.35 396 GLU A C 1
ATOM 2937 O O . GLU A 1 396 ? 38.836 27.305 77.081 1.00 22.08 396 GLU A O 1
ATOM 2943 N N . ASP A 1 397 ? 39.877 27.125 79.060 1.00 20.35 397 ASP A N 1
ATOM 2944 C CA . ASP A 1 397 ? 39.965 28.604 79.223 1.00 20.13 397 ASP A CA 1
ATOM 2945 C C . ASP A 1 397 ? 40.767 29.252 78.063 1.00 19.94 397 ASP A C 1
ATOM 2946 O O . ASP A 1 397 ? 41.859 28.781 77.741 1.00 20.76 397 ASP A O 1
ATOM 2951 N N . PRO A 1 398 ? 40.201 30.291 77.443 1.00 21.46 398 PRO A N 1
ATOM 2952 C CA . PRO A 1 398 ? 40.740 31.007 76.303 1.00 22.52 398 PRO A CA 1
ATOM 2953 C C . PRO A 1 398 ? 42.091 31.635 76.610 1.00 24.30 398 PRO A C 1
ATOM 2954 O O . PRO A 1 398 ? 42.957 31.590 75.757 1.00 26.55 398 PRO A O 1
ATOM 2958 N N . LEU A 1 399 ? 42.307 32.154 77.830 1.00 24.75 399 LEU A N 1
ATOM 2959 C CA . LEU A 1 399 ? 43.616 32.655 78.227 1.00 25.21 399 LEU A CA 1
ATOM 2960 C C . LEU A 1 399 ? 44.615 31.587 78.427 1.00 24.97 399 LEU A C 1
ATOM 2961 O O . LEU A 1 399 ? 45.822 31.722 78.014 1.00 26.90 399 LEU A O 1
ATOM 2966 N N . ASP A 1 400 ? 44.186 30.472 79.003 1.00 23.68 400 ASP A N 1
ATOM 2967 C CA . ASP A 1 400 ? 45.118 29.356 79.079 1.00 24.20 400 ASP A CA 1
ATOM 2968 C C . ASP A 1 400 ? 45.521 28.952 77.651 1.00 24.27 400 ASP A C 1
ATOM 2969 O O . ASP A 1 400 ? 46.677 28.585 77.396 1.00 23.48 400 ASP A O 1
ATOM 2974 N N . LEU A 1 401 ? 44.548 28.898 76.753 1.00 23.55 401 LEU A N 1
ATOM 2975 C CA . LEU A 1 401 ? 44.863 28.405 75.388 1.00 25.01 401 LEU A CA 1
ATOM 2976 C C . LEU A 1 401 ? 45.823 29.398 74.700 1.00 25.28 401 LEU A C 1
ATOM 2977 O O . LEU A 1 401 ? 46.801 28.974 74.080 1.00 27.83 401 LEU A O 1
ATOM 2982 N N . LEU A 1 402 ? 45.517 30.693 74.770 1.00 25.24 402 LEU A N 1
ATOM 2983 C CA . LEU A 1 402 ? 46.343 31.713 74.087 1.00 24.56 402 LEU A CA 1
ATOM 2984 C C . LEU A 1 402 ? 47.781 31.632 74.568 1.00 25.59 402 LEU A C 1
ATOM 2985 O O . LEU A 1 402 ? 48.735 31.679 73.788 1.00 25.97 402 LEU A O 1
ATOM 2990 N N . ALA A 1 403 ? 47.961 31.457 75.872 1.00 26.93 403 ALA A N 1
ATOM 2991 C CA . ALA A 1 403 ? 49.299 31.310 76.404 1.00 26.82 403 ALA A CA 1
ATOM 2992 C C . ALA A 1 403 ? 50.062 30.117 75.806 1.00 27.73 403 ALA A C 1
ATOM 2993 O O . ALA A 1 403 ? 51.235 30.210 75.489 1.00 26.98 403 ALA A O 1
ATOM 2995 N N . LEU A 1 404 ? 49.388 28.985 75.614 1.00 28.42 404 LEU A N 1
ATOM 2996 C CA . LEU A 1 404 ? 50.013 27.839 74.988 1.00 27.31 404 LEU A CA 1
ATOM 2997 C C . LEU A 1 404 ? 50.378 28.083 73.509 1.00 27.04 404 LEU A C 1
ATOM 2998 O O . LEU A 1 404 ? 51.408 27.580 73.024 1.00 25.54 404 LEU A O 1
ATOM 3003 N N . PHE A 1 405 ? 49.478 28.747 72.780 1.00 26.78 405 PHE A N 1
ATOM 3004 C CA . PHE A 1 405 ? 49.792 29.137 71.399 1.00 28.21 405 PHE A CA 1
ATOM 3005 C C . PHE A 1 405 ? 51.015 30.095 71.335 1.00 28.98 405 PHE A C 1
ATOM 3006 O O . PHE A 1 405 ? 51.991 29.823 70.633 1.00 27.75 405 PHE A O 1
ATOM 3014 N N . GLU A 1 406 ? 50.926 31.198 72.074 1.00 31.08 406 GLU A N 1
ATOM 3015 C CA . GLU A 1 406 ? 52.033 32.193 72.124 1.00 33.46 406 GLU A CA 1
ATOM 3016 C C . GLU A 1 406 ? 53.389 31.512 72.384 1.00 34.37 406 GLU A C 1
ATOM 3017 O O . GLU A 1 406 ? 54.298 31.583 71.539 1.00 34.61 406 GLU A O 1
ATOM 3023 N N . GLU A 1 407 ? 53.435 30.710 73.442 1.00 34.13 407 GLU A N 1
ATOM 3024 C CA . GLU A 1 407 ? 54.603 29.984 73.825 1.00 34.37 407 GLU A CA 1
ATOM 3025 C C . GLU A 1 407 ? 55.132 29.072 72.707 1.00 34.62 407 GLU A C 1
ATOM 3026 O O . GLU A 1 407 ? 56.353 29.053 72.411 1.00 35.16 407 GLU A O 1
ATOM 3032 N N . ALA A 1 408 ? 54.241 28.317 72.064 1.00 31.98 408 ALA A N 1
ATOM 3033 C CA . ALA A 1 408 ? 54.654 27.447 70.950 1.00 31.32 408 ALA A CA 1
ATOM 3034 C C . ALA A 1 408 ? 55.247 28.271 69.795 1.00 31.15 408 ALA A C 1
ATOM 3035 O O . ALA A 1 408 ? 56.229 27.878 69.200 1.00 30.85 408 ALA A O 1
ATOM 3037 N N . LEU A 1 409 ? 54.647 29.425 69.508 1.00 31.73 409 LEU A N 1
ATOM 3038 C CA . LEU A 1 409 ? 55.091 30.289 68.426 1.00 33.88 409 LEU A CA 1
ATOM 3039 C C . LEU A 1 409 ? 56.559 30.824 68.682 1.00 34.27 409 LEU A C 1
ATOM 3040 O O . LEU A 1 409 ? 57.320 31.038 67.749 1.00 33.19 409 LEU A O 1
ATOM 3045 N N . GLU A 1 410 ? 56.912 30.980 69.952 1.00 36.25 410 GLU A N 1
ATOM 3046 C CA . GLU A 1 410 ? 58.294 31.311 70.407 1.00 39.23 410 GLU A CA 1
ATOM 3047 C C . GLU A 1 410 ? 59.307 30.238 69.932 1.00 39.49 410 GLU A C 1
ATOM 3048 O O . GLU A 1 410 ? 60.509 30.524 69.771 1.00 39.37 410 GLU A O 1
ATOM 3054 N N . ALA A 1 411 ? 58.812 29.029 69.649 1.00 38.30 411 ALA A N 1
ATOM 3055 C CA . ALA A 1 411 ? 59.691 27.951 69.187 1.00 38.33 411 ALA A CA 1
ATOM 3056 C C . ALA A 1 411 ? 59.910 27.880 67.663 1.00 37.69 411 ALA A C 1
ATOM 3057 O O . ALA A 1 411 ? 60.748 27.059 67.219 1.00 37.51 411 ALA A O 1
ATOM 3059 N N . VAL A 1 412 ? 59.279 28.579 66.859 1.00 35.50 412 VAL A N 1
#

GO terms:
  GO:0051009 O-acetylhomoserine sulfhydrylase activity (F, EXP)

Foldseek 3Di:
DDLLVLLLPWLPDPDPVNDRAADQPQDFADDDDDPVVVVVCVVPVPDTGGPLLHDSLQSSLFRSLCVQLVFPTKDKFQALLLQLVLLVVLFDAAPAEEEEELQAQQVVVVCVVPPVVVRNYYYHYFHLELVRSVVPDDPRYAEYEYECARPPQRAGHQLLSVLVNCLVVLHAYEYADQQCQSNLWFNSVVSRHFKYKYWLCAQLLQANDGTMIMMGGHQDQSCVVPCVCVVPCVVPPSCSSVVSSSCCSRVPVNRHHRSVRSRSSSVSSSCSNVWFVLLQVLVVVLQVVCQPPPQFPHKAFCQPPPHNRVVSSVVGTPHSTRKMKTFRPAQVSQVQLVVQFPAAADPGANHQGKYKYQCCVPSNVVDDPVSCVSNVHHNRMMMIRGHNDDSVVRNVRNVRSSVD

Radius of gyration: 21.5 Å; Cα contacts (8 Å, |Δi|>4): 885; chains: 1; bounding box: 60×57×52 Å

Organism: Thermus thermophilus (strain ATCC 27634 / DSM 579 / HB8) (NCBI:txid300852)

Solvent-accessible surface area: 16964 Å² total

B-factor: mean 25.48, std 8.44, range [10.08, 60.01]

Sequence (404 aa):
MEYTTLAVLAGLPEDPHGAVGLPIYAVAAYGFKTLEEGQERFATGEGYVYARQKDPTAKALEERLKALEGALEAVVLASGQAATFAALLALLRPGDEVVAAKGLFGQTIGLFGQVLSLMGVTVRYVDPEPEAVREALSAKTRAVFVETVANPALLVPDLEALATLAEEAGVALVVDNTFGAAGALCRPLAWGAHVVVESLTKWASGHGSVLGGAVLSRETELWRNYPQFLQPWEALRARCFPERVRTLGLSLCGMALSPFNAYLLFQGLETVALRVARMSETARFLAERLQGHPKVKALRYPGLPEDPAHRNARKYLASGGPILTLDLGDLERASRFLGAIRLLKAANLGDARTLLVHPWTTTHSRLKEEARLQAGVTPGLVRVSVGLEDPLDLLALFEEALEA

Secondary structure (P-SEA, 3-state):
ccaaaaaaccccccccccccccccccccccccccaaaaaaaaaccccccccccccaaaaaaaaaaaaaaccccccccccaaaaaaaaaaacccccbbbbccccccaaaaaaacccccccbbbbbbccccaaaaaaaccccccbbbbcccccccccccaaaaaaaaaaaacccccccccccccccccccccccccbbbbcccccccccccccccbbbbcccccccccccccccccccccaaaaaaaaaaacccccccccaaaaaaaaaaaccaaaaaaaaaaaaaaaaaaccccccccbbbbcccccccaaaaaaccccccccbbbbccccaaaaaaaaaacccccccccccccbbbbbccccccccccaaaaaaacccccbbbbbcccccaaaaaaaaaaaaac

CATH classification: 3.40.640.10 (+1 more: 3.90.1150.10)

Nearest PDB structures (foldseek):
  2cb1-assembly1_A  TM=1.002E+00  e=1.035E-86  Thermus thermophilus HB8
  8bis-assembly1_A-2  TM=9.536E-01  e=1.498E-40  Toxoplasma gondii
  4q31-assembly1_B  TM=9.398E-01  e=2.920E-41  Micromonospora echinospora
  4u1t-assembly2_F  TM=9.355E-01  e=1.119E-40  Micromonospora echinospora
  7nl1-assembly2_E  TM=9.529E-01  e=9.235E-38  Toxoplasma gondii ME49